Protein AF-A0A836S381-F1 (afdb_monomer_lite)

Structure (mmCIF, N/CA/C/O backbone):
data_AF-A0A836S381-F1
#
_entry.id   AF-A0A836S381-F1
#
loop_
_atom_site.group_PDB
_atom_site.id
_atom_site.type_symbol
_atom_site.label_atom_id
_atom_site.label_alt_id
_atom_site.label_comp_id
_atom_site.label_asym_id
_atom_site.label_entity_id
_atom_site.label_seq_id
_atom_site.pdbx_PDB_ins_code
_atom_site.Cartn_x
_atom_site.Cartn_y
_atom_site.Cartn_z
_atom_site.occupancy
_atom_site.B_iso_or_equiv
_atom_site.auth_seq_id
_atom_site.auth_comp_id
_atom_site.auth_asym_id
_atom_site.auth_atom_id
_atom_site.pdbx_PDB_model_num
ATOM 1 N N . MET A 1 1 ? 3.967 -4.966 -3.874 1.00 49.94 1 MET A N 1
ATOM 2 C CA . MET A 1 1 ? 4.500 -4.434 -5.133 1.00 49.94 1 MET A CA 1
ATOM 3 C C . MET A 1 1 ? 3.448 -4.623 -6.204 1.00 49.94 1 MET A C 1
ATOM 5 O O . MET A 1 1 ? 2.884 -5.705 -6.298 1.00 49.94 1 MET A O 1
ATOM 9 N N . ALA A 1 2 ? 3.104 -3.574 -6.947 1.00 58.59 2 ALA A N 1
ATOM 10 C CA . ALA A 1 2 ? 2.095 -3.666 -8.000 1.00 58.59 2 ALA A CA 1
ATOM 11 C C . ALA A 1 2 ? 2.716 -4.232 -9.294 1.00 58.59 2 ALA A C 1
ATOM 13 O O . ALA A 1 2 ? 3.899 -3.996 -9.554 1.00 58.59 2 ALA A O 1
ATOM 14 N N . PRO A 1 3 ? 1.965 -4.977 -10.124 1.00 68.75 3 PRO A N 1
ATOM 15 C CA . PRO A 1 3 ? 2.426 -5.311 -11.469 1.00 68.75 3 PRO A CA 1
ATOM 16 C C . PRO A 1 3 ? 2.563 -4.039 -12.324 1.00 68.75 3 PRO A C 1
ATOM 18 O O . PRO A 1 3 ? 2.025 -2.982 -11.978 1.00 68.75 3 PRO A O 1
ATOM 21 N N . ILE A 1 4 ? 3.276 -4.141 -13.448 1.00 77.94 4 ILE A N 1
ATOM 22 C CA . ILE A 1 4 ? 3.207 -3.114 -14.497 1.00 77.94 4 ILE A CA 1
ATOM 23 C C . ILE A 1 4 ? 1.781 -3.115 -15.059 1.00 77.94 4 ILE A C 1
ATOM 25 O O . ILE A 1 4 ? 1.179 -4.175 -15.242 1.00 77.94 4 ILE A O 1
ATOM 29 N N . SER A 1 5 ? 1.228 -1.926 -15.269 1.00 77.31 5 SER A N 1
ATOM 30 C CA . SER A 1 5 ? -0.140 -1.734 -15.742 1.00 77.31 5 SER A CA 1
ATOM 31 C C . SER A 1 5 ? -0.230 -1.785 -17.264 1.00 77.31 5 SER A C 1
ATOM 33 O O . SER A 1 5 ? 0.680 -1.328 -17.945 1.00 77.31 5 SER A O 1
ATOM 35 N N . GLY A 1 6 ? -1.383 -2.196 -17.802 1.00 76.88 6 GLY A N 1
ATOM 36 C CA . GLY A 1 6 ? -1.748 -1.869 -19.191 1.00 76.88 6 GLY A CA 1
ATOM 37 C C . GLY A 1 6 ? -1.987 -0.365 -19.413 1.00 76.88 6 GLY A C 1
ATOM 38 O O . GLY A 1 6 ? -2.198 0.079 -20.532 1.00 76.88 6 GLY A O 1
ATOM 39 N N . GLU A 1 7 ? -1.972 0.428 -18.341 1.00 84.44 7 GLU A N 1
ATOM 40 C CA . GLU A 1 7 ? -1.974 1.895 -18.371 1.00 84.44 7 GLU A CA 1
ATOM 41 C C . GLU A 1 7 ? -0.564 2.491 -18.278 1.00 84.44 7 GLU A C 1
ATOM 43 O O . GLU A 1 7 ? -0.436 3.708 -18.125 1.00 84.44 7 GLU A O 1
ATOM 48 N N . ALA A 1 8 ? 0.483 1.655 -18.312 1.00 88.69 8 ALA A N 1
ATOM 49 C CA . ALA A 1 8 ? 1.854 2.135 -18.298 1.00 88.69 8 ALA A CA 1
ATOM 50 C C . ALA A 1 8 ? 2.090 3.080 -19.481 1.00 88.69 8 ALA A C 1
ATOM 52 O O . ALA A 1 8 ? 1.649 2.849 -20.603 1.00 88.69 8 ALA A O 1
ATOM 53 N N . ASN A 1 9 ? 2.788 4.174 -19.216 1.00 89.69 9 ASN A N 1
ATOM 54 C CA . ASN A 1 9 ? 2.969 5.276 -20.144 1.00 89.69 9 ASN A CA 1
ATOM 55 C C . ASN A 1 9 ? 4.450 5.447 -20.490 1.00 89.69 9 ASN A C 1
ATOM 57 O O . ASN A 1 9 ? 5.012 6.541 -20.427 1.00 89.69 9 ASN A O 1
ATOM 61 N N . CYS A 1 10 ? 5.090 4.345 -20.884 1.00 91.62 10 CYS A N 1
ATOM 62 C CA . CYS A 1 10 ? 6.489 4.341 -21.309 1.00 91.62 10 CYS A CA 1
ATOM 63 C C . CYS A 1 10 ? 6.732 5.341 -22.454 1.00 91.62 10 CYS A C 1
ATOM 65 O O . CYS A 1 10 ? 7.770 6.005 -22.498 1.00 91.62 10 CYS A O 1
ATOM 67 N N . GLY A 1 11 ? 5.735 5.519 -23.329 1.00 93.06 11 GLY A N 1
ATOM 68 C CA . GLY A 1 11 ? 5.770 6.467 -24.439 1.00 93.06 11 GLY A CA 1
ATOM 69 C C . GLY A 1 11 ? 6.025 7.923 -24.033 1.00 93.06 11 GLY A C 1
ATOM 70 O O . GLY A 1 11 ? 6.567 8.672 -24.839 1.00 93.06 11 GLY A O 1
ATOM 71 N N . PHE A 1 12 ? 5.750 8.331 -22.787 1.00 92.31 12 PHE A N 1
ATOM 72 C CA . PHE A 1 12 ? 6.058 9.692 -22.324 1.00 92.31 12 PHE A CA 1
ATOM 73 C C . PHE A 1 12 ? 7.526 10.072 -22.505 1.00 92.31 12 PHE A C 1
ATOM 75 O O . PHE A 1 12 ? 7.818 11.206 -22.870 1.00 92.31 12 PHE A O 1
ATOM 82 N N . CYS A 1 13 ? 8.438 9.122 -22.295 1.00 93.75 13 CYS A N 1
ATOM 83 C CA . CYS A 1 13 ? 9.868 9.328 -22.517 1.00 93.75 13 CYS A CA 1
ATOM 84 C C . CYS A 1 13 ? 10.370 8.606 -23.770 1.00 93.75 13 CYS A C 1
ATOM 86 O O . CYS A 1 13 ? 11.261 9.111 -24.453 1.00 93.75 13 CYS A O 1
ATOM 88 N N . HIS A 1 14 ? 9.813 7.428 -24.067 1.00 95.50 14 HIS A N 1
ATOM 89 C CA . HIS A 1 14 ? 10.331 6.518 -25.089 1.00 95.50 14 HIS A CA 1
ATOM 90 C C . HIS A 1 14 ? 9.709 6.697 -26.478 1.00 95.50 14 HIS A C 1
ATOM 92 O O . HIS A 1 14 ? 10.216 6.110 -27.432 1.00 95.50 14 HIS A O 1
ATOM 98 N N . ASN A 1 15 ? 8.674 7.526 -26.639 1.00 97.06 15 ASN A N 1
ATOM 99 C CA . ASN A 1 15 ? 8.216 7.907 -27.974 1.00 97.06 15 ASN A CA 1
ATOM 100 C C . ASN A 1 15 ? 9.138 8.945 -28.609 1.00 97.06 15 ASN A C 1
ATOM 102 O O . ASN A 1 15 ? 9.830 9.718 -27.938 1.00 97.06 15 ASN A O 1
ATOM 106 N N . ALA A 1 16 ? 9.082 9.010 -29.937 1.00 96.62 16 ALA A N 1
ATOM 107 C CA . ALA A 1 16 ? 9.551 10.178 -30.655 1.00 96.62 16 ALA A CA 1
ATOM 108 C C . ALA A 1 16 ? 8.786 11.432 -30.200 1.00 96.62 16 ALA A C 1
ATOM 110 O O . ALA A 1 16 ? 7.610 11.373 -29.833 1.00 96.62 16 ALA A O 1
ATOM 111 N N . THR A 1 17 ? 9.430 12.595 -30.290 1.00 95.88 17 THR A N 1
ATOM 112 C CA . THR A 1 17 ? 8.788 13.877 -29.956 1.00 95.88 17 THR A CA 1
ATOM 113 C C . THR A 1 17 ? 7.576 14.172 -30.839 1.00 95.88 17 THR A C 1
ATOM 115 O O . THR A 1 17 ? 6.596 14.744 -30.368 1.00 95.88 17 THR A O 1
ATOM 118 N N . VAL A 1 18 ? 7.596 13.711 -32.096 1.00 95.81 18 VAL A N 1
ATOM 119 C CA . VAL A 1 18 ? 6.455 13.802 -33.024 1.00 95.81 18 VAL A CA 1
ATOM 120 C C . VAL A 1 18 ? 5.235 12.997 -32.563 1.00 95.81 18 VAL A C 1
ATOM 122 O O . VAL A 1 18 ? 4.113 13.365 -32.895 1.00 95.81 18 VAL A O 1
ATOM 125 N N . ASP A 1 19 ? 5.444 11.971 -31.735 1.00 96.19 19 ASP A N 1
ATOM 126 C CA . ASP A 1 19 ? 4.400 11.089 -31.200 1.00 96.19 19 ASP A CA 1
ATOM 127 C C . ASP A 1 19 ? 4.044 11.410 -29.737 1.00 96.19 19 ASP A C 1
ATOM 129 O O . ASP A 1 19 ? 3.330 10.652 -29.072 1.00 96.19 19 ASP A O 1
ATOM 133 N N . GLY A 1 20 ? 4.519 12.554 -29.231 1.00 94.00 20 GLY A N 1
ATOM 134 C CA . GLY A 1 20 ? 4.214 13.061 -27.892 1.00 94.00 20 GLY A CA 1
ATOM 135 C C . GLY A 1 20 ? 5.197 12.649 -26.795 1.00 94.00 20 GLY A C 1
ATOM 136 O O . GLY A 1 20 ? 4.902 12.875 -25.623 1.00 94.00 20 GLY A O 1
ATOM 137 N N . GLY A 1 21 ? 6.348 12.065 -27.146 1.00 94.56 21 GLY A N 1
ATOM 138 C CA . GLY A 1 21 ? 7.437 11.844 -26.194 1.00 94.56 21 GLY A CA 1
ATOM 139 C C . GLY A 1 21 ? 8.139 13.150 -25.804 1.00 94.56 21 GLY A C 1
ATOM 140 O O . GLY A 1 21 ? 8.232 14.086 -26.599 1.00 94.56 21 GLY A O 1
ATOM 141 N N . ASN A 1 22 ? 8.678 13.219 -24.590 1.00 91.94 22 ASN A N 1
ATOM 142 C CA . ASN A 1 22 ? 9.428 14.378 -24.096 1.00 91.94 22 ASN A CA 1
ATOM 143 C C . ASN A 1 22 ? 10.862 14.469 -24.658 1.00 91.94 22 ASN A C 1
ATOM 145 O O . ASN A 1 22 ? 11.526 15.486 -24.481 1.00 91.94 22 ASN A O 1
ATOM 149 N N . GLY A 1 23 ? 11.333 13.424 -25.350 1.00 89.62 23 GLY A N 1
ATOM 150 C CA . GLY A 1 23 ? 12.651 13.363 -25.986 1.00 89.62 23 GLY A CA 1
ATOM 151 C C . GLY A 1 23 ? 13.804 12.958 -25.062 1.00 89.62 23 GLY A C 1
ATOM 152 O O . GLY A 1 23 ? 14.912 12.743 -25.551 1.00 89.62 23 GLY A O 1
ATOM 153 N N . GLU A 1 24 ? 13.580 12.801 -23.756 1.00 91.19 24 GLU A N 1
ATOM 154 C CA . GLU A 1 24 ? 14.660 12.539 -22.798 1.00 91.19 24 GLU A CA 1
ATOM 155 C C . GLU A 1 24 ? 15.272 11.145 -22.955 1.00 91.19 24 GLU A C 1
ATOM 157 O O . GLU A 1 24 ? 16.494 11.011 -22.885 1.00 91.19 24 GLU A O 1
ATOM 162 N N . ALA A 1 25 ? 14.465 10.114 -23.236 1.00 91.88 25 ALA A N 1
ATOM 163 C CA . ALA A 1 25 ? 15.004 8.771 -23.464 1.00 91.88 25 ALA A CA 1
ATOM 164 C C . ALA A 1 25 ? 15.513 8.581 -24.901 1.00 91.88 25 ALA A C 1
ATOM 166 O O . ALA A 1 25 ? 16.521 7.912 -25.126 1.00 91.88 25 ALA A O 1
ATOM 167 N N . THR A 1 26 ? 14.843 9.179 -25.889 1.00 93.88 26 THR A N 1
ATOM 168 C CA . THR A 1 26 ? 15.133 8.945 -27.312 1.00 93.88 26 THR A CA 1
ATOM 169 C C . THR A 1 26 ? 16.284 9.787 -27.861 1.00 93.88 26 THR A C 1
ATOM 171 O O . THR A 1 26 ? 16.820 9.441 -28.911 1.00 93.88 26 THR A O 1
ATOM 174 N N . LYS A 1 27 ? 16.755 10.820 -27.143 1.00 90.88 27 LYS A N 1
ATOM 175 C CA . LYS A 1 27 ? 17.884 11.678 -27.569 1.00 90.88 27 LYS A CA 1
ATOM 176 C C . LYS A 1 27 ? 19.175 10.925 -27.908 1.00 90.88 27 LYS A C 1
ATOM 178 O O . LYS A 1 27 ? 19.978 11.415 -28.696 1.00 90.88 27 LYS A O 1
ATOM 183 N N . ASN A 1 28 ? 19.380 9.750 -27.311 1.00 87.44 28 ASN A N 1
ATOM 184 C CA . ASN A 1 28 ? 20.584 8.937 -27.502 1.00 87.44 28 ASN A CA 1
ATOM 185 C C . ASN A 1 28 ? 20.459 7.906 -28.633 1.00 87.44 28 ASN A C 1
ATOM 187 O O . ASN A 1 28 ? 21.455 7.265 -28.978 1.00 87.44 28 ASN A O 1
ATOM 191 N N . LEU A 1 29 ? 19.263 7.743 -29.207 1.00 93.88 29 LEU A N 1
ATOM 192 C CA . LEU A 1 29 ? 19.025 6.840 -30.323 1.00 93.88 29 LEU A CA 1
ATOM 193 C C . LEU A 1 29 ? 19.382 7.520 -31.643 1.00 93.88 29 LEU A C 1
ATOM 195 O O . LEU A 1 29 ? 18.982 8.646 -31.922 1.00 93.88 29 LEU A O 1
ATOM 199 N N . THR A 1 30 ? 20.093 6.795 -32.505 1.00 90.06 30 THR A N 1
ATOM 200 C CA . THR A 1 30 ? 20.359 7.252 -33.879 1.00 90.06 30 THR A CA 1
ATOM 201 C C . THR A 1 30 ? 19.129 7.111 -34.776 1.00 90.06 30 THR A C 1
ATOM 203 O O . THR A 1 30 ? 18.934 7.917 -35.680 1.00 90.06 30 THR A O 1
ATOM 206 N N . ASN A 1 31 ? 18.300 6.093 -34.526 1.00 93.56 31 ASN A N 1
ATOM 207 C CA . ASN A 1 31 ? 17.054 5.854 -35.242 1.00 93.56 31 ASN A CA 1
ATOM 208 C C . ASN A 1 31 ? 15.907 5.712 -34.238 1.00 93.56 31 ASN A C 1
ATOM 210 O O . ASN A 1 31 ? 15.827 4.714 -33.518 1.00 93.56 31 ASN A O 1
ATOM 214 N N . VAL A 1 32 ? 15.038 6.717 -34.191 1.00 97.19 32 VAL A N 1
ATOM 215 C CA . VAL A 1 32 ? 13.874 6.745 -33.303 1.00 97.19 32 VAL A CA 1
ATOM 216 C C . VAL A 1 32 ? 12.667 6.258 -34.094 1.00 97.19 32 VAL A C 1
ATOM 218 O O . VAL A 1 32 ? 12.308 6.866 -35.098 1.00 97.19 32 VAL A O 1
ATOM 221 N N . ALA A 1 33 ? 12.068 5.156 -33.652 1.00 97.19 33 ALA A N 1
ATOM 222 C CA . ALA A 1 33 ? 10.818 4.659 -34.202 1.00 97.19 33 ALA A CA 1
ATOM 223 C C . ALA A 1 33 ? 9.669 5.617 -33.878 1.00 97.19 33 ALA A C 1
ATOM 225 O O . ALA A 1 33 ? 9.635 6.239 -32.810 1.00 97.19 33 ALA A O 1
ATOM 226 N N . THR A 1 34 ? 8.731 5.690 -34.810 1.00 97.94 34 THR A N 1
ATOM 227 C CA . THR A 1 34 ? 7.503 6.477 -34.745 1.00 97.94 34 THR A CA 1
ATOM 228 C C . THR A 1 34 ? 6.292 5.591 -35.021 1.00 97.94 34 THR A C 1
ATOM 230 O O . THR A 1 34 ? 6.436 4.439 -35.430 1.00 97.94 34 THR A O 1
ATOM 233 N N . ILE A 1 35 ? 5.081 6.132 -34.890 1.00 97.56 35 ILE A N 1
ATOM 234 C CA . ILE A 1 35 ? 3.855 5.424 -35.296 1.00 97.56 35 ILE A CA 1
ATOM 235 C C . ILE A 1 35 ? 3.875 4.958 -36.763 1.00 97.56 35 ILE A C 1
ATOM 237 O O . ILE A 1 35 ? 3.170 4.016 -37.108 1.00 97.56 35 ILE A O 1
ATOM 241 N N . LEU A 1 36 ? 4.673 5.596 -37.632 1.00 97.62 36 LEU A N 1
ATOM 242 C CA . LEU A 1 36 ? 4.789 5.229 -39.049 1.00 97.62 36 LEU A CA 1
ATOM 243 C C . LEU A 1 36 ? 5.496 3.886 -39.260 1.00 97.62 36 LEU A C 1
ATOM 245 O O . LEU A 1 36 ? 5.383 3.301 -40.335 1.00 97.62 36 LEU A O 1
ATOM 249 N N . ASP A 1 37 ? 6.211 3.406 -38.244 1.00 96.69 37 ASP A N 1
ATOM 250 C CA . ASP A 1 37 ? 6.887 2.114 -38.265 1.00 96.69 37 ASP A CA 1
ATOM 251 C C . ASP A 1 37 ? 5.949 0.954 -37.876 1.00 96.69 37 ASP A C 1
ATOM 253 O O . ASP A 1 37 ? 6.331 -0.211 -38.018 1.00 96.69 37 ASP A O 1
ATOM 257 N N . ASP A 1 38 ? 4.726 1.239 -37.404 1.00 96.94 38 ASP A N 1
ATOM 258 C CA . ASP A 1 38 ? 3.723 0.217 -37.093 1.00 96.94 38 ASP A CA 1
ATOM 259 C C . ASP A 1 38 ? 3.115 -0.364 -38.386 1.00 96.94 38 ASP A C 1
ATOM 261 O O . ASP A 1 38 ? 2.392 0.335 -39.104 1.00 96.94 38 ASP A O 1
ATOM 265 N N . PRO A 1 39 ? 3.313 -1.665 -38.689 1.00 96.19 39 PRO A N 1
ATOM 266 C CA . PRO A 1 39 ? 2.719 -2.302 -39.865 1.00 96.19 39 PRO A CA 1
ATOM 267 C C . PRO A 1 39 ? 1.183 -2.375 -39.813 1.00 96.19 39 PRO A C 1
ATOM 269 O O . PRO A 1 39 ? 0.557 -2.751 -40.806 1.00 96.19 39 PRO A O 1
ATOM 272 N N . LYS A 1 40 ? 0.569 -2.072 -38.663 1.00 96.94 40 LYS A N 1
ATOM 273 C CA . LYS A 1 40 ? -0.881 -2.021 -38.454 1.00 96.94 40 LYS A CA 1
ATOM 274 C C . LYS A 1 40 ? -1.411 -0.604 -38.257 1.00 96.94 40 LYS A C 1
ATOM 276 O O . LYS A 1 40 ? -2.569 -0.469 -37.848 1.00 96.94 40 LYS A O 1
ATOM 281 N N . LEU A 1 41 ? -0.626 0.426 -38.577 1.00 96.31 41 LEU A N 1
ATOM 282 C CA . LEU A 1 41 ? -1.106 1.804 -38.579 1.00 96.31 41 LEU A CA 1
ATOM 283 C C . LEU A 1 41 ? -2.439 1.908 -39.351 1.00 96.31 41 LEU A C 1
ATOM 285 O O . LEU A 1 41 ? -2.660 1.206 -40.339 1.00 96.31 41 LEU A O 1
ATOM 289 N N . ASP A 1 42 ? -3.365 2.715 -38.833 1.00 95.25 42 ASP A N 1
ATOM 290 C CA . ASP A 1 42 ? -4.765 2.863 -39.278 1.00 95.25 42 ASP A CA 1
ATOM 291 C C . ASP A 1 42 ? -5.678 1.633 -39.088 1.00 95.25 42 ASP A C 1
ATOM 293 O O . ASP A 1 42 ? -6.901 1.748 -39.197 1.00 95.25 42 ASP A O 1
ATOM 297 N N . SER A 1 43 ? -5.125 0.462 -38.757 1.00 97.12 43 SER A N 1
ATOM 298 C CA . SER A 1 43 ? -5.886 -0.764 -38.453 1.00 97.12 43 SER A CA 1
ATOM 299 C C . SER A 1 43 ? -6.065 -1.007 -36.950 1.00 97.12 43 SER A C 1
ATOM 301 O O . SER A 1 43 ? -6.851 -1.870 -36.552 1.00 97.12 43 SER A O 1
ATOM 303 N N . VAL A 1 44 ? -5.344 -0.259 -36.114 1.00 96.25 44 VAL A N 1
ATOM 304 C CA . VAL A 1 44 ? -5.442 -0.267 -34.648 1.00 96.25 44 VAL A CA 1
ATOM 305 C C . VAL A 1 44 ? -5.624 1.163 -34.122 1.00 96.25 44 VAL A C 1
ATOM 307 O O . VAL A 1 44 ? -5.322 2.121 -34.836 1.00 96.25 44 VAL A O 1
ATOM 310 N N . PRO A 1 45 ? -6.135 1.353 -32.890 1.00 96.19 45 PRO A N 1
ATOM 311 C CA . PRO A 1 45 ? -6.175 2.675 -32.273 1.00 96.19 45 PRO A CA 1
ATOM 312 C C . PRO A 1 45 ? -4.783 3.315 -32.223 1.00 96.19 45 PRO A C 1
ATOM 314 O O . PRO A 1 45 ? -3.811 2.632 -31.918 1.00 96.19 45 PRO A O 1
ATOM 317 N N . LEU A 1 46 ? -4.697 4.632 -32.434 1.00 94.81 46 LEU A N 1
ATOM 318 C CA . LEU A 1 46 ? -3.426 5.372 -32.475 1.00 94.81 46 LEU A CA 1
ATOM 319 C C . LEU A 1 46 ? -2.525 5.125 -31.253 1.00 94.81 46 LEU A C 1
ATOM 321 O O . LEU A 1 46 ? -1.309 5.048 -31.386 1.00 94.81 46 LEU A O 1
ATOM 325 N N . GLU A 1 47 ? -3.112 4.986 -30.063 1.00 91.31 47 GLU A N 1
ATOM 326 C CA . GLU A 1 47 ? -2.354 4.712 -28.836 1.00 91.31 47 GLU A CA 1
ATOM 327 C C . GLU A 1 47 ? -1.633 3.355 -28.874 1.00 91.31 47 GLU A C 1
ATOM 329 O O . GLU A 1 47 ? -0.551 3.239 -28.312 1.00 91.31 47 GLU A O 1
ATOM 334 N N . VAL A 1 48 ? -2.163 2.366 -29.603 1.00 93.81 48 VAL A N 1
ATOM 335 C CA . VAL A 1 48 ? -1.492 1.071 -29.818 1.00 93.81 48 VAL A CA 1
ATOM 336 C C . VAL A 1 48 ? -0.272 1.243 -30.724 1.00 93.81 48 VAL A C 1
ATOM 338 O O . VAL A 1 48 ? 0.782 0.683 -30.443 1.00 93.81 48 VAL A O 1
ATOM 341 N N . SER A 1 49 ? -0.370 2.059 -31.778 1.00 96.62 49 SER A N 1
ATOM 342 C CA . SER A 1 49 ? 0.780 2.361 -32.645 1.00 96.62 49 SER A CA 1
ATOM 343 C C . SER A 1 49 ? 1.858 3.171 -31.915 1.00 96.62 49 SER A C 1
ATOM 345 O O . SER A 1 49 ? 3.048 2.990 -32.164 1.00 96.62 49 SER A O 1
ATOM 347 N N . LYS A 1 50 ? 1.464 4.046 -30.980 1.00 95.62 50 LYS A N 1
ATOM 348 C CA . LYS A 1 50 ? 2.408 4.750 -30.099 1.00 95.62 50 LYS A CA 1
ATOM 349 C C . LYS A 1 50 ? 3.125 3.792 -29.153 1.00 95.62 50 LYS A C 1
ATOM 351 O O . LYS A 1 50 ? 4.334 3.904 -29.001 1.00 95.62 50 LYS A O 1
ATOM 356 N N . GLU A 1 51 ? 2.400 2.862 -28.535 1.00 93.44 51 GLU A N 1
ATOM 357 C CA . GLU A 1 51 ? 2.990 1.816 -27.690 1.00 93.44 51 GLU A CA 1
ATOM 358 C C . GLU A 1 51 ? 3.985 0.962 -28.488 1.00 93.44 51 GLU A C 1
ATOM 360 O O . GLU A 1 51 ? 5.124 0.792 -28.064 1.00 93.44 51 GLU A O 1
ATOM 365 N N . TYR A 1 52 ? 3.620 0.556 -29.707 1.00 94.56 52 TYR A N 1
ATOM 366 C CA . TYR A 1 52 ? 4.514 -0.161 -30.620 1.00 94.56 52 TYR A CA 1
ATOM 367 C C . TYR A 1 52 ? 5.823 0.604 -30.898 1.00 94.56 52 TYR A C 1
ATOM 369 O O . TYR A 1 52 ? 6.913 0.030 -30.833 1.00 94.56 52 TYR A O 1
ATOM 377 N N . ALA A 1 53 ? 5.742 1.910 -31.175 1.00 96.62 53 ALA A N 1
ATOM 378 C CA . ALA A 1 53 ? 6.923 2.746 -31.386 1.00 96.62 53 ALA A CA 1
ATOM 379 C C . ALA A 1 53 ? 7.785 2.867 -30.112 1.00 96.62 53 ALA A C 1
ATOM 381 O O . ALA A 1 53 ? 9.015 2.764 -30.188 1.00 96.62 53 ALA A O 1
ATOM 382 N N . ALA A 1 54 ? 7.152 3.041 -28.943 1.00 95.69 54 ALA A N 1
ATOM 383 C CA . ALA A 1 54 ? 7.830 3.068 -27.646 1.00 95.69 54 ALA A CA 1
ATOM 384 C C . ALA A 1 54 ? 8.615 1.774 -27.393 1.00 95.69 54 ALA A C 1
ATOM 386 O O . ALA A 1 54 ? 9.778 1.832 -26.992 1.00 95.69 54 ALA A O 1
ATOM 387 N N . ASP A 1 55 ? 7.998 0.622 -27.664 1.00 94.12 55 ASP A N 1
ATOM 388 C CA . ASP A 1 55 ? 8.587 -0.701 -27.460 1.00 94.12 55 ASP A CA 1
ATOM 389 C C . ASP A 1 55 ? 9.830 -0.908 -28.328 1.00 94.12 55 ASP A C 1
ATOM 391 O O . ASP A 1 55 ? 10.865 -1.368 -27.838 1.00 94.12 55 ASP A O 1
ATOM 395 N N . ILE A 1 56 ? 9.783 -0.500 -29.600 1.00 95.62 56 ILE A N 1
ATOM 396 C CA . ILE A 1 56 ? 10.964 -0.542 -30.474 1.00 95.62 56 ILE A CA 1
ATOM 397 C C . ILE A 1 56 ? 12.081 0.338 -29.907 1.00 95.62 56 ILE A C 1
ATOM 399 O O . ILE A 1 56 ? 13.232 -0.095 -29.824 1.00 95.62 56 ILE A O 1
ATOM 403 N N . ASN A 1 57 ? 11.761 1.565 -29.492 1.00 97.19 57 ASN A N 1
ATOM 404 C CA . ASN A 1 57 ? 12.752 2.485 -28.935 1.00 97.19 57 ASN A CA 1
ATOM 405 C C . ASN A 1 57 ? 13.365 1.954 -27.630 1.00 97.19 57 ASN A C 1
ATOM 407 O O . ASN A 1 57 ? 14.574 2.078 -27.430 1.00 97.19 57 ASN A O 1
ATOM 411 N N . LEU A 1 58 ? 12.569 1.319 -26.767 1.00 94.69 58 LEU A N 1
ATOM 412 C CA . LEU A 1 58 ? 13.034 0.635 -25.557 1.00 94.69 58 LEU A CA 1
ATOM 413 C C . LEU A 1 58 ? 14.031 -0.478 -25.886 1.00 94.69 58 LEU A C 1
ATOM 415 O O . LEU A 1 58 ? 15.114 -0.536 -25.299 1.00 94.69 58 LEU A O 1
ATOM 419 N N . VAL A 1 59 ? 13.695 -1.338 -26.848 1.00 95.56 59 VAL A N 1
ATOM 420 C CA . VAL A 1 59 ? 14.563 -2.445 -27.261 1.00 95.56 59 VAL A CA 1
ATOM 421 C C . VAL A 1 59 ? 15.853 -1.930 -27.906 1.00 95.56 59 VAL A C 1
ATOM 423 O O . VAL A 1 59 ? 16.931 -2.427 -27.586 1.00 95.56 59 VAL A O 1
ATOM 426 N N . ARG A 1 60 ? 15.787 -0.873 -28.724 1.00 96.25 60 ARG A N 1
ATOM 427 C CA . ARG A 1 60 ? 16.977 -0.216 -29.293 1.00 96.25 60 ARG A CA 1
ATOM 428 C C . ARG A 1 60 ? 17.891 0.370 -28.225 1.00 96.25 60 ARG A C 1
ATOM 430 O O . ARG A 1 60 ? 19.106 0.204 -28.303 1.00 96.25 60 ARG A O 1
ATOM 437 N N . LEU A 1 61 ? 17.323 1.032 -27.215 1.00 95.31 61 LEU A N 1
ATOM 438 C CA . LEU A 1 61 ? 18.086 1.551 -26.077 1.00 95.31 61 LEU A CA 1
ATOM 439 C C . LEU A 1 61 ? 18.751 0.412 -25.302 1.00 95.31 61 LEU A C 1
ATOM 441 O O . LEU A 1 61 ? 19.911 0.532 -24.903 1.00 95.31 61 LEU A O 1
ATOM 445 N N . HIS A 1 62 ? 18.044 -0.704 -25.121 1.00 95.25 62 HIS A N 1
ATOM 446 C CA . HIS A 1 62 ? 18.601 -1.894 -24.492 1.00 95.25 62 HIS A CA 1
ATOM 447 C C . HIS A 1 62 ? 19.776 -2.463 -25.303 1.00 95.25 62 HIS A C 1
ATOM 449 O O . HIS A 1 62 ? 20.854 -2.683 -24.748 1.00 95.25 62 HIS A O 1
ATOM 455 N N . ASP A 1 63 ? 19.601 -2.647 -26.613 1.00 96.19 63 ASP A N 1
ATOM 456 C CA . ASP A 1 63 ? 20.639 -3.125 -27.531 1.00 96.19 63 ASP A CA 1
ATOM 457 C C . ASP A 1 63 ? 21.864 -2.209 -27.535 1.00 96.19 63 ASP A C 1
ATOM 459 O O . ASP A 1 63 ? 22.988 -2.683 -27.372 1.00 96.19 63 ASP A O 1
ATOM 463 N N . GLN A 1 64 ? 21.663 -0.893 -27.603 1.00 95.31 64 GLN A N 1
ATOM 464 C CA . GLN A 1 64 ? 22.738 0.097 -27.535 1.00 95.31 64 GLN A CA 1
ATOM 465 C C . GLN A 1 64 ? 23.501 0.042 -26.206 1.00 95.31 64 GLN A C 1
ATOM 467 O O . GLN A 1 64 ? 24.730 0.121 -26.193 1.00 95.31 64 GLN A O 1
ATOM 472 N N . LYS A 1 65 ? 22.790 -0.083 -25.080 1.00 92.38 65 LYS A N 1
ATOM 473 C CA . LYS A 1 65 ? 23.388 -0.072 -23.738 1.00 92.38 65 LYS A CA 1
ATOM 474 C C . LYS A 1 65 ? 24.134 -1.364 -23.416 1.00 92.38 65 LYS A C 1
ATOM 476 O O . LYS A 1 65 ? 25.157 -1.327 -22.733 1.00 92.38 65 LYS A O 1
ATOM 481 N N . HIS A 1 66 ? 23.616 -2.501 -23.873 1.00 92.56 66 HIS A N 1
ATOM 482 C CA . HIS A 1 66 ? 24.092 -3.823 -23.467 1.00 92.56 66 HIS A CA 1
ATOM 483 C C . HIS A 1 66 ? 24.774 -4.615 -24.587 1.00 92.56 66 HIS A C 1
ATOM 485 O O . HIS A 1 66 ? 25.285 -5.703 -24.326 1.00 92.56 66 HIS A O 1
ATOM 491 N N . GLY A 1 67 ? 24.820 -4.082 -25.810 1.00 93.50 67 GLY A N 1
ATOM 492 C CA . GLY A 1 67 ? 25.364 -4.780 -26.974 1.00 93.50 67 GLY A CA 1
ATOM 493 C C . GLY A 1 67 ? 24.542 -6.010 -27.364 1.00 93.50 67 GLY A C 1
ATOM 494 O O . GLY A 1 67 ? 25.097 -6.973 -27.893 1.00 93.50 67 GLY A O 1
ATOM 495 N N . THR A 1 68 ? 23.246 -6.017 -27.042 1.00 93.81 68 THR A N 1
ATOM 496 C CA . THR A 1 68 ? 22.327 -7.094 -27.427 1.00 93.81 68 THR A CA 1
ATOM 497 C C . THR A 1 68 ? 21.797 -6.888 -28.853 1.00 93.81 68 THR A C 1
ATOM 499 O O . THR A 1 68 ? 22.134 -5.910 -29.516 1.00 93.81 68 THR A O 1
ATOM 502 N N . ASN A 1 69 ? 21.022 -7.853 -29.355 1.00 95.31 69 ASN A N 1
ATOM 503 C CA . ASN A 1 69 ? 20.366 -7.797 -30.667 1.00 95.31 69 ASN A CA 1
ATOM 504 C C . ASN A 1 69 ? 18.895 -8.234 -30.544 1.00 95.31 69 ASN A C 1
ATOM 506 O O . ASN A 1 69 ? 18.424 -9.151 -31.227 1.00 95.31 69 ASN A O 1
ATOM 510 N N . LEU A 1 70 ? 18.211 -7.657 -29.560 1.00 94.38 70 LEU A N 1
ATOM 511 C CA . LEU A 1 70 ? 16.843 -7.974 -29.182 1.00 94.38 70 LEU A CA 1
ATOM 512 C C . LEU A 1 70 ? 15.831 -7.461 -30.209 1.00 94.38 70 LEU A C 1
ATOM 514 O O . LEU A 1 70 ? 14.840 -8.151 -30.434 1.00 94.38 70 LEU A O 1
ATOM 518 N N . GLU A 1 71 ? 16.087 -6.336 -30.889 1.00 93.94 71 GLU A N 1
ATOM 519 C CA . GLU A 1 71 ? 15.181 -5.820 -31.934 1.00 93.94 71 GLU A CA 1
ATOM 520 C C . GLU A 1 71 ? 15.001 -6.858 -33.055 1.00 93.94 71 GLU A C 1
ATOM 522 O O . GLU A 1 71 ? 13.884 -7.151 -33.485 1.00 93.94 71 GLU A O 1
ATOM 527 N N . ALA A 1 72 ? 16.100 -7.507 -33.453 1.00 94.56 72 ALA A N 1
ATOM 528 C CA . ALA A 1 72 ? 16.096 -8.582 -34.444 1.00 94.56 72 ALA A CA 1
ATOM 529 C C . ALA A 1 72 ? 15.618 -9.943 -33.897 1.00 94.56 72 ALA A C 1
ATOM 531 O O . ALA A 1 72 ? 15.474 -10.890 -34.670 1.00 94.56 72 ALA A O 1
ATOM 532 N N . SER A 1 73 ? 15.391 -10.058 -32.585 1.00 90.00 73 SER A N 1
ATOM 533 C CA . SER A 1 73 ? 15.018 -11.301 -31.892 1.00 90.00 73 SER A CA 1
ATOM 534 C C . SER A 1 73 ? 13.602 -11.239 -31.302 1.00 90.00 73 SER A C 1
ATOM 536 O O . SER A 1 73 ? 13.306 -11.907 -30.312 1.00 90.00 73 SER A O 1
ATOM 538 N N . THR A 1 74 ? 12.728 -10.418 -31.885 1.00 85.81 74 THR A N 1
ATOM 539 C CA . THR A 1 74 ? 11.343 -10.245 -31.435 1.00 85.81 74 THR A CA 1
ATOM 540 C C . THR A 1 74 ? 10.456 -11.464 -31.764 1.00 85.81 74 THR A C 1
ATOM 542 O O . THR A 1 74 ? 10.668 -12.130 -32.781 1.00 85.81 74 THR A O 1
ATOM 545 N N . PRO A 1 75 ? 9.442 -11.778 -30.927 1.00 88.25 75 PRO A N 1
ATOM 546 C CA . PRO A 1 75 ? 9.039 -11.059 -29.715 1.00 88.25 75 PRO A CA 1
ATOM 547 C C . PRO A 1 75 ? 9.987 -11.300 -28.530 1.00 88.25 75 PRO A C 1
ATOM 549 O O . PRO A 1 75 ? 10.463 -12.412 -28.311 1.00 88.25 75 PRO A O 1
ATOM 552 N N . VAL A 1 76 ? 10.211 -10.253 -27.733 1.00 88.81 76 VAL A N 1
ATOM 553 C CA . VAL A 1 76 ? 11.063 -10.294 -26.538 1.00 88.81 76 VAL A CA 1
ATOM 554 C C . VAL A 1 76 ? 10.185 -10.293 -25.295 1.00 88.81 76 VAL A C 1
ATOM 556 O O . VAL A 1 76 ? 9.305 -9.450 -25.147 1.00 88.81 76 VAL A O 1
ATOM 559 N N . VAL A 1 77 ? 10.446 -11.217 -24.374 1.00 89.81 77 VAL A N 1
ATOM 560 C CA . VAL A 1 77 ? 9.816 -11.225 -23.050 1.00 89.81 77 VAL A CA 1
ATOM 561 C C . VAL A 1 77 ? 10.897 -10.932 -22.023 1.00 89.81 77 VAL A C 1
ATOM 563 O O . VAL A 1 77 ? 11.732 -11.793 -21.745 1.00 89.81 77 VAL A O 1
ATOM 566 N N . CYS A 1 78 ? 10.884 -9.730 -21.441 1.00 92.12 78 CYS A N 1
ATOM 567 C CA . CYS A 1 78 ? 11.920 -9.261 -20.512 1.00 92.12 78 CYS A CA 1
ATOM 568 C C . CYS A 1 78 ? 12.173 -10.256 -19.373 1.00 92.12 78 CYS A C 1
ATOM 570 O O . CYS A 1 78 ? 13.310 -10.454 -18.953 1.00 92.12 78 CYS A O 1
ATOM 572 N N . GLN A 1 79 ? 11.122 -10.940 -18.915 1.00 91.06 79 GLN A N 1
ATOM 573 C CA . GLN A 1 79 ? 11.169 -11.889 -17.808 1.00 91.06 79 GLN A CA 1
ATOM 574 C C . GLN A 1 79 ? 11.867 -13.211 -18.145 1.00 91.06 79 GLN A C 1
ATOM 576 O O . GLN A 1 79 ? 12.149 -13.990 -17.236 1.00 91.06 79 GLN A O 1
ATOM 581 N N . GLN A 1 80 ? 12.204 -13.471 -19.413 1.00 92.12 80 GLN A N 1
ATOM 582 C CA . GLN A 1 80 ? 13.131 -14.555 -19.757 1.00 92.12 80 GLN A CA 1
ATOM 583 C C . GLN A 1 80 ? 14.529 -14.280 -19.196 1.00 92.12 80 GLN A C 1
ATOM 585 O O . GLN A 1 80 ? 15.190 -15.199 -18.713 1.00 92.12 80 GLN A O 1
ATOM 590 N N . CYS A 1 81 ? 14.954 -13.017 -19.201 1.00 94.69 81 CYS A N 1
ATOM 591 C CA . CYS A 1 81 ? 16.251 -12.598 -18.682 1.00 94.69 81 CYS A CA 1
ATOM 592 C C . CYS A 1 81 ? 16.134 -12.038 -17.265 1.00 94.69 81 CYS A C 1
ATOM 594 O O . CYS A 1 81 ? 16.907 -12.413 -16.403 1.00 94.69 81 CYS A O 1
ATOM 596 N N . HIS A 1 82 ? 15.160 -11.184 -16.980 1.00 95.06 82 HIS A N 1
ATOM 597 C CA . HIS A 1 82 ? 15.044 -10.491 -15.702 1.00 95.06 82 HIS A CA 1
ATOM 598 C C . HIS A 1 82 ? 14.048 -11.192 -14.778 1.00 95.06 82 HIS A C 1
ATOM 600 O O . HIS A 1 82 ? 12.844 -11.210 -15.029 1.00 95.06 82 HIS A O 1
ATOM 606 N N . TYR A 1 83 ? 14.531 -11.766 -13.677 1.00 95.19 83 TYR A N 1
ATOM 607 C CA . TYR A 1 83 ? 13.660 -12.461 -12.729 1.00 95.19 83 TYR A CA 1
ATOM 608 C C . TYR A 1 83 ? 12.553 -11.553 -12.172 1.00 95.19 83 TYR A C 1
ATOM 610 O O . TYR A 1 83 ? 12.803 -10.397 -11.831 1.00 95.19 83 TYR A O 1
ATOM 618 N N . SER A 1 84 ? 11.345 -12.093 -12.018 1.00 91.50 84 SER A N 1
ATOM 619 C CA . SER A 1 84 ? 10.244 -11.436 -11.316 1.00 91.50 84 SER A CA 1
ATOM 620 C C . SER A 1 84 ? 9.567 -12.446 -10.390 1.00 91.50 84 SER A C 1
ATOM 622 O O . SER A 1 84 ? 8.919 -13.366 -10.897 1.00 91.50 84 SER A O 1
ATOM 624 N N . PRO A 1 85 ? 9.667 -12.278 -9.057 1.00 88.81 85 PRO A N 1
ATOM 625 C CA . PRO A 1 85 ? 8.998 -13.159 -8.099 1.00 88.81 85 PRO A CA 1
ATOM 626 C C . PRO A 1 85 ? 7.486 -13.294 -8.339 1.00 88.81 85 PRO A C 1
ATOM 628 O O . PRO A 1 85 ? 6.917 -14.355 -8.117 1.00 88.81 85 PRO A O 1
ATOM 631 N N . ALA A 1 86 ? 6.835 -12.248 -8.861 1.00 84.50 86 ALA A N 1
ATOM 632 C CA . ALA A 1 86 ? 5.403 -12.253 -9.169 1.00 84.50 86 ALA A CA 1
ATOM 633 C C . ALA A 1 86 ? 4.987 -13.328 -10.183 1.00 84.50 86 ALA A C 1
ATOM 635 O O . ALA A 1 86 ? 3.847 -13.786 -10.164 1.00 84.50 86 ALA A O 1
ATOM 636 N N . LEU A 1 87 ? 5.896 -13.690 -11.094 1.00 87.19 87 LEU A N 1
ATOM 637 C CA . LEU A 1 87 ? 5.652 -14.693 -12.132 1.00 87.19 87 LEU A CA 1
ATOM 638 C C . LEU A 1 87 ? 6.160 -16.082 -11.731 1.00 87.19 87 LEU A C 1
ATOM 640 O O . LEU A 1 87 ? 5.892 -17.058 -12.432 1.00 87.19 87 LEU A O 1
ATOM 644 N N . ASP A 1 88 ? 6.872 -16.189 -10.611 1.00 88.94 88 ASP A N 1
ATOM 645 C CA . ASP A 1 88 ? 7.372 -17.452 -10.080 1.00 88.94 88 ASP A CA 1
ATOM 646 C C . ASP A 1 88 ? 6.338 -18.112 -9.161 1.00 88.94 88 ASP A C 1
ATOM 648 O O . ASP A 1 88 ? 6.522 -18.286 -7.957 1.00 88.94 88 ASP A O 1
ATOM 652 N N . LEU A 1 89 ? 5.204 -18.488 -9.751 1.00 84.75 89 LEU A N 1
ATOM 653 C CA . LEU A 1 89 ? 4.096 -19.114 -9.023 1.00 84.75 89 LEU A CA 1
ATOM 654 C C . LEU A 1 89 ? 4.480 -20.469 -8.405 1.00 84.75 89 LEU A C 1
ATOM 656 O O . LEU A 1 89 ? 3.858 -20.900 -7.437 1.00 84.75 89 LEU A O 1
ATOM 660 N N . ALA A 1 90 ? 5.495 -21.132 -8.966 1.00 86.81 90 ALA A N 1
ATOM 661 C CA . ALA A 1 90 ? 6.028 -22.399 -8.475 1.00 86.81 90 ALA A CA 1
ATOM 662 C C . ALA A 1 90 ? 7.138 -22.224 -7.422 1.00 86.81 90 ALA A C 1
ATOM 664 O O . ALA A 1 90 ? 7.595 -23.224 -6.873 1.00 86.81 90 ALA A O 1
ATOM 665 N N . GLN A 1 91 ? 7.549 -20.981 -7.134 1.00 86.38 91 GLN A N 1
ATOM 666 C CA . GLN A 1 91 ? 8.577 -20.636 -6.148 1.00 86.38 91 GLN A CA 1
ATOM 667 C C . GLN A 1 91 ? 9.922 -21.342 -6.406 1.00 86.38 91 GLN A C 1
ATOM 669 O O . GLN A 1 91 ? 10.604 -21.771 -5.475 1.00 86.38 91 GLN A O 1
ATOM 674 N N . LEU A 1 92 ? 10.298 -21.495 -7.679 1.00 89.81 92 LEU A N 1
ATOM 675 C CA . LEU A 1 92 ? 11.557 -22.126 -8.093 1.00 89.81 92 LEU A CA 1
ATOM 676 C C . LEU A 1 92 ? 12.758 -21.175 -7.998 1.00 89.81 92 LEU A C 1
ATOM 678 O O . LEU A 1 92 ? 13.906 -21.615 -8.079 1.00 89.81 92 LEU A O 1
ATOM 682 N N . GLY A 1 93 ? 12.505 -19.880 -7.829 1.00 91.38 93 GLY A N 1
ATOM 683 C CA . GLY A 1 93 ? 13.503 -18.832 -7.880 1.00 91.38 93 GLY A CA 1
ATOM 684 C C . GLY A 1 93 ? 13.955 -18.497 -9.307 1.00 91.38 93 GLY A C 1
ATOM 685 O O . GLY A 1 93 ? 13.379 -18.958 -10.297 1.00 91.38 93 GLY A O 1
ATOM 686 N N . PRO A 1 94 ? 15.010 -17.672 -9.434 1.00 94.31 94 PRO A N 1
ATOM 687 C CA . PRO A 1 94 ? 15.634 -17.365 -10.716 1.00 94.31 94 PRO A CA 1
ATOM 688 C C . PRO A 1 94 ? 16.208 -18.620 -11.380 1.00 94.31 94 PRO A C 1
ATOM 690 O O . PRO A 1 94 ? 17.023 -19.324 -10.781 1.00 94.31 94 PRO A O 1
ATOM 693 N N . LEU A 1 95 ? 15.852 -18.855 -12.644 1.00 94.75 95 LEU A N 1
ATOM 694 C CA . LEU A 1 95 ? 16.334 -19.993 -13.432 1.00 94.75 95 LEU A CA 1
ATOM 695 C C . LEU A 1 95 ? 17.262 -19.554 -14.572 1.00 94.75 95 LEU A C 1
ATOM 697 O O . LEU A 1 95 ? 17.090 -18.494 -15.176 1.00 94.75 95 LEU A O 1
ATOM 701 N N . GLY A 1 96 ? 18.268 -20.369 -14.870 1.00 93.19 96 GLY A N 1
ATOM 702 C CA . GLY A 1 96 ? 19.331 -20.057 -15.819 1.00 93.19 96 GLY A CA 1
ATOM 703 C C . GLY A 1 96 ? 19.998 -21.296 -16.410 1.00 93.19 96 GLY A C 1
ATOM 704 O O . GLY A 1 96 ? 19.559 -22.427 -16.210 1.00 93.19 96 GLY A O 1
ATOM 705 N N . ALA A 1 97 ? 21.103 -21.084 -17.126 1.00 88.56 97 ALA A N 1
ATOM 706 C CA . ALA A 1 97 ? 21.934 -22.178 -17.619 1.00 88.56 97 ALA A CA 1
ATOM 707 C C . ALA A 1 97 ? 22.316 -23.141 -16.477 1.00 88.56 97 ALA A C 1
ATOM 709 O O . ALA A 1 97 ? 22.811 -22.711 -15.436 1.00 88.56 97 ALA A O 1
ATOM 710 N N . GLY A 1 98 ? 22.090 -24.439 -16.693 1.00 87.50 98 GLY A N 1
ATOM 711 C CA . GLY A 1 98 ? 22.334 -25.491 -15.701 1.00 87.50 98 GLY A CA 1
ATOM 712 C C . GLY A 1 98 ? 21.107 -25.926 -14.894 1.00 87.50 98 GLY A C 1
ATOM 713 O O . GLY A 1 98 ? 21.217 -26.906 -14.167 1.00 87.50 98 GLY A O 1
ATOM 714 N N . ASP A 1 99 ? 19.954 -25.262 -15.036 1.00 92.94 99 ASP A N 1
ATOM 715 C CA . ASP A 1 99 ? 18.700 -25.718 -14.423 1.00 92.94 99 ASP A CA 1
ATOM 716 C C . ASP A 1 99 ? 17.848 -26.535 -15.406 1.00 92.94 99 ASP A C 1
ATOM 718 O O . ASP A 1 99 ? 17.564 -26.082 -16.517 1.00 92.94 99 ASP A O 1
ATOM 722 N N . ASP A 1 100 ? 17.346 -27.690 -14.963 1.00 90.75 100 ASP A N 1
ATOM 723 C CA . ASP A 1 100 ? 16.504 -28.585 -15.780 1.00 90.75 100 ASP A CA 1
ATOM 724 C C . ASP A 1 100 ? 15.216 -27.909 -16.279 1.00 90.75 100 ASP A C 1
ATOM 726 O O . ASP A 1 100 ? 14.694 -28.235 -17.343 1.00 90.75 100 ASP A O 1
ATOM 730 N N . LEU A 1 101 ? 14.709 -26.933 -15.519 1.00 91.00 101 LEU A N 1
ATOM 731 C CA . LEU A 1 101 ? 13.491 -26.182 -15.827 1.00 91.00 101 LEU A CA 1
ATOM 732 C C . LEU A 1 101 ? 13.780 -24.777 -16.363 1.00 91.00 101 LEU A C 1
ATOM 734 O O . LEU A 1 101 ? 12.880 -23.935 -16.376 1.00 91.00 101 LEU A O 1
ATOM 738 N N . ALA A 1 102 ? 15.008 -24.487 -16.806 1.00 90.25 102 ALA A N 1
ATOM 739 C CA . ALA A 1 102 ? 15.364 -23.157 -17.295 1.00 90.25 102 ALA A CA 1
ATOM 740 C C . ALA A 1 102 ? 14.440 -22.685 -18.423 1.00 90.25 102 ALA A C 1
ATOM 742 O O . ALA A 1 102 ? 14.008 -21.536 -18.398 1.00 90.25 102 ALA A O 1
ATOM 743 N N . ASN A 1 103 ? 14.078 -23.564 -19.367 1.00 88.69 103 ASN A N 1
ATOM 744 C CA . ASN A 1 103 ? 13.189 -23.250 -20.497 1.00 88.69 103 ASN A CA 1
ATOM 745 C C . ASN A 1 103 ? 13.591 -21.954 -21.231 1.00 88.69 103 ASN A C 1
ATOM 747 O O . ASN A 1 103 ? 12.752 -21.104 -21.518 1.00 88.69 103 ASN A O 1
ATOM 751 N N . GLY A 1 104 ? 14.894 -21.784 -21.487 1.00 87.38 104 GLY A N 1
ATOM 752 C CA . GLY A 1 104 ? 15.444 -20.599 -22.157 1.00 87.38 104 GLY A CA 1
ATOM 753 C C . GLY A 1 104 ? 15.612 -19.364 -21.264 1.00 87.38 104 GLY A C 1
ATOM 754 O O . GLY A 1 104 ? 15.947 -18.300 -21.773 1.00 87.38 104 GLY A O 1
ATOM 755 N N . ARG A 1 105 ? 15.394 -19.479 -19.948 1.00 92.75 105 ARG A N 1
ATOM 756 C CA . ARG A 1 105 ? 15.630 -18.384 -19.000 1.00 92.75 105 ARG A CA 1
ATOM 757 C C . ARG A 1 105 ? 17.116 -18.170 -18.718 1.00 92.75 105 ARG A C 1
ATOM 759 O O . ARG A 1 105 ? 17.893 -19.121 -18.666 1.00 92.75 105 ARG A O 1
ATOM 766 N N . PHE A 1 106 ? 17.474 -16.911 -18.474 1.00 92.56 106 PHE A N 1
ATOM 767 C CA . PHE A 1 106 ? 18.822 -16.432 -18.136 1.00 92.56 106 PHE A CA 1
ATOM 768 C C . PHE A 1 106 ? 18.829 -15.583 -16.851 1.00 92.56 106 PHE A C 1
ATOM 770 O O . PHE A 1 106 ? 19.677 -14.715 -16.650 1.00 92.56 106 PHE A O 1
ATOM 777 N N . GLN A 1 107 ? 17.895 -15.861 -15.944 1.00 95.56 107 GLN A N 1
ATOM 778 C CA . GLN A 1 107 ? 17.580 -15.050 -14.764 1.00 95.56 107 GLN A CA 1
ATOM 779 C C . GLN A 1 107 ? 18.645 -15.044 -13.672 1.00 95.56 107 GLN A C 1
ATOM 781 O O . GLN A 1 107 ? 18.590 -14.229 -12.754 1.00 95.56 107 GLN A O 1
ATOM 786 N N . LYS A 1 108 ? 19.633 -15.932 -13.773 1.00 95.62 108 LYS A N 1
ATOM 787 C CA . LYS A 1 108 ? 20.803 -15.941 -12.893 1.00 95.62 108 LYS A CA 1
ATOM 788 C C . LYS A 1 108 ? 21.891 -14.971 -13.344 1.00 95.62 108 LYS A C 1
ATOM 790 O O . LYS A 1 108 ? 22.767 -14.660 -12.551 1.00 95.62 108 LYS A O 1
ATOM 795 N N . SER A 1 109 ? 21.865 -14.497 -14.587 1.00 94.38 109 SER A N 1
ATOM 796 C CA . SER A 1 109 ? 22.971 -13.734 -15.183 1.00 94.38 109 SER A CA 1
ATOM 797 C C . SER A 1 109 ? 22.720 -12.232 -15.250 1.00 94.38 109 SER A C 1
ATOM 799 O O . SER A 1 109 ? 23.636 -11.476 -15.559 1.00 94.38 109 SER A O 1
ATOM 801 N N . VAL A 1 110 ? 21.504 -11.774 -14.966 1.00 94.69 110 VAL A N 1
ATOM 802 C CA . VAL A 1 110 ? 21.160 -10.349 -14.939 1.00 94.69 110 VAL A CA 1
ATOM 803 C C . VAL A 1 110 ? 20.285 -10.038 -13.731 1.00 94.69 110 VAL A C 1
ATOM 805 O O . VAL A 1 110 ? 19.701 -10.933 -13.119 1.00 94.69 110 VAL A O 1
ATOM 808 N N . LYS A 1 111 ? 20.219 -8.757 -13.365 1.00 96.25 111 LYS A N 1
ATOM 809 C CA . LYS A 1 111 ? 19.421 -8.295 -12.227 1.00 96.25 111 LYS A CA 1
ATOM 810 C C . LYS A 1 111 ? 17.921 -8.517 -12.466 1.00 96.25 111 LYS A C 1
ATOM 812 O O . LYS A 1 111 ? 17.484 -8.659 -13.608 1.00 96.25 111 LYS A O 1
ATOM 817 N N . SER A 1 112 ? 17.130 -8.542 -11.397 1.00 95.62 112 SER A N 1
ATOM 818 C CA . SER A 1 112 ? 15.676 -8.727 -11.449 1.00 95.62 112 SER A CA 1
ATOM 819 C C . SER A 1 112 ? 14.979 -7.604 -12.227 1.00 95.62 112 SER A C 1
ATOM 821 O O . SER A 1 112 ? 15.532 -6.514 -12.394 1.00 95.62 112 SER A O 1
ATOM 823 N N . MET A 1 113 ? 13.726 -7.838 -12.632 1.00 93.62 113 MET A N 1
ATOM 824 C CA . MET A 1 113 ? 12.886 -6.795 -13.229 1.00 93.62 113 MET A CA 1
ATOM 825 C C . MET A 1 113 ? 12.675 -5.615 -12.280 1.00 93.62 113 MET A C 1
ATOM 827 O O . MET A 1 113 ? 12.668 -4.473 -12.728 1.00 93.62 113 MET A O 1
ATOM 831 N N . SER A 1 114 ? 12.525 -5.869 -10.976 1.00 93.25 114 SER A N 1
ATOM 832 C CA . SER A 1 114 ? 12.396 -4.791 -9.992 1.00 93.25 114 SER A CA 1
ATOM 833 C C . SER A 1 114 ? 13.641 -3.914 -10.001 1.00 93.25 114 SER A C 1
ATOM 835 O O . SER A 1 114 ? 13.538 -2.697 -10.123 1.00 93.25 114 SER A O 1
ATOM 837 N N . ASN A 1 115 ? 14.818 -4.534 -9.951 1.00 95.00 115 ASN A N 1
ATOM 838 C CA . ASN A 1 115 ? 16.079 -3.818 -9.907 1.00 95.00 115 ASN A CA 1
ATOM 839 C C . ASN A 1 115 ? 16.278 -2.948 -11.151 1.00 95.00 115 ASN A C 1
ATOM 841 O O . ASN A 1 115 ? 16.465 -1.739 -11.030 1.00 95.00 115 ASN A O 1
ATOM 845 N N . VAL A 1 116 ? 16.196 -3.541 -12.347 1.00 94.00 116 VAL A N 1
ATOM 846 C CA . VAL A 1 116 ? 16.512 -2.823 -13.593 1.00 94.00 116 VAL A CA 1
ATOM 847 C C . VAL A 1 116 ? 15.495 -1.745 -13.937 1.00 94.00 116 VAL A C 1
ATOM 849 O O . VAL A 1 116 ? 15.867 -0.771 -14.580 1.00 94.00 116 VAL A O 1
ATOM 852 N N . MET A 1 117 ? 14.243 -1.877 -13.489 1.00 93.94 117 MET A N 1
ATOM 853 C CA . MET A 1 117 ? 13.248 -0.824 -13.673 1.00 93.94 117 MET A CA 1
ATOM 854 C C . MET A 1 117 ? 13.422 0.275 -12.632 1.00 93.94 117 MET A C 1
ATOM 856 O O . MET A 1 117 ? 13.553 1.435 -13.001 1.00 93.94 117 MET A O 1
ATOM 860 N N . HIS A 1 118 ? 13.456 -0.050 -11.342 1.00 95.25 118 HIS A N 1
ATOM 861 C CA . HIS A 1 118 ? 13.384 0.991 -10.319 1.00 95.25 118 HIS A CA 1
ATOM 862 C C . HIS A 1 118 ? 14.728 1.689 -10.096 1.00 95.25 118 HIS A C 1
ATOM 864 O O . HIS A 1 118 ? 14.773 2.916 -10.092 1.00 95.25 118 HIS A O 1
ATOM 870 N N . SER A 1 119 ? 15.834 0.941 -9.994 1.00 92.75 119 SER A N 1
ATOM 871 C CA . SER A 1 119 ? 17.149 1.550 -9.734 1.00 92.75 119 SER A CA 1
ATOM 872 C C . SER A 1 119 ? 17.647 2.395 -10.908 1.00 92.75 119 SER A C 1
ATOM 874 O O . SER A 1 119 ? 18.257 3.436 -10.689 1.00 92.75 119 SER A O 1
ATOM 876 N N . HIS A 1 120 ? 17.359 1.980 -12.150 1.00 92.56 120 HIS A N 1
ATOM 877 C CA . HIS A 1 120 ? 17.725 2.748 -13.338 1.00 92.56 120 HIS A CA 1
ATOM 878 C C . HIS A 1 120 ? 16.909 4.034 -13.418 1.00 92.56 120 HIS A C 1
ATOM 880 O O . HIS A 1 120 ? 17.492 5.109 -13.373 1.00 92.56 120 HIS A O 1
ATOM 886 N N . HIS A 1 121 ? 15.574 3.937 -13.465 1.00 94.31 121 HIS A N 1
ATOM 887 C CA . HIS A 1 121 ? 14.718 5.115 -13.613 1.00 94.31 121 HIS A CA 1
ATOM 888 C C . HIS A 1 121 ? 14.827 6.065 -12.413 1.00 94.31 121 HIS A C 1
ATOM 890 O O . HIS A 1 121 ? 14.800 7.275 -12.598 1.00 94.31 121 HIS A O 1
ATOM 896 N N . GLY A 1 122 ? 15.042 5.549 -11.198 1.00 94.25 122 GLY A N 1
ATOM 897 C CA . GLY A 1 122 ? 15.276 6.373 -10.008 1.00 94.25 122 GLY A CA 1
ATOM 898 C C . GLY A 1 122 ? 16.563 7.211 -10.048 1.00 94.25 122 GLY A C 1
ATOM 899 O O . GLY A 1 122 ? 16.699 8.134 -9.245 1.00 94.25 122 GLY A O 1
ATOM 900 N N . ALA A 1 123 ? 17.490 6.907 -10.963 1.00 93.38 123 ALA A N 1
ATOM 901 C CA . ALA A 1 123 ? 18.749 7.626 -11.146 1.00 93.38 123 ALA A CA 1
ATOM 902 C C . ALA A 1 123 ? 18.771 8.531 -12.393 1.00 93.38 123 ALA A C 1
ATOM 904 O O . ALA A 1 123 ? 19.716 9.304 -12.554 1.00 93.38 123 ALA A O 1
ATOM 905 N N . GLU A 1 124 ? 17.766 8.449 -13.271 1.00 92.44 124 GLU A N 1
ATOM 906 C CA . GLU A 1 124 ? 17.746 9.229 -14.511 1.00 92.44 124 GLU A CA 1
ATOM 907 C C . GLU A 1 124 ? 17.438 10.709 -14.257 1.00 92.44 124 GLU A C 1
ATOM 909 O O . GLU A 1 124 ? 16.544 11.067 -13.479 1.00 92.44 124 GLU A O 1
ATOM 914 N N . THR A 1 125 ? 18.158 11.577 -14.970 1.00 92.88 125 THR A N 1
ATOM 915 C CA . THR A 1 125 ? 18.018 13.031 -14.879 1.00 92.88 125 THR A CA 1
ATOM 916 C C . THR A 1 125 ? 17.770 13.683 -16.238 1.00 92.88 125 THR A C 1
ATOM 918 O O . THR A 1 125 ? 18.172 13.172 -17.287 1.00 92.88 125 THR A O 1
ATOM 921 N N . ASP A 1 126 ? 17.087 14.827 -16.215 1.00 89.62 126 ASP A N 1
ATOM 922 C CA . ASP A 1 126 ? 16.921 15.699 -17.375 1.00 89.62 126 ASP A CA 1
ATOM 923 C C . ASP A 1 126 ? 18.241 16.410 -17.742 1.00 89.62 126 ASP A C 1
ATOM 925 O O . ASP A 1 126 ? 19.264 16.311 -17.055 1.00 89.62 126 ASP A O 1
ATOM 929 N N . ALA A 1 127 ? 18.226 17.179 -18.833 1.00 86.81 127 ALA A N 1
ATOM 930 C CA . ALA A 1 127 ? 19.386 17.961 -19.271 1.00 86.81 127 ALA A CA 1
ATOM 931 C C . ALA A 1 127 ? 19.876 19.013 -18.250 1.00 86.81 127 ALA A C 1
ATOM 933 O O . ALA A 1 127 ? 21.018 19.466 -18.344 1.00 86.81 127 ALA A O 1
ATOM 934 N N . ASN A 1 128 ? 19.037 19.401 -17.285 1.00 90.06 128 ASN A N 1
ATOM 935 C CA . ASN A 1 128 ? 19.371 20.350 -16.224 1.00 90.06 128 ASN A CA 1
ATOM 936 C C . ASN A 1 128 ? 19.889 19.652 -14.953 1.00 90.06 128 ASN A C 1
ATOM 938 O O . ASN A 1 128 ? 20.265 20.330 -13.997 1.00 90.06 128 ASN A O 1
ATOM 942 N N . GLY A 1 129 ? 19.929 18.316 -14.935 1.00 90.69 129 GLY A N 1
ATOM 943 C CA . GLY A 1 129 ? 20.345 17.512 -13.790 1.00 90.69 129 GLY A CA 1
ATOM 944 C C . GLY A 1 129 ? 19.242 17.252 -12.760 1.00 90.69 129 GLY A C 1
ATOM 945 O O . GLY A 1 129 ? 19.542 16.714 -11.695 1.00 90.69 129 GLY A O 1
ATOM 946 N N . ASN A 1 130 ? 17.983 17.596 -13.046 1.00 92.44 130 ASN A N 1
ATOM 947 C CA . ASN A 1 130 ? 16.856 17.261 -12.175 1.00 92.44 130 ASN A CA 1
ATOM 948 C C . ASN A 1 130 ? 16.451 15.801 -12.383 1.00 92.44 130 ASN A C 1
ATOM 950 O O . ASN A 1 130 ? 16.469 15.319 -13.513 1.00 92.44 130 ASN A O 1
ATOM 954 N N . LYS A 1 131 ? 16.024 15.104 -11.324 1.00 92.94 131 LYS A N 1
ATOM 955 C CA . LYS A 1 131 ? 15.453 13.755 -11.457 1.00 92.94 131 LYS A CA 1
ATOM 956 C C . LYS A 1 131 ? 14.243 13.782 -12.394 1.00 92.94 131 LYS A C 1
ATOM 958 O O . LYS A 1 131 ? 13.335 14.585 -12.189 1.00 92.94 131 LYS A O 1
ATOM 963 N N . LEU A 1 132 ? 14.202 12.866 -13.365 1.00 92.12 132 LEU A N 1
ATOM 964 C CA . LEU A 1 132 ? 13.014 12.678 -14.211 1.00 92.12 132 LEU A CA 1
ATOM 965 C C . LEU A 1 132 ? 11.817 12.175 -13.399 1.00 92.12 132 LEU A C 1
ATOM 967 O O . LEU A 1 132 ? 10.674 12.501 -13.704 1.00 92.12 132 LEU A O 1
ATOM 971 N N . PHE A 1 133 ? 12.101 11.413 -12.345 1.00 93.88 133 PHE A N 1
ATOM 972 C CA . PHE A 1 133 ? 11.131 10.886 -11.398 1.00 93.88 133 PHE A CA 1
ATOM 973 C C . PHE A 1 133 ? 11.393 11.541 -10.032 1.00 93.88 133 PHE A C 1
ATOM 975 O O . PHE A 1 133 ? 12.308 11.110 -9.325 1.00 93.88 133 PHE A O 1
ATOM 982 N N . PRO A 1 134 ? 10.678 12.625 -9.681 1.00 94.00 134 PRO A N 1
ATOM 983 C CA . PRO A 1 134 ? 10.948 13.388 -8.463 1.00 94.00 134 PRO A CA 1
ATOM 984 C C . PRO A 1 134 ? 10.613 12.599 -7.191 1.00 94.00 134 PRO A C 1
ATOM 986 O O . PRO A 1 134 ? 9.706 11.771 -7.180 1.00 94.00 134 PRO A O 1
ATOM 989 N N . ASP A 1 135 ? 11.315 12.885 -6.094 1.00 93.19 135 ASP A N 1
ATOM 990 C CA . ASP A 1 135 ? 11.025 12.255 -4.803 1.00 93.19 135 ASP A CA 1
ATOM 991 C C . ASP A 1 135 ? 9.736 12.832 -4.193 1.00 93.19 135 ASP A C 1
ATOM 993 O O . ASP A 1 135 ? 9.462 14.032 -4.284 1.00 93.19 135 ASP A O 1
ATOM 997 N N . MET A 1 136 ? 8.948 11.976 -3.540 1.00 95.25 136 MET A N 1
ATOM 998 C CA . MET A 1 136 ? 7.739 12.390 -2.830 1.00 95.25 136 MET A CA 1
ATOM 999 C C . MET A 1 136 ? 8.110 13.123 -1.531 1.00 95.25 136 MET A C 1
ATOM 1001 O O . MET A 1 136 ? 8.857 12.566 -0.723 1.00 95.25 136 MET A O 1
ATOM 1005 N N . PRO A 1 137 ? 7.582 14.335 -1.276 1.00 95.50 137 PRO A N 1
ATOM 1006 C CA . PRO A 1 137 ? 7.743 14.986 0.019 1.00 95.50 137 PRO A CA 1
ATOM 1007 C C . PRO A 1 137 ? 7.178 14.131 1.166 1.00 95.50 137 PRO A C 1
ATOM 1009 O O . PRO A 1 137 ? 6.210 13.396 0.944 1.00 95.50 137 PRO A O 1
ATOM 1012 N N . PRO A 1 138 ? 7.708 14.256 2.399 1.00 95.81 138 PRO A N 1
ATOM 1013 C CA . PRO A 1 138 ? 7.206 13.512 3.553 1.00 95.81 138 PRO A CA 1
ATOM 1014 C C . PRO A 1 138 ? 5.689 13.665 3.748 1.00 95.81 138 PRO A C 1
ATOM 1016 O O . PRO A 1 138 ? 5.152 14.744 3.482 1.00 95.81 138 PRO A O 1
ATOM 1019 N N . PRO A 1 139 ? 4.991 12.630 4.252 1.00 96.75 139 PRO A N 1
ATOM 1020 C CA . PRO A 1 139 ? 3.535 12.650 4.414 1.00 96.75 139 PRO A CA 1
ATOM 1021 C C . PRO A 1 139 ? 3.059 13.717 5.402 1.00 96.75 139 PRO A C 1
ATOM 1023 O O . PRO A 1 139 ? 1.968 14.267 5.245 1.00 96.75 139 PRO A O 1
ATOM 1026 N N . VAL A 1 140 ? 3.898 14.043 6.386 1.00 96.94 140 VAL A N 1
ATOM 1027 C CA . VAL A 1 140 ? 3.679 15.110 7.359 1.00 96.94 140 VAL A CA 1
ATOM 1028 C C . VAL A 1 140 ? 4.889 16.035 7.330 1.00 96.94 140 VAL A C 1
ATOM 1030 O O . VAL A 1 140 ? 6.035 15.601 7.434 1.00 96.94 140 VAL A O 1
ATOM 1033 N N . THR A 1 141 ? 4.636 17.327 7.167 1.00 93.62 141 THR A N 1
ATOM 1034 C CA . THR A 1 141 ? 5.663 18.370 7.208 1.00 93.62 141 THR A CA 1
ATOM 1035 C C . THR A 1 141 ? 6.234 18.529 8.618 1.00 93.62 141 THR A C 1
ATOM 1037 O O . THR A 1 141 ? 5.609 18.161 9.609 1.00 93.62 141 THR A O 1
ATOM 1040 N N . VAL A 1 142 ? 7.386 19.195 8.734 1.00 89.94 142 VAL A N 1
ATOM 1041 C CA . VAL A 1 142 ? 7.990 19.548 10.037 1.00 89.94 142 VAL A CA 1
ATOM 1042 C C . VAL A 1 142 ? 7.079 20.400 10.934 1.00 89.94 142 VAL A C 1
ATOM 1044 O O . VAL A 1 142 ? 7.314 20.490 12.134 1.00 89.94 142 VAL A O 1
ATOM 1047 N N . ALA A 1 143 ? 6.046 21.026 10.363 1.00 92.88 143 ALA A N 1
ATOM 1048 C CA . ALA A 1 143 ? 5.040 21.798 11.085 1.00 92.88 143 ALA A CA 1
ATOM 1049 C C . ALA A 1 143 ? 3.847 20.948 11.572 1.00 92.88 143 ALA A C 1
ATOM 1051 O O . ALA A 1 143 ? 2.893 21.508 12.104 1.00 92.88 143 ALA A O 1
ATOM 1052 N N . GLY A 1 144 ? 3.862 19.626 11.367 1.00 93.38 144 GLY A N 1
ATOM 1053 C CA . GLY A 1 144 ? 2.752 18.742 11.737 1.00 93.38 144 GLY A CA 1
ATOM 1054 C C . GLY A 1 144 ? 1.551 18.829 10.790 1.00 93.38 144 GLY A C 1
ATOM 1055 O O . GLY A 1 144 ? 0.438 18.491 11.171 1.00 93.38 144 GLY A O 1
ATOM 1056 N N . ILE A 1 145 ? 1.750 19.315 9.562 1.00 94.69 145 ILE A N 1
ATOM 1057 C CA . ILE A 1 145 ? 0.685 19.462 8.557 1.00 94.69 145 ILE A CA 1
ATOM 1058 C C . ILE A 1 145 ? 0.850 18.371 7.502 1.00 94.69 145 ILE A C 1
ATOM 1060 O O . ILE A 1 145 ? 1.973 18.158 7.040 1.00 94.69 145 ILE A O 1
ATOM 1064 N N . LEU A 1 146 ? -0.246 17.717 7.107 1.00 95.75 146 LEU A N 1
ATOM 1065 C CA . LEU A 1 146 ? -0.256 16.779 5.980 1.00 95.75 146 LEU A CA 1
ATOM 1066 C C . LEU A 1 146 ? 0.271 17.453 4.706 1.00 95.75 146 LEU A C 1
ATOM 1068 O O . LEU A 1 146 ? 0.035 18.642 4.480 1.00 95.75 146 LEU A O 1
ATOM 1072 N N . ARG A 1 147 ? 0.986 16.701 3.868 1.00 95.50 147 ARG A N 1
ATOM 1073 C CA . ARG A 1 147 ? 1.476 17.239 2.592 1.00 95.50 147 ARG A CA 1
ATOM 1074 C C . ARG A 1 147 ? 0.340 17.678 1.672 1.00 95.50 147 ARG A C 1
ATOM 1076 O O . ARG A 1 147 ? -0.779 17.170 1.736 1.00 95.50 147 ARG A O 1
ATOM 1083 N N . ASP A 1 148 ? 0.669 18.607 0.781 1.00 95.06 148 ASP A N 1
ATOM 1084 C CA . ASP A 1 148 ? -0.287 19.171 -0.164 1.00 95.06 148 ASP A CA 1
ATOM 1085 C C . ASP A 1 148 ? -0.813 18.103 -1.150 1.00 95.06 148 ASP A C 1
ATOM 1087 O O . ASP A 1 148 ? -0.010 17.436 -1.816 1.00 95.06 148 ASP A O 1
ATOM 1091 N N . PRO A 1 149 ? -2.142 17.931 -1.283 1.00 92.69 149 PRO A N 1
ATOM 1092 C CA . PRO A 1 149 ? -2.719 16.949 -2.199 1.00 92.69 149 PRO A CA 1
ATOM 1093 C C . PRO A 1 149 ? -2.412 17.211 -3.680 1.00 92.69 149 PRO A C 1
ATOM 1095 O O . PRO A 1 149 ? -2.303 16.256 -4.447 1.00 92.69 149 PRO A O 1
ATOM 1098 N N . GLY A 1 150 ? -2.260 18.476 -4.090 1.00 93.75 150 GLY A N 1
ATOM 1099 C CA . GLY A 1 150 ? -1.916 18.845 -5.465 1.00 93.75 150 GLY A CA 1
ATOM 1100 C C . GLY A 1 150 ? -0.500 18.401 -5.818 1.00 93.75 150 GLY A C 1
ATOM 1101 O O . GLY A 1 150 ? -0.313 17.632 -6.757 1.00 93.75 150 GLY A O 1
ATOM 1102 N N . VAL A 1 151 ? 0.475 18.764 -4.981 1.00 93.94 151 VAL A N 1
ATOM 1103 C CA . VAL A 1 151 ? 1.867 18.296 -5.108 1.00 93.94 151 VAL A CA 1
ATOM 1104 C C . VAL A 1 151 ? 1.934 16.768 -5.084 1.00 93.94 151 VAL A C 1
ATOM 1106 O O . VAL A 1 151 ? 2.656 16.158 -5.869 1.00 93.94 151 VAL A O 1
ATOM 1109 N N . THR A 1 152 ? 1.152 16.138 -4.206 1.00 93.69 152 THR A N 1
ATOM 1110 C CA . THR A 1 152 ? 1.077 14.676 -4.105 1.00 93.69 152 THR A CA 1
ATOM 1111 C C . THR A 1 152 ? 0.616 14.045 -5.419 1.00 93.69 152 THR A C 1
ATOM 1113 O O . THR A 1 152 ? 1.217 13.072 -5.880 1.00 93.69 152 THR A O 1
ATOM 1116 N N . ARG A 1 153 ? -0.431 14.597 -6.045 1.00 91.50 153 ARG A N 1
ATOM 1117 C CA . ARG A 1 153 ? -0.948 14.113 -7.329 1.00 91.50 153 ARG A CA 1
ATOM 1118 C C . ARG A 1 153 ? 0.075 14.289 -8.444 1.00 91.50 153 ARG A C 1
ATOM 1120 O O . ARG A 1 153 ? 0.341 13.318 -9.147 1.00 91.50 153 ARG A O 1
ATOM 1127 N N . ASP A 1 154 ? 0.679 15.468 -8.549 1.00 93.62 154 ASP A N 1
ATOM 1128 C CA . ASP A 1 154 ? 1.668 15.779 -9.584 1.00 93.62 154 ASP A CA 1
ATOM 1129 C C . ASP A 1 154 ? 2.874 14.832 -9.504 1.00 93.62 154 ASP A C 1
ATOM 1131 O O . ASP A 1 154 ? 3.295 14.256 -10.510 1.00 93.62 154 ASP A O 1
ATOM 1135 N N . VAL A 1 155 ? 3.401 14.601 -8.296 1.00 94.75 155 VAL A N 1
ATOM 1136 C CA . VAL A 1 155 ? 4.533 13.687 -8.099 1.00 94.75 155 VAL A CA 1
ATOM 1137 C C . VAL A 1 155 ? 4.129 12.238 -8.362 1.00 94.75 155 VAL A C 1
ATOM 1139 O O . VAL A 1 155 ? 4.890 11.514 -9.000 1.00 94.75 155 VAL A O 1
ATOM 1142 N N . LEU A 1 156 ? 2.945 11.782 -7.935 1.00 93.06 156 LEU A N 1
ATOM 1143 C CA . LEU A 1 156 ? 2.477 10.423 -8.243 1.00 93.06 156 LEU A CA 1
ATOM 1144 C C . LEU A 1 156 ? 2.325 10.191 -9.746 1.00 93.06 156 LEU A C 1
ATOM 1146 O O . LEU A 1 156 ? 2.791 9.166 -10.252 1.00 93.06 156 LEU A O 1
ATOM 1150 N N . GLU A 1 157 ? 1.710 11.144 -10.449 1.00 91.38 157 GLU A N 1
ATOM 1151 C CA . GLU A 1 157 ? 1.553 11.107 -11.901 1.00 91.38 157 GLU A CA 1
ATOM 1152 C C . GLU A 1 157 ? 2.904 11.126 -12.610 1.00 91.38 157 GLU A C 1
ATOM 1154 O O . GLU A 1 157 ? 3.059 10.418 -13.597 1.00 91.38 157 GLU A O 1
ATOM 1159 N N . ALA A 1 158 ? 3.902 11.849 -12.097 1.00 91.00 158 ALA A N 1
ATOM 1160 C CA . ALA A 1 158 ? 5.261 11.840 -12.636 1.00 91.00 158 ALA A CA 1
ATOM 1161 C C . ALA A 1 158 ? 6.070 10.580 -12.271 1.00 91.00 158 ALA A C 1
ATOM 1163 O O . ALA A 1 158 ? 7.083 10.321 -12.911 1.00 91.00 158 ALA A O 1
ATOM 1164 N N . THR A 1 159 ? 5.652 9.798 -11.267 1.00 92.69 159 THR A N 1
ATOM 1165 C CA . THR A 1 159 ? 6.423 8.672 -10.709 1.00 92.69 159 THR A CA 1
ATOM 1166 C C . THR A 1 159 ? 5.732 7.322 -10.863 1.00 92.69 159 THR A C 1
ATOM 1168 O O . THR A 1 159 ? 5.699 6.754 -11.953 1.00 92.69 159 THR A O 1
ATOM 1171 N N . CYS A 1 160 ? 5.202 6.766 -9.774 1.00 92.12 160 CYS A N 1
ATOM 1172 C CA . CYS A 1 160 ? 4.712 5.396 -9.707 1.00 92.12 160 CYS A CA 1
ATOM 1173 C C . CYS A 1 160 ? 3.583 5.144 -10.714 1.00 92.12 160 CYS A C 1
ATOM 1175 O O . CYS A 1 160 ? 3.512 4.054 -11.282 1.00 92.12 160 CYS A O 1
ATOM 1177 N N . TYR A 1 161 ? 2.735 6.143 -10.986 1.00 92.06 161 TYR A N 1
ATOM 1178 C CA . TYR A 1 161 ? 1.602 6.012 -11.909 1.00 92.06 161 TYR A CA 1
ATOM 1179 C C . TYR A 1 161 ? 1.995 6.043 -13.391 1.00 92.06 161 TYR A C 1
ATOM 1181 O O . TYR A 1 161 ? 1.147 5.776 -14.240 1.00 92.06 161 TYR A O 1
ATOM 1189 N N . GLN A 1 162 ? 3.268 6.291 -13.721 1.00 90.88 162 GLN A N 1
ATOM 1190 C CA . GLN A 1 162 ? 3.773 6.076 -15.081 1.00 90.88 162 GLN A CA 1
ATOM 1191 C C . GLN A 1 162 ? 3.874 4.586 -15.428 1.00 90.88 162 GLN A C 1
ATOM 1193 O O . GLN A 1 162 ? 3.787 4.233 -16.600 1.00 90.88 162 GLN A O 1
ATOM 1198 N N . CYS A 1 163 ? 4.038 3.708 -14.432 1.00 91.25 163 CYS A N 1
ATOM 1199 C CA . CYS A 1 163 ? 4.290 2.278 -14.649 1.00 91.25 163 CYS A CA 1
ATOM 1200 C C . CYS A 1 163 ? 3.246 1.379 -13.978 1.00 91.25 163 CYS A C 1
ATOM 1202 O O . CYS A 1 163 ? 2.895 0.321 -14.505 1.00 91.25 163 CYS A O 1
ATOM 1204 N N . HIS A 1 164 ? 2.755 1.779 -12.808 1.00 91.75 164 HIS A N 1
ATOM 1205 C CA . HIS A 1 164 ? 1.788 1.025 -12.020 1.00 91.75 164 HIS A CA 1
ATOM 1206 C C . HIS A 1 164 ? 0.365 1.553 -12.220 1.00 91.75 164 HIS A C 1
ATOM 1208 O O . HIS A 1 164 ? 0.186 2.705 -12.619 1.00 91.75 164 HIS A O 1
ATOM 1214 N N . PRO A 1 165 ? -0.667 0.727 -11.958 1.00 87.44 165 PRO A N 1
ATOM 1215 C CA . PRO A 1 165 ? -2.046 1.137 -12.184 1.00 87.44 165 PRO A CA 1
ATOM 1216 C C . PRO A 1 165 ? -2.363 2.347 -11.307 1.00 87.44 165 PRO A C 1
ATOM 1218 O O . PRO A 1 165 ? -2.154 2.311 -10.097 1.00 87.44 165 PRO A O 1
ATOM 1221 N N . GLY A 1 166 ? -2.831 3.439 -11.899 1.00 85.25 166 GLY A N 1
ATOM 1222 C CA . GLY A 1 166 ? -2.940 4.690 -11.154 1.00 85.25 166 GLY A CA 1
ATOM 1223 C C . GLY A 1 166 ? -3.364 5.872 -11.996 1.00 85.25 166 GLY A C 1
ATOM 1224 O O . GLY A 1 166 ? -4.272 6.588 -11.603 1.00 85.25 166 GLY A O 1
ATOM 1225 N N . ARG A 1 167 ? -2.802 6.018 -13.200 1.00 84.56 167 ARG A N 1
ATOM 1226 C CA . ARG A 1 167 ? -3.140 7.140 -14.083 1.00 84.56 167 ARG A CA 1
ATOM 1227 C C . ARG A 1 167 ? -4.624 7.198 -14.459 1.00 84.56 167 ARG A C 1
ATOM 1229 O O . ARG A 1 167 ? -5.141 8.287 -14.690 1.00 84.56 167 ARG A O 1
ATOM 1236 N N . ARG A 1 168 ? -5.307 6.051 -14.545 1.00 84.50 168 ARG A N 1
ATOM 1237 C CA . ARG A 1 168 ? -6.768 6.006 -14.718 1.00 84.50 168 ARG A CA 1
ATOM 1238 C C . ARG A 1 168 ? -7.452 5.277 -13.573 1.00 84.50 168 ARG A C 1
ATOM 1240 O O . ARG A 1 168 ? -8.503 5.718 -13.125 1.00 84.50 168 ARG A O 1
ATOM 1247 N N . THR A 1 169 ? -6.880 4.164 -13.115 1.00 83.44 169 THR A N 1
ATOM 1248 C CA . THR A 1 169 ? -7.536 3.311 -12.111 1.00 83.44 169 THR A CA 1
ATOM 1249 C C . THR A 1 169 ? -7.383 3.770 -10.666 1.00 83.44 169 THR A C 1
ATOM 1251 O O . THR A 1 169 ? -8.083 3.217 -9.825 1.00 83.44 169 THR A O 1
ATOM 1254 N N . ASP A 1 170 ? -6.450 4.684 -10.361 1.00 84.44 170 ASP A N 1
ATOM 1255 C CA . ASP A 1 170 ? -6.122 5.097 -8.986 1.00 84.44 170 ASP A CA 1
ATOM 1256 C C . ASP A 1 170 ? -6.009 3.889 -8.033 1.00 84.44 170 ASP A C 1
ATOM 1258 O O . ASP A 1 170 ? -6.834 3.681 -7.145 1.00 84.44 170 ASP A O 1
ATOM 1262 N N . CYS A 1 171 ? -5.016 3.013 -8.254 1.00 83.88 171 CYS A N 1
ATOM 1263 C CA . CYS A 1 171 ? -4.933 1.729 -7.541 1.00 83.88 171 CYS A CA 1
ATOM 1264 C C . CYS A 1 171 ? -4.967 1.898 -6.017 1.00 83.88 171 CYS A C 1
ATOM 1266 O O . CYS A 1 171 ? -5.647 1.130 -5.335 1.00 83.88 171 CYS A O 1
ATOM 1268 N N . LEU A 1 172 ? -4.296 2.933 -5.507 1.00 90.69 172 LEU A N 1
ATOM 1269 C CA . LEU A 1 172 ? -4.388 3.356 -4.118 1.00 90.69 172 LEU A CA 1
ATOM 1270 C C . LEU A 1 172 ? -5.569 4.318 -3.934 1.00 90.69 172 LEU A C 1
ATOM 1272 O O . LEU A 1 172 ? -5.478 5.497 -4.261 1.00 90.69 172 LEU A O 1
ATOM 1276 N N . ARG A 1 173 ? -6.673 3.797 -3.390 1.00 91.88 173 ARG A N 1
ATOM 1277 C CA . ARG A 1 173 ? -7.957 4.521 -3.263 1.00 91.88 173 ARG A CA 1
ATOM 1278 C C . ARG A 1 173 ? -8.703 4.288 -1.947 1.00 91.88 173 ARG A C 1
ATOM 1280 O O . ARG A 1 173 ? -9.799 4.804 -1.755 1.00 91.88 173 ARG A O 1
ATOM 1287 N N . GLY A 1 174 ? -8.131 3.487 -1.051 1.00 93.31 174 GLY A N 1
ATOM 1288 C CA . GLY A 1 174 ? -8.734 3.157 0.238 1.00 93.31 174 GLY A CA 1
ATOM 1289 C C . GLY A 1 174 ? -8.586 4.231 1.325 1.00 93.31 174 GLY A C 1
ATOM 1290 O O . GLY A 1 174 ? -8.279 5.399 1.065 1.00 93.31 174 GLY A O 1
ATOM 1291 N N . ALA A 1 175 ? -8.744 3.802 2.575 1.00 94.75 175 ALA A N 1
ATOM 1292 C CA . ALA A 1 175 ? -8.660 4.636 3.770 1.00 94.75 175 ALA A CA 1
ATOM 1293 C C . ALA A 1 175 ? -7.302 5.335 3.898 1.00 94.75 175 ALA A C 1
ATOM 1295 O O . ALA A 1 175 ? -7.244 6.513 4.237 1.00 94.75 175 ALA A O 1
ATOM 1296 N N . MET A 1 176 ? -6.212 4.639 3.560 1.00 95.19 176 MET A N 1
ATOM 1297 C CA . MET A 1 176 ? -4.865 5.212 3.589 1.00 95.19 176 MET A CA 1
ATOM 1298 C C . MET A 1 176 ? -4.704 6.339 2.560 1.00 95.19 176 MET A C 1
ATOM 1300 O O . MET A 1 176 ? -4.181 7.397 2.897 1.00 95.19 176 MET A O 1
ATOM 1304 N N . ALA A 1 177 ? -5.228 6.153 1.342 1.00 93.62 177 ALA A N 1
ATOM 1305 C CA . ALA A 1 177 ? -5.241 7.191 0.307 1.00 93.62 177 ALA A CA 1
ATOM 1306 C C . ALA A 1 177 ? -6.040 8.418 0.769 1.00 93.62 177 ALA A C 1
ATOM 1308 O O . ALA A 1 177 ? -5.605 9.557 0.628 1.00 93.62 177 ALA A O 1
ATOM 1309 N N . THR A 1 178 ? -7.194 8.165 1.393 1.00 92.38 178 THR A N 1
ATOM 1310 C CA . THR A 1 178 ? -8.064 9.195 1.978 1.00 92.38 178 THR A CA 1
ATOM 1311 C C . THR A 1 178 ? -7.365 9.959 3.106 1.00 92.38 178 THR A C 1
ATOM 1313 O O . THR A 1 178 ? -7.577 11.158 3.257 1.00 92.38 178 THR A O 1
ATOM 1316 N N . GLY A 1 179 ? -6.503 9.281 3.867 1.00 92.56 179 GLY A N 1
ATOM 1317 C CA . GLY A 1 179 ? -5.647 9.878 4.893 1.00 92.56 179 GLY A CA 1
ATOM 1318 C C . GLY A 1 179 ? -4.434 10.643 4.351 1.00 92.56 179 GLY A C 1
ATOM 1319 O O . GLY A 1 179 ? -3.688 11.211 5.139 1.00 92.56 179 GLY A O 1
ATOM 1320 N N . GLY A 1 180 ? -4.214 10.680 3.032 1.00 93.00 180 GLY A N 1
ATOM 1321 C CA . GLY A 1 180 ? -3.087 11.383 2.407 1.00 93.00 180 GLY A CA 1
ATOM 1322 C C . GLY A 1 180 ? -1.799 10.559 2.279 1.00 93.00 180 GLY A C 1
ATOM 1323 O O . GLY A 1 180 ? -0.761 11.104 1.889 1.00 93.00 180 GLY A O 1
ATOM 1324 N N . MET A 1 181 ? -1.843 9.256 2.577 1.00 95.31 181 MET A N 1
ATOM 1325 C CA . MET A 1 181 ? -0.735 8.338 2.298 1.00 95.31 181 MET A CA 1
ATOM 1326 C C . MET A 1 181 ? -0.706 7.944 0.820 1.00 95.31 181 MET A C 1
ATOM 1328 O O . MET A 1 181 ? -1.737 7.834 0.154 1.00 95.31 181 MET A O 1
ATOM 1332 N N . VAL A 1 182 ? 0.496 7.689 0.323 1.00 95.31 182 VAL A N 1
ATOM 1333 C CA . VAL A 1 182 ? 0.803 7.300 -1.046 1.00 95.31 182 VAL A CA 1
ATOM 1334 C C . VAL A 1 182 ? 1.759 6.111 -1.103 1.00 95.31 182 VAL A C 1
ATOM 1336 O O . VAL A 1 182 ? 2.230 5.602 -0.088 1.00 95.31 182 VAL A O 1
ATOM 1339 N N . CYS A 1 183 ? 2.074 5.668 -2.321 1.00 94.88 183 CYS A N 1
ATOM 1340 C CA . CYS A 1 183 ? 2.927 4.511 -2.580 1.00 94.88 183 CYS A CA 1
ATOM 1341 C C . CYS A 1 183 ? 4.272 4.591 -1.835 1.00 94.88 183 CYS A C 1
ATOM 1343 O O . CYS A 1 183 ? 4.713 3.599 -1.260 1.00 94.88 183 CYS A O 1
ATOM 1345 N N . GLN A 1 184 ? 4.899 5.767 -1.822 1.00 95.31 184 GLN A N 1
ATOM 1346 C CA . GLN A 1 184 ? 6.235 5.991 -1.275 1.00 95.31 184 GLN A CA 1
ATOM 1347 C C . GLN A 1 184 ? 6.283 5.915 0.257 1.00 95.31 184 GLN A C 1
ATOM 1349 O O . GLN A 1 184 ? 7.288 5.465 0.805 1.00 95.31 184 GLN A O 1
ATOM 1354 N N . ASP A 1 185 ? 5.207 6.271 0.965 1.00 97.38 185 ASP A N 1
ATOM 1355 C CA . ASP A 1 185 ? 5.219 6.173 2.434 1.00 97.38 185 ASP A CA 1
ATOM 1356 C C . ASP A 1 185 ? 5.149 4.723 2.902 1.00 97.38 185 ASP A C 1
ATOM 1358 O O . ASP A 1 185 ? 5.595 4.396 4.000 1.00 97.38 185 ASP A O 1
ATOM 1362 N N . CYS A 1 186 ? 4.598 3.845 2.063 1.00 96.00 186 CYS A N 1
ATOM 1363 C CA . CYS A 1 186 ? 4.559 2.417 2.320 1.00 96.00 186 CYS A CA 1
ATOM 1364 C C . CYS A 1 186 ? 5.829 1.730 1.800 1.00 96.00 186 CYS A C 1
ATOM 1366 O O . CYS A 1 186 ? 6.483 1.001 2.539 1.00 96.00 186 CYS A O 1
ATOM 1368 N N . HIS A 1 187 ? 6.181 1.947 0.530 1.00 94.62 187 HIS A N 1
ATOM 1369 C CA . HIS A 1 187 ? 7.190 1.152 -0.176 1.00 94.62 187 HIS A CA 1
ATOM 1370 C C . HIS A 1 187 ? 8.595 1.771 -0.215 1.00 94.62 187 HIS A C 1
ATOM 1372 O O . HIS A 1 187 ? 9.552 1.027 -0.433 1.00 94.62 187 HIS A O 1
ATOM 1378 N N . GLY A 1 188 ? 8.719 3.083 -0.011 1.00 94.50 188 GLY A N 1
ATOM 1379 C CA . GLY A 1 188 ? 9.934 3.848 -0.298 1.00 94.50 188 GLY A CA 1
ATOM 1380 C C . GLY A 1 188 ? 9.986 4.386 -1.732 1.00 94.50 188 GLY A C 1
ATOM 1381 O O . GLY A 1 188 ? 9.062 4.200 -2.530 1.00 94.50 188 GLY A O 1
ATOM 1382 N N . ASP A 1 189 ? 11.075 5.081 -2.053 1.00 93.44 189 ASP A N 1
ATOM 1383 C CA . ASP A 1 189 ? 11.343 5.620 -3.386 1.00 93.44 189 ASP A CA 1
ATOM 1384 C C . ASP A 1 189 ? 11.835 4.550 -4.387 1.00 93.44 189 ASP A C 1
ATOM 1386 O O . ASP A 1 189 ? 12.070 3.385 -4.053 1.00 93.44 189 ASP A O 1
ATOM 1390 N N . MET A 1 190 ? 12.001 4.944 -5.653 1.00 93.88 190 MET A N 1
ATOM 1391 C CA . MET A 1 190 ? 12.416 4.039 -6.732 1.00 93.88 190 MET A CA 1
ATOM 1392 C C . MET A 1 190 ? 13.808 3.425 -6.501 1.00 93.88 190 MET A C 1
ATOM 1394 O O . MET A 1 190 ? 14.025 2.250 -6.790 1.00 93.88 190 MET A O 1
ATOM 1398 N N . GLN A 1 191 ? 14.767 4.176 -5.961 1.00 94.25 191 GLN A N 1
ATOM 1399 C CA . GLN A 1 191 ? 16.094 3.626 -5.680 1.00 94.25 191 GLN A CA 1
ATOM 1400 C C . GLN A 1 191 ? 16.031 2.608 -4.536 1.00 94.25 191 GLN A C 1
ATOM 1402 O O . GLN A 1 191 ? 16.639 1.545 -4.642 1.00 94.25 191 GLN A O 1
ATOM 1407 N N . GLN A 1 192 ? 15.235 2.878 -3.499 1.00 94.38 192 GLN A N 1
ATOM 1408 C CA . GLN A 1 192 ? 15.023 1.965 -2.370 1.00 94.38 192 GLN A CA 1
ATOM 1409 C C . GLN A 1 192 ? 14.323 0.666 -2.798 1.00 94.38 192 GLN A C 1
ATOM 1411 O O . GLN A 1 192 ? 14.724 -0.430 -2.405 1.00 94.38 192 GLN A O 1
ATOM 1416 N N . VAL A 1 193 ? 13.295 0.764 -3.646 1.00 93.88 193 VAL A N 1
ATOM 1417 C CA . VAL A 1 193 ? 12.593 -0.402 -4.216 1.00 93.88 193 VAL A CA 1
ATOM 1418 C C . VAL A 1 193 ? 13.496 -1.188 -5.179 1.00 93.88 193 VAL A C 1
ATOM 1420 O O . VAL A 1 193 ? 13.391 -2.415 -5.280 1.00 93.88 193 VAL A O 1
ATOM 1423 N N . GLY A 1 194 ? 14.392 -0.492 -5.881 1.00 94.19 194 GLY A N 1
ATOM 1424 C CA . GLY A 1 194 ? 15.346 -1.069 -6.823 1.00 94.19 194 GLY A CA 1
ATOM 1425 C C . GLY A 1 194 ? 16.566 -1.735 -6.186 1.00 94.19 194 GLY A C 1
ATOM 1426 O O . GLY A 1 194 ? 17.178 -2.578 -6.843 1.00 94.19 194 GLY A O 1
ATOM 1427 N N . ASP A 1 195 ? 16.922 -1.408 -4.939 1.00 94.31 195 ASP A N 1
ATOM 1428 C CA . ASP A 1 195 ? 18.074 -1.991 -4.231 1.00 94.31 195 ASP A CA 1
ATOM 1429 C C . ASP A 1 195 ? 17.754 -3.374 -3.637 1.00 94.31 195 ASP A C 1
ATOM 1431 O O . ASP A 1 195 ? 17.655 -3.589 -2.426 1.00 94.31 195 ASP A O 1
ATOM 1435 N N . ASP A 1 196 ? 17.537 -4.334 -4.534 1.00 95.00 196 ASP A N 1
ATOM 1436 C CA . ASP A 1 196 ? 17.081 -5.674 -4.184 1.00 95.00 196 ASP A CA 1
ATOM 1437 C C . ASP A 1 196 ? 18.201 -6.730 -4.111 1.00 95.00 196 ASP A C 1
ATOM 1439 O O . ASP A 1 196 ? 19.372 -6.490 -4.416 1.00 95.00 196 ASP A O 1
ATOM 1443 N N . PHE A 1 197 ? 17.817 -7.953 -3.740 1.00 94.75 197 PHE A N 1
ATOM 1444 C CA . PHE A 1 197 ? 18.694 -9.124 -3.619 1.00 94.75 197 PHE A CA 1
ATOM 1445 C C . PHE A 1 197 ? 19.513 -9.475 -4.872 1.00 94.75 197 PHE A C 1
ATOM 1447 O O . PHE A 1 197 ? 20.450 -10.269 -4.784 1.00 94.75 197 PHE A O 1
ATOM 1454 N N . THR A 1 198 ? 19.190 -8.902 -6.035 1.00 95.88 198 THR A N 1
ATOM 1455 C CA . THR A 1 198 ? 19.923 -9.112 -7.288 1.00 95.88 198 THR A CA 1
ATOM 1456 C C . THR A 1 198 ? 20.922 -8.002 -7.606 1.00 95.88 198 THR A C 1
ATOM 1458 O O . THR A 1 198 ? 21.587 -8.069 -8.638 1.00 95.88 198 THR A O 1
ATOM 1461 N N . ARG A 1 199 ? 21.093 -6.991 -6.743 1.00 94.50 199 ARG A N 1
ATOM 1462 C CA . ARG A 1 199 ? 21.928 -5.806 -7.018 1.00 94.50 199 ARG A CA 1
ATOM 1463 C C . ARG A 1 199 ? 23.378 -6.103 -7.427 1.00 94.50 199 ARG A C 1
ATOM 1465 O O . ARG A 1 199 ? 23.962 -5.303 -8.161 1.00 94.50 199 ARG A O 1
ATOM 1472 N N . LYS A 1 200 ? 23.939 -7.245 -7.000 1.00 95.38 200 LYS A N 1
ATOM 1473 C CA . LYS A 1 200 ? 25.296 -7.722 -7.344 1.00 95.38 200 LYS A CA 1
ATOM 1474 C C . LYS A 1 200 ? 25.354 -8.729 -8.500 1.00 95.38 200 LYS A C 1
ATOM 1476 O O . LYS A 1 200 ? 26.454 -9.130 -8.889 1.00 95.38 200 LYS A O 1
ATOM 1481 N N . VAL A 1 201 ? 24.209 -9.123 -9.052 1.00 96.25 201 VAL A N 1
ATOM 1482 C CA . VAL A 1 201 ? 24.132 -10.028 -10.202 1.00 96.25 201 VAL A CA 1
ATOM 1483 C C . VAL A 1 201 ? 24.565 -9.288 -11.462 1.00 96.25 201 VAL A C 1
ATOM 1485 O O . VAL A 1 201 ? 24.134 -8.165 -11.738 1.00 96.25 201 VAL A O 1
ATOM 1488 N N . SER A 1 202 ? 25.416 -9.937 -12.248 1.00 94.19 202 SER A N 1
ATOM 1489 C CA . SER A 1 202 ? 25.846 -9.457 -13.557 1.00 94.19 202 SER A CA 1
ATOM 1490 C C . SER A 1 202 ? 26.219 -10.636 -14.462 1.00 94.19 202 SER A C 1
ATOM 1492 O O . SER A 1 202 ? 26.420 -11.748 -13.963 1.00 94.19 202 SER A O 1
ATOM 1494 N N . PRO A 1 203 ? 26.405 -10.411 -15.777 1.00 91.56 203 PRO A N 1
ATOM 1495 C CA . PRO A 1 203 ? 26.865 -11.469 -16.676 1.00 91.56 203 PRO A CA 1
ATOM 1496 C C . PRO A 1 203 ? 28.223 -12.064 -16.276 1.00 91.56 203 PRO A C 1
ATOM 1498 O O . PRO A 1 203 ? 28.495 -13.227 -16.554 1.00 91.56 203 PRO A O 1
ATOM 1501 N N . THR A 1 204 ? 29.068 -11.280 -15.599 1.00 93.62 204 THR A N 1
ATOM 1502 C CA . THR A 1 204 ? 30.380 -11.706 -15.086 1.00 93.62 204 THR A CA 1
ATOM 1503 C C . THR A 1 204 ? 30.330 -12.262 -13.661 1.00 93.62 204 THR A C 1
ATOM 1505 O O . THR A 1 204 ? 31.329 -12.796 -13.188 1.00 93.62 204 THR A O 1
ATOM 1508 N N . ASN A 1 205 ? 29.187 -12.153 -12.984 1.00 94.88 205 ASN A N 1
ATOM 1509 C CA . ASN A 1 205 ? 28.954 -12.633 -11.625 1.00 94.88 205 ASN A CA 1
ATOM 1510 C C . ASN A 1 205 ? 27.555 -13.280 -11.509 1.00 94.88 205 ASN A C 1
ATOM 1512 O O . ASN A 1 205 ? 26.691 -12.783 -10.773 1.00 94.88 205 ASN A O 1
ATOM 1516 N N . PRO A 1 206 ? 27.277 -14.340 -12.295 1.00 94.25 206 PRO A N 1
ATOM 1517 C CA . PRO A 1 206 ? 25.962 -14.961 -12.326 1.00 94.25 206 PRO A CA 1
ATOM 1518 C C . PRO A 1 206 ? 25.648 -15.653 -10.995 1.00 94.25 206 PRO A C 1
ATOM 1520 O O . PRO A 1 206 ? 26.500 -16.303 -10.395 1.00 94.25 206 PRO A O 1
ATOM 1523 N N . GLY A 1 207 ? 24.402 -15.538 -10.541 1.00 93.56 207 GLY A N 1
ATOM 1524 C CA . GLY A 1 207 ? 23.908 -16.169 -9.319 1.00 93.56 207 GLY A CA 1
ATOM 1525 C C . GLY A 1 207 ? 24.359 -15.488 -8.027 1.00 93.56 207 GLY A C 1
ATOM 1526 O O . GLY A 1 207 ? 24.113 -16.032 -6.954 1.00 93.56 207 GLY A O 1
ATOM 1527 N N . ALA A 1 208 ? 24.985 -14.309 -8.106 1.00 95.31 208 ALA A N 1
ATOM 1528 C CA . ALA A 1 208 ? 25.415 -13.520 -6.951 1.00 95.31 208 ALA A CA 1
ATOM 1529 C C . ALA A 1 208 ? 24.248 -12.825 -6.231 1.00 95.31 208 ALA A C 1
ATOM 1531 O O . ALA A 1 208 ? 24.213 -11.602 -6.078 1.00 95.31 208 ALA A O 1
ATOM 1532 N N . PHE A 1 209 ? 23.274 -13.629 -5.821 1.00 94.06 209 PHE A N 1
ATOM 1533 C CA . PHE A 1 209 ? 22.133 -13.217 -5.029 1.00 94.06 209 PHE A CA 1
ATOM 1534 C C . PHE A 1 209 ? 22.536 -13.001 -3.571 1.00 94.06 209 PHE A C 1
ATOM 1536 O O . PHE A 1 209 ? 23.285 -13.793 -2.999 1.00 94.06 209 PHE A O 1
ATOM 1543 N N . GLU A 1 210 ? 22.009 -11.950 -2.953 1.00 92.31 210 GLU A N 1
ATOM 1544 C CA . GLU A 1 210 ? 22.277 -11.634 -1.552 1.00 92.31 210 GLU A CA 1
ATOM 1545 C C . GLU A 1 210 ? 21.128 -12.083 -0.646 1.00 92.31 210 GLU A C 1
ATOM 1547 O O . GLU A 1 210 ? 20.110 -11.403 -0.504 1.00 92.31 210 GLU A O 1
ATOM 1552 N N . PHE A 1 211 ? 21.331 -13.237 -0.008 1.00 86.38 211 PHE A N 1
ATOM 1553 C CA . PHE A 1 211 ? 20.446 -13.813 1.003 1.00 86.38 211 PHE A CA 1
ATOM 1554 C C . PHE A 1 211 ? 21.247 -14.092 2.277 1.00 86.38 211 PHE A C 1
ATOM 1556 O O . PHE A 1 211 ? 21.725 -15.202 2.499 1.00 86.38 211 PHE A O 1
ATOM 1563 N N . VAL A 1 212 ? 21.466 -13.049 3.070 1.00 81.62 212 VAL A N 1
ATOM 1564 C CA . VAL A 1 212 ? 22.252 -13.107 4.311 1.00 81.62 212 VAL A CA 1
ATOM 1565 C C . VAL A 1 212 ? 21.377 -13.331 5.545 1.00 81.62 212 VAL A C 1
ATOM 1567 O O . VAL A 1 212 ? 21.859 -13.903 6.519 1.00 81.62 212 VAL A O 1
ATOM 1570 N N . GLY A 1 213 ? 20.088 -12.971 5.485 1.00 79.69 213 GLY A N 1
ATOM 1571 C CA . GLY A 1 213 ? 19.180 -13.087 6.623 1.00 79.69 213 GLY A CA 1
ATOM 1572 C C . GLY A 1 213 ? 17.745 -12.646 6.332 1.00 79.69 213 GLY A C 1
ATOM 1573 O O . GLY A 1 213 ? 17.263 -12.705 5.203 1.00 79.69 213 GLY A O 1
ATOM 1574 N N . ASN A 1 214 ? 17.039 -12.221 7.380 1.00 82.94 214 ASN A N 1
ATOM 1575 C CA . ASN A 1 214 ? 15.668 -11.718 7.300 1.00 82.94 214 ASN A CA 1
ATOM 1576 C C . ASN A 1 214 ? 15.669 -10.223 6.962 1.00 82.94 214 ASN A C 1
ATOM 1578 O O . ASN A 1 214 ? 16.226 -9.441 7.721 1.00 82.94 214 ASN A O 1
ATOM 1582 N N . PHE A 1 215 ? 14.984 -9.816 5.891 1.00 86.94 215 PHE A N 1
ATOM 1583 C CA . PHE A 1 215 ? 14.905 -8.410 5.477 1.00 86.94 215 PHE A CA 1
ATOM 1584 C C . PHE A 1 215 ? 14.452 -7.458 6.592 1.00 86.94 215 PHE A C 1
ATOM 1586 O O . PHE A 1 215 ? 14.972 -6.353 6.693 1.00 86.94 215 PHE A O 1
ATOM 1593 N N . TYR A 1 216 ? 13.521 -7.895 7.441 1.00 88.62 216 TYR A N 1
ATOM 1594 C CA . TYR A 1 216 ? 12.917 -7.060 8.476 1.00 88.62 216 TYR A CA 1
ATOM 1595 C C . TYR A 1 216 ? 13.818 -6.832 9.697 1.00 88.62 216 TYR A C 1
ATOM 1597 O O . TYR A 1 216 ? 13.630 -5.857 10.417 1.00 88.62 216 TYR A O 1
ATOM 1605 N N . THR A 1 217 ? 14.775 -7.726 9.966 1.00 85.00 217 THR A N 1
ATOM 1606 C CA . THR A 1 217 ? 15.603 -7.671 11.188 1.00 85.00 217 THR A CA 1
ATOM 1607 C C . THR A 1 217 ? 17.101 -7.633 10.914 1.00 85.00 217 THR A C 1
ATOM 1609 O O . THR A 1 217 ? 17.870 -7.247 11.789 1.00 85.00 217 THR A O 1
ATOM 1612 N N . ASP A 1 218 ? 17.536 -8.061 9.730 1.00 86.81 218 ASP A N 1
ATOM 1613 C CA . ASP A 1 218 ? 18.933 -8.058 9.315 1.00 86.81 218 ASP A CA 1
ATOM 1614 C C . ASP A 1 218 ? 19.212 -6.829 8.429 1.00 86.81 218 ASP A C 1
ATOM 1616 O O . ASP A 1 218 ? 18.735 -6.753 7.288 1.00 86.81 218 ASP A O 1
ATOM 1620 N N . PRO A 1 219 ? 20.010 -5.857 8.902 1.00 85.50 219 PRO A N 1
ATOM 1621 C CA . PRO A 1 219 ? 20.330 -4.671 8.118 1.00 85.50 219 PRO A CA 1
ATOM 1622 C C . PRO A 1 219 ? 21.114 -4.997 6.838 1.00 85.50 219 PRO A C 1
ATOM 1624 O O . PRO A 1 219 ? 21.023 -4.233 5.876 1.00 85.50 219 PRO A O 1
ATOM 1627 N N . ALA A 1 220 ? 21.829 -6.124 6.774 1.00 87.75 220 ALA A N 1
ATOM 1628 C CA . ALA A 1 220 ? 22.586 -6.533 5.597 1.00 87.75 220 ALA A CA 1
ATOM 1629 C C . ALA A 1 220 ? 21.720 -7.205 4.519 1.00 87.75 220 ALA A C 1
ATOM 1631 O O . ALA A 1 220 ? 22.143 -7.254 3.362 1.00 87.75 220 ALA A O 1
ATOM 1632 N N . GLN A 1 221 ? 20.519 -7.694 4.859 1.00 89.94 221 GLN A N 1
ATOM 1633 C CA . GLN A 1 221 ? 19.607 -8.294 3.888 1.00 89.94 221 GLN A CA 1
ATOM 1634 C C . GLN A 1 221 ? 18.946 -7.200 3.024 1.00 89.94 221 GLN A C 1
ATOM 1636 O O . GLN A 1 221 ? 18.251 -6.329 3.564 1.00 89.94 221 GLN A O 1
ATOM 1641 N N . PRO A 1 222 ? 19.126 -7.217 1.689 1.00 91.94 222 PRO A N 1
ATOM 1642 C CA . PRO A 1 222 ? 18.371 -6.362 0.776 1.00 91.94 222 PRO A CA 1
ATOM 1643 C C . PRO A 1 222 ? 16.947 -6.886 0.550 1.00 91.94 222 PRO A C 1
ATOM 1645 O O . PRO A 1 222 ? 16.623 -8.035 0.871 1.00 91.94 222 PRO A O 1
ATOM 1648 N N . ARG A 1 223 ? 16.101 -6.038 -0.042 1.00 91.62 223 ARG A N 1
ATOM 1649 C CA . ARG A 1 223 ? 14.698 -6.351 -0.332 1.00 91.62 223 ARG A CA 1
ATOM 1650 C C . ARG A 1 223 ? 14.586 -7.534 -1.292 1.00 91.62 223 ARG A C 1
ATOM 1652 O O . ARG A 1 223 ? 15.328 -7.644 -2.267 1.00 91.62 223 ARG A O 1
ATOM 1659 N N . VAL A 1 224 ? 13.589 -8.379 -1.069 1.00 90.31 224 VAL A N 1
ATOM 1660 C CA . VAL A 1 224 ? 13.065 -9.325 -2.054 1.00 90.31 224 VAL A CA 1
ATOM 1661 C C . VAL A 1 224 ? 11.700 -8.804 -2.519 1.00 90.31 224 VAL A C 1
ATOM 1663 O O . VAL A 1 224 ? 10.747 -8.809 -1.733 1.00 90.31 224 VAL A O 1
ATOM 1666 N N . PRO A 1 225 ? 11.578 -8.328 -3.773 1.00 89.44 225 PRO A N 1
ATOM 1667 C CA . PRO A 1 225 ? 10.320 -7.837 -4.329 1.00 89.44 225 PRO A CA 1
ATOM 1668 C C . PRO A 1 225 ? 9.194 -8.858 -4.147 1.00 89.44 225 PRO A C 1
ATOM 1670 O O . PRO A 1 225 ? 9.445 -10.056 -4.268 1.00 89.44 225 PRO A O 1
ATOM 1673 N N . TRP A 1 226 ? 7.967 -8.406 -3.869 1.00 84.50 226 TRP A N 1
ATOM 1674 C CA . TRP A 1 226 ? 6.783 -9.244 -3.598 1.00 84.50 226 TRP A CA 1
ATOM 1675 C C . TRP A 1 226 ? 6.808 -10.099 -2.327 1.00 84.50 226 TRP A C 1
ATOM 1677 O O . TRP A 1 226 ? 5.743 -10.499 -1.861 1.00 84.50 226 TRP A O 1
ATOM 1687 N N . ALA A 1 227 ? 7.980 -10.386 -1.762 1.00 83.12 227 ALA A N 1
ATOM 1688 C CA . ALA A 1 227 ? 8.105 -11.099 -0.493 1.00 83.12 227 ALA A CA 1
ATOM 1689 C C . ALA A 1 227 ? 8.234 -10.137 0.695 1.00 83.12 227 ALA A C 1
ATOM 1691 O O . ALA A 1 227 ? 7.798 -10.455 1.797 1.00 83.12 227 ALA A O 1
ATOM 1692 N N . ASN A 1 228 ? 8.829 -8.965 0.472 1.00 88.19 228 ASN A N 1
ATOM 1693 C CA . ASN A 1 228 ? 8.999 -7.934 1.484 1.00 88.19 228 ASN A CA 1
ATOM 1694 C C . ASN A 1 228 ? 8.101 -6.743 1.182 1.00 88.19 228 ASN A C 1
ATOM 1696 O O . ASN A 1 228 ? 8.495 -5.794 0.497 1.00 88.19 228 ASN A O 1
ATOM 1700 N N . GLU A 1 229 ? 6.884 -6.829 1.702 1.00 89.44 229 GLU A N 1
ATOM 1701 C CA . GLU A 1 229 ? 5.860 -5.807 1.553 1.00 89.44 229 GLU A CA 1
ATOM 1702 C C . GLU A 1 229 ? 5.610 -5.075 2.876 1.00 89.44 229 GLU A C 1
ATOM 1704 O O . GLU A 1 229 ? 5.895 -5.632 3.945 1.00 89.44 229 GLU A O 1
ATOM 1709 N N . PRO A 1 230 ? 5.106 -3.829 2.811 1.00 92.06 230 PRO A N 1
ATOM 1710 C CA . PRO A 1 230 ? 4.593 -3.115 3.970 1.00 92.06 230 PRO A CA 1
ATOM 1711 C C . PRO A 1 230 ? 3.441 -3.893 4.596 1.00 92.06 230 PRO A C 1
ATOM 1713 O O . PRO A 1 230 ? 2.682 -4.562 3.893 1.00 92.06 230 PRO A O 1
ATOM 1716 N N . THR A 1 231 ? 3.332 -3.798 5.914 1.00 93.06 231 THR A N 1
ATOM 1717 C CA . THR A 1 231 ? 2.348 -4.550 6.699 1.00 93.06 231 THR A CA 1
ATOM 1718 C C . THR A 1 231 ? 1.419 -3.580 7.422 1.00 93.06 231 THR A C 1
ATOM 1720 O O . THR A 1 231 ? 1.787 -2.422 7.636 1.00 93.06 231 THR A O 1
ATOM 1723 N N . CYS A 1 232 ? 0.233 -4.020 7.833 1.00 95.06 232 CYS A N 1
ATOM 1724 C CA . CYS A 1 232 ? -0.653 -3.277 8.726 1.00 95.06 232 CYS A CA 1
ATOM 1725 C C . CYS A 1 232 ? 0.119 -2.832 9.972 1.00 95.06 232 CYS A C 1
ATOM 1727 O O . CYS A 1 232 ? 0.091 -1.653 10.324 1.00 95.06 232 CYS A O 1
ATOM 1729 N N . GLY A 1 233 ? 0.904 -3.743 10.557 1.00 95.56 233 GLY A N 1
ATOM 1730 C CA . GLY A 1 233 ? 1.745 -3.460 11.721 1.00 95.56 233 GLY A CA 1
ATOM 1731 C C . GLY A 1 233 ? 2.808 -2.381 11.489 1.00 95.56 233 GLY A C 1
ATOM 1732 O O . GLY A 1 233 ? 3.270 -1.768 12.444 1.00 95.56 233 GLY A O 1
ATOM 1733 N N . SER A 1 234 ? 3.177 -2.091 10.241 1.00 96.56 234 SER A N 1
ATOM 1734 C CA . SER A 1 234 ? 4.178 -1.066 9.936 1.00 96.56 234 SER A CA 1
ATOM 1735 C C . SER A 1 234 ? 3.690 0.359 10.204 1.00 96.56 234 SER A C 1
ATOM 1737 O O . SER A 1 234 ? 4.516 1.236 10.438 1.00 96.56 234 SER A O 1
ATOM 1739 N N . CYS A 1 235 ? 2.371 0.584 10.207 1.00 97.44 235 CYS A N 1
ATOM 1740 C CA . CYS A 1 235 ? 1.768 1.876 10.558 1.00 97.44 235 CYS A CA 1
ATOM 1741 C C . CYS A 1 235 ? 0.806 1.795 11.750 1.00 97.44 235 CYS A C 1
ATOM 1743 O O . CYS A 1 235 ? 0.689 2.748 12.517 1.00 97.44 235 CYS A O 1
ATOM 1745 N N . HIS A 1 236 ? 0.131 0.659 11.925 1.00 96.88 236 HIS A N 1
ATOM 1746 C CA . HIS A 1 236 ? -0.707 0.346 13.079 1.00 96.88 236 HIS A CA 1
ATOM 1747 C C . HIS A 1 236 ? 0.132 -0.417 14.106 1.00 96.88 236 HIS A C 1
ATOM 1749 O O . HIS A 1 236 ? -0.051 -1.611 14.335 1.00 96.88 236 HIS A O 1
ATOM 1755 N N . THR A 1 237 ? 1.103 0.289 14.680 1.00 97.38 237 THR A N 1
ATOM 1756 C CA . THR A 1 237 ? 2.200 -0.278 15.480 1.00 97.38 237 THR A CA 1
ATOM 1757 C C . THR A 1 237 ? 1.799 -0.702 16.893 1.00 97.38 237 THR A C 1
ATOM 1759 O O . THR A 1 237 ? 2.657 -1.066 17.694 1.00 97.38 237 THR A O 1
ATOM 1762 N N . GLY A 1 238 ? 0.504 -0.662 17.193 1.00 96.44 238 GLY A N 1
ATOM 1763 C CA . GLY A 1 238 ? -0.058 -1.050 18.469 1.00 96.44 238 GLY A CA 1
ATOM 1764 C C . GLY A 1 238 ? -1.327 -0.275 18.783 1.00 96.44 238 GLY A C 1
ATOM 1765 O O . GLY A 1 238 ? -2.048 0.143 17.876 1.00 96.44 238 GLY A O 1
ATOM 1766 N N . ASP A 1 239 ? -1.611 -0.128 20.067 1.00 97.19 239 ASP A N 1
ATOM 1767 C CA . ASP A 1 239 ? -2.863 0.406 20.592 1.00 97.19 239 ASP A CA 1
ATOM 1768 C C . ASP A 1 239 ? -2.640 1.713 21.370 1.00 97.19 239 ASP A C 1
ATOM 1770 O O . ASP A 1 239 ? -1.563 2.305 21.307 1.00 97.19 239 ASP A O 1
ATOM 1774 N N . ALA A 1 240 ? -3.657 2.229 22.058 1.00 96.94 240 ALA A N 1
ATOM 1775 C CA . ALA A 1 240 ? -3.553 3.515 22.746 1.00 96.94 240 ALA A CA 1
ATOM 1776 C C . ALA A 1 240 ? -2.528 3.525 23.899 1.00 96.94 240 ALA A C 1
ATOM 1778 O O . ALA A 1 240 ? -2.119 4.599 24.338 1.00 96.94 240 ALA A O 1
ATOM 1779 N N . MET A 1 241 ? -2.117 2.353 24.391 1.00 96.06 241 MET A N 1
ATOM 1780 C CA . MET A 1 241 ? -1.199 2.214 25.524 1.00 96.06 241 MET A CA 1
ATOM 1781 C C . MET A 1 241 ? 0.243 1.951 25.095 1.00 96.06 241 MET A C 1
ATOM 1783 O O . MET A 1 241 ? 1.170 2.388 25.778 1.00 96.06 241 MET A O 1
ATOM 1787 N N . ASP A 1 242 ? 0.429 1.239 23.986 1.00 97.00 242 ASP A N 1
ATOM 1788 C CA . ASP A 1 242 ? 1.737 0.877 23.443 1.00 97.00 242 ASP A CA 1
ATOM 1789 C C . ASP A 1 242 ? 1.690 0.957 21.917 1.00 97.00 242 ASP A C 1
ATOM 1791 O O . ASP A 1 242 ? 1.123 0.076 21.267 1.00 97.00 242 ASP A O 1
ATOM 1795 N N . ASN A 1 243 ? 2.253 2.031 21.363 1.00 97.38 243 ASN A N 1
ATOM 1796 C CA . ASN A 1 243 ? 2.417 2.272 19.934 1.00 97.38 243 ASN A CA 1
ATOM 1797 C C . ASN A 1 243 ? 3.671 3.124 19.687 1.00 97.38 243 ASN A C 1
ATOM 1799 O O . ASN A 1 243 ? 4.252 3.696 20.608 1.00 97.38 243 ASN A O 1
ATOM 1803 N N . MET A 1 244 ? 4.074 3.226 18.423 1.00 97.81 244 MET A N 1
ATOM 1804 C CA . MET A 1 244 ? 5.319 3.894 18.036 1.00 97.81 244 MET A CA 1
ATOM 1805 C C . MET A 1 244 ? 5.122 5.362 17.617 1.00 97.81 244 MET A C 1
ATOM 1807 O O . MET A 1 244 ? 6.026 5.949 17.018 1.00 97.81 244 MET A O 1
ATOM 1811 N N . HIS A 1 245 ? 3.955 5.967 17.872 1.00 96.69 245 HIS A N 1
ATOM 1812 C CA . HIS A 1 245 ? 3.718 7.381 17.572 1.00 96.69 245 HIS A CA 1
ATOM 1813 C C . HIS A 1 245 ? 4.684 8.259 18.373 1.00 96.69 245 HIS A C 1
ATOM 1815 O O . HIS A 1 245 ? 4.800 8.150 19.592 1.00 96.69 245 HIS A O 1
ATOM 1821 N N . GLY A 1 246 ? 5.423 9.120 17.672 1.00 95.25 246 GLY A N 1
ATOM 1822 C CA . GLY A 1 246 ? 6.397 10.019 18.294 1.00 95.25 246 GLY A CA 1
ATOM 1823 C C . GLY A 1 246 ? 7.731 9.364 18.667 1.00 95.25 246 GLY A C 1
ATOM 1824 O O . GLY A 1 246 ? 8.607 10.047 19.202 1.00 95.25 246 GLY A O 1
ATOM 1825 N N . GLU A 1 247 ? 7.943 8.081 18.356 1.00 97.38 247 GLU A N 1
ATOM 1826 C CA . GLU A 1 247 ? 9.267 7.473 18.475 1.00 97.38 247 GLU A CA 1
ATOM 1827 C C . GLU A 1 247 ? 10.276 8.105 17.506 1.00 97.38 247 GLU A C 1
ATOM 1829 O O . GLU A 1 247 ? 9.925 8.615 16.436 1.00 97.38 247 GLU A O 1
ATOM 1834 N N . ALA A 1 248 ? 11.565 7.996 17.845 1.00 97.38 248 ALA A N 1
ATOM 1835 C CA . ALA A 1 248 ? 12.654 8.482 17.007 1.00 97.38 248 ALA A CA 1
ATOM 1836 C C . ALA A 1 248 ? 12.541 7.963 15.562 1.00 97.38 248 ALA A C 1
ATOM 1838 O O . ALA A 1 248 ? 12.358 6.768 15.320 1.00 97.38 248 ALA A O 1
ATOM 1839 N N . ASN A 1 249 ? 12.679 8.876 14.601 1.00 97.06 249 ASN A N 1
ATOM 1840 C CA . ASN A 1 249 ? 12.652 8.589 13.165 1.00 97.06 249 ASN A CA 1
ATOM 1841 C C . ASN A 1 249 ? 11.328 7.987 12.654 1.00 97.06 249 ASN A C 1
ATOM 1843 O O . ASN A 1 249 ? 11.288 7.445 11.553 1.00 97.06 249 ASN A O 1
ATOM 1847 N N . THR A 1 250 ? 10.234 8.081 13.415 1.00 97.62 250 THR A N 1
ATOM 1848 C CA . THR A 1 250 ? 8.882 7.784 12.916 1.00 97.62 250 THR A CA 1
ATOM 1849 C C . THR A 1 250 ? 8.184 9.059 12.451 1.00 97.62 250 THR A C 1
ATOM 1851 O O . THR A 1 250 ? 8.542 10.165 12.860 1.00 97.62 250 THR A O 1
ATOM 1854 N N . ILE A 1 251 ? 7.173 8.912 11.592 1.00 97.75 251 ILE A N 1
ATOM 1855 C CA . ILE A 1 251 ? 6.265 10.003 11.229 1.00 97.75 251 ILE A CA 1
ATOM 1856 C C . ILE A 1 251 ? 4.870 9.605 11.699 1.00 97.75 251 ILE A C 1
ATOM 1858 O O . ILE A 1 251 ? 4.246 8.742 11.089 1.00 97.75 251 ILE A O 1
ATOM 1862 N N . GLY A 1 252 ? 4.404 10.199 12.796 1.00 97.06 252 GLY A N 1
ATOM 1863 C CA . GLY A 1 252 ? 3.063 9.971 13.336 1.00 97.06 252 GLY A CA 1
ATOM 1864 C C . GLY A 1 252 ? 1.982 10.742 12.576 1.00 97.06 252 GLY A C 1
ATOM 1865 O O . GLY A 1 252 ? 2.256 11.791 11.990 1.00 97.06 252 GLY A O 1
ATOM 1866 N N . ASP A 1 253 ? 0.750 10.241 12.608 1.00 96.4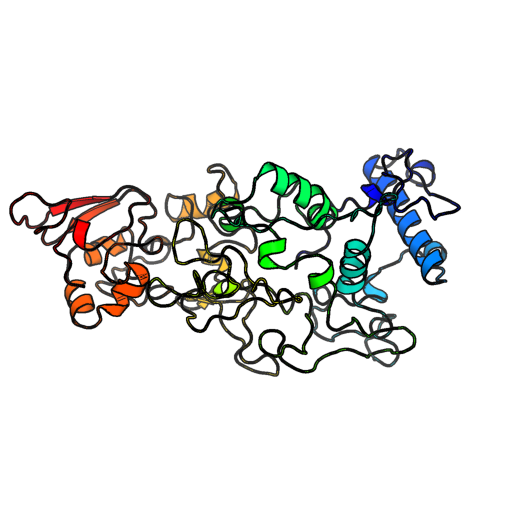4 253 ASP A N 1
ATOM 1867 C CA . ASP A 1 253 ? -0.426 10.996 12.176 1.00 96.44 253 ASP A CA 1
ATOM 1868 C C . ASP A 1 253 ? -0.573 12.268 13.035 1.00 96.44 253 ASP A C 1
ATOM 1870 O O . ASP A 1 253 ? -0.400 12.216 14.259 1.00 96.44 253 ASP A O 1
ATOM 1874 N N . PRO A 1 254 ? -0.853 13.432 12.424 1.00 94.88 254 PRO A N 1
ATOM 1875 C CA . PRO A 1 254 ? -0.870 14.699 13.146 1.00 94.88 254 PRO A CA 1
ATOM 1876 C C . PRO A 1 254 ? -2.091 14.888 14.059 1.00 94.88 254 PRO A C 1
ATOM 1878 O O . PRO A 1 254 ? -2.136 15.870 14.798 1.00 94.88 254 PRO A O 1
ATOM 1881 N N . GLN A 1 255 ? -3.094 14.008 13.995 1.00 92.12 255 GLN A N 1
ATOM 1882 C CA . GLN A 1 255 ? -4.374 14.175 14.684 1.00 92.12 255 GLN A CA 1
ATOM 1883 C C . GLN A 1 255 ? -4.671 13.067 15.692 1.00 92.12 255 GLN A C 1
ATOM 1885 O O . GLN A 1 255 ? -5.295 13.348 16.712 1.00 92.12 255 GLN A O 1
ATOM 1890 N N . ASP A 1 256 ? -4.297 11.818 15.409 1.00 92.00 256 ASP A N 1
ATOM 1891 C CA . ASP A 1 256 ? -4.798 10.686 16.194 1.00 92.00 256 ASP A CA 1
ATOM 1892 C C . ASP A 1 256 ? -3.923 10.228 17.365 1.00 92.00 256 ASP A C 1
ATOM 1894 O O . ASP A 1 256 ? -4.452 9.595 18.277 1.00 92.00 256 ASP A O 1
ATOM 1898 N N . GLY A 1 257 ? -2.626 10.552 17.359 1.00 93.38 257 GLY A N 1
ATOM 1899 C CA . GLY A 1 257 ? -1.696 10.180 18.431 1.00 93.38 257 GLY A CA 1
ATOM 1900 C C . GLY A 1 257 ? -1.357 8.685 18.532 1.00 93.38 257 GLY A C 1
ATOM 1901 O O . GLY A 1 257 ? -0.839 8.270 19.564 1.00 93.38 257 GLY A O 1
ATOM 1902 N N . ILE A 1 258 ? -1.666 7.870 17.515 1.00 96.44 258 ILE A N 1
ATOM 1903 C CA . ILE A 1 258 ? -1.495 6.404 17.533 1.00 96.44 258 ILE A CA 1
ATOM 1904 C C . ILE A 1 258 ? -0.846 5.880 16.245 1.00 96.44 258 ILE A C 1
ATOM 1906 O O . ILE A 1 258 ? 0.112 5.109 16.298 1.00 96.44 258 ILE A O 1
ATOM 1910 N N . ARG A 1 259 ? -1.375 6.235 15.069 1.00 97.06 259 ARG A N 1
ATOM 1911 C CA . ARG A 1 259 ? -0.941 5.633 13.796 1.00 97.06 259 ARG A CA 1
ATOM 1912 C C . ARG A 1 259 ? 0.269 6.361 13.229 1.00 97.06 259 ARG A C 1
ATOM 1914 O O . ARG A 1 259 ? 0.464 7.554 13.453 1.00 97.06 259 ARG A O 1
ATOM 1921 N N . LEU A 1 260 ? 1.066 5.645 12.441 1.00 98.12 260 LEU A N 1
ATOM 1922 C CA . LEU A 1 260 ? 2.117 6.248 11.624 1.00 98.12 260 LEU A CA 1
ATOM 1923 C C . LEU A 1 260 ? 1.604 6.575 10.220 1.00 98.12 260 LEU A C 1
ATOM 1925 O O . LEU A 1 260 ? 0.762 5.875 9.661 1.00 98.12 260 LEU A O 1
ATOM 1929 N N . MET A 1 261 ? 2.181 7.617 9.637 1.00 97.81 261 MET A N 1
ATOM 1930 C CA . MET A 1 261 ? 1.969 8.048 8.257 1.00 97.81 261 MET A CA 1
ATOM 1931 C C . MET A 1 261 ? 3.036 7.517 7.297 1.00 97.81 261 MET A C 1
ATOM 1933 O O . MET A 1 261 ? 2.948 7.762 6.099 1.00 97.81 261 MET A O 1
ATOM 1937 N N . GLN A 1 262 ? 4.036 6.799 7.814 1.00 97.75 262 GLN A N 1
ATOM 1938 C CA . GLN A 1 262 ? 5.102 6.165 7.045 1.00 97.75 262 GLN A CA 1
ATOM 1939 C C . GLN A 1 262 ? 5.413 4.788 7.636 1.00 97.75 262 GLN A C 1
ATOM 1941 O O . GLN A 1 262 ? 5.572 4.652 8.848 1.00 97.75 262 GLN A O 1
ATOM 1946 N N . ALA A 1 263 ? 5.517 3.775 6.775 1.00 97.69 263 ALA A N 1
ATOM 1947 C CA . ALA A 1 263 ? 5.669 2.373 7.165 1.00 97.69 263 ALA A CA 1
ATOM 1948 C C . ALA A 1 263 ? 7.101 1.996 7.577 1.00 97.69 263 ALA A C 1
ATOM 1950 O O . ALA A 1 263 ? 7.348 0.870 7.995 1.00 97.69 263 ALA A O 1
ATOM 1951 N N . TRP A 1 264 ? 8.060 2.899 7.417 1.00 97.38 264 TRP A N 1
ATOM 1952 C CA . TRP A 1 264 ? 9.486 2.682 7.647 1.00 97.38 264 TRP A CA 1
ATOM 1953 C C . TRP A 1 264 ? 10.088 3.910 8.341 1.00 97.38 264 TRP A C 1
ATOM 1955 O O . TRP A 1 264 ? 9.513 5.001 8.288 1.00 97.38 264 TRP A O 1
ATOM 1965 N N . ARG A 1 265 ? 11.228 3.753 9.024 1.00 97.00 265 ARG A N 1
ATOM 1966 C CA . ARG A 1 265 ? 11.861 4.858 9.768 1.00 97.00 265 ARG A CA 1
ATOM 1967 C C . ARG A 1 265 ? 12.638 5.793 8.843 1.00 97.00 265 ARG A C 1
ATOM 1969 O O . ARG A 1 265 ? 13.334 5.325 7.957 1.00 97.00 265 ARG A O 1
ATOM 1976 N N . THR A 1 266 ? 12.584 7.102 9.069 1.00 96.75 266 THR A N 1
ATOM 1977 C CA . THR A 1 266 ? 13.193 8.119 8.188 1.00 96.75 266 THR A CA 1
ATOM 1978 C C . THR A 1 266 ? 14.714 8.024 8.048 1.00 96.75 266 THR A C 1
ATOM 1980 O O . THR A 1 266 ? 15.266 8.561 7.090 1.00 96.75 266 THR A O 1
ATOM 1983 N N . ASP A 1 267 ? 15.397 7.351 8.973 1.00 95.94 267 ASP A N 1
ATOM 1984 C CA . ASP A 1 267 ? 16.835 7.082 8.931 1.00 95.94 267 ASP A CA 1
ATOM 1985 C C . ASP A 1 267 ? 17.194 5.745 8.265 1.00 95.94 267 ASP A C 1
ATOM 1987 O O . ASP A 1 267 ? 18.380 5.447 8.118 1.00 95.94 267 ASP A O 1
ATOM 1991 N N . ASP A 1 268 ? 16.207 4.947 7.843 1.00 95.19 268 ASP A N 1
ATOM 1992 C CA . ASP A 1 268 ? 16.448 3.700 7.125 1.00 95.19 268 ASP A CA 1
ATOM 1993 C C . ASP A 1 268 ? 16.571 3.943 5.611 1.00 95.19 268 ASP A C 1
ATOM 1995 O O . ASP A 1 268 ? 15.564 4.152 4.924 1.00 95.19 268 ASP A O 1
ATOM 1999 N N . PRO A 1 269 ? 17.782 3.833 5.036 1.00 92.25 269 PRO A N 1
ATOM 2000 C CA . PRO A 1 269 ? 17.982 4.050 3.612 1.00 92.25 269 PRO A CA 1
ATOM 2001 C C . PRO A 1 269 ? 17.304 2.992 2.730 1.00 92.25 269 PRO A C 1
ATOM 2003 O O . PRO A 1 269 ? 17.183 3.236 1.537 1.00 92.25 269 PRO A O 1
ATOM 2006 N N . LYS A 1 270 ? 16.858 1.842 3.258 1.00 92.38 270 LYS A N 1
ATOM 2007 C CA . LYS A 1 270 ? 16.216 0.763 2.476 1.00 92.38 270 LYS A CA 1
ATOM 2008 C C . LYS A 1 270 ? 14.685 0.842 2.441 1.00 92.38 270 LYS A C 1
ATOM 2010 O O . LYS A 1 270 ? 14.057 0.052 1.724 1.00 92.38 270 LYS A O 1
ATOM 2015 N N . ALA A 1 271 ? 14.087 1.727 3.244 1.00 95.06 271 ALA A N 1
ATOM 2016 C CA . ALA A 1 271 ? 12.652 1.728 3.525 1.00 95.06 271 ALA A CA 1
ATOM 2017 C C . ALA A 1 271 ? 12.133 0.346 3.980 1.00 95.06 271 ALA A C 1
ATOM 2019 O O . ALA A 1 271 ? 11.165 -0.197 3.433 1.00 95.06 271 ALA A O 1
ATOM 2020 N N . THR A 1 272 ? 12.816 -0.267 4.952 1.00 95.25 272 THR A N 1
ATOM 2021 C CA . THR A 1 272 ? 12.408 -1.545 5.549 1.00 95.25 272 THR A CA 1
ATOM 2022 C C . THR A 1 272 ? 11.138 -1.319 6.369 1.00 95.25 272 THR A C 1
ATOM 2024 O O . THR A 1 272 ? 11.151 -0.487 7.280 1.00 95.25 272 THR A O 1
ATOM 2027 N N . PRO A 1 273 ? 10.036 -2.040 6.091 1.00 95.31 273 PRO A N 1
ATOM 2028 C CA . PRO A 1 273 ? 8.818 -1.877 6.863 1.00 95.31 273 PRO A CA 1
ATOM 2029 C C . PRO A 1 273 ? 9.041 -2.201 8.340 1.00 95.31 273 PRO A C 1
ATOM 2031 O O . PRO A 1 273 ? 9.670 -3.206 8.681 1.00 95.31 273 PRO A O 1
ATOM 2034 N N . ILE A 1 274 ? 8.492 -1.359 9.208 1.00 95.88 274 ILE A N 1
ATOM 2035 C CA . ILE A 1 274 ? 8.494 -1.543 10.654 1.00 95.88 274 ILE A CA 1
ATOM 2036 C C . ILE A 1 274 ? 7.752 -2.840 10.986 1.00 95.88 274 ILE A C 1
ATOM 2038 O O . ILE A 1 274 ? 6.671 -3.109 10.456 1.00 95.88 274 ILE A O 1
ATOM 2042 N N . VAL A 1 275 ? 8.336 -3.632 11.886 1.00 94.00 275 VAL A N 1
ATOM 2043 C CA . VAL A 1 275 ? 7.686 -4.786 12.514 1.00 94.00 275 VAL A CA 1
ATOM 2044 C C . VAL A 1 275 ? 7.487 -4.449 13.991 1.00 94.00 275 VAL A C 1
ATOM 2046 O O . VAL A 1 275 ? 8.475 -4.419 14.729 1.00 94.00 275 VAL A O 1
ATOM 2049 N N . PRO A 1 276 ? 6.250 -4.167 14.432 1.00 94.50 276 PRO A N 1
ATOM 2050 C CA . PRO A 1 276 ? 6.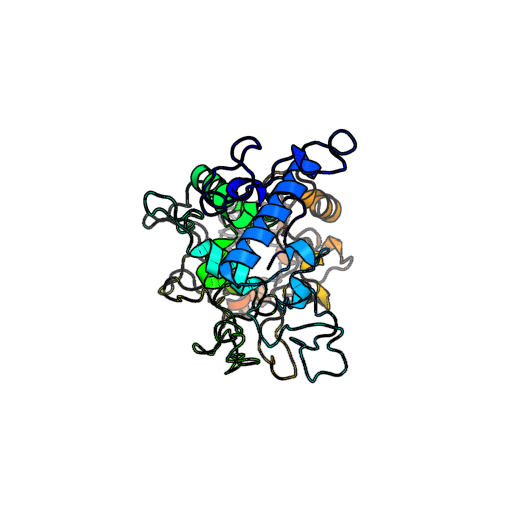002 -3.707 15.789 1.00 94.50 276 PRO A CA 1
ATOM 2051 C C . PRO A 1 276 ? 6.090 -4.856 16.798 1.00 94.50 276 PRO A C 1
ATOM 2053 O O . PRO A 1 276 ? 5.882 -6.034 16.474 1.00 94.50 276 PRO A O 1
ATOM 2056 N N . THR A 1 277 ? 6.377 -4.500 18.049 1.00 94.25 277 THR A N 1
ATOM 2057 C CA . THR A 1 277 ? 6.294 -5.406 19.202 1.00 94.25 277 THR A CA 1
ATOM 2058 C C . THR A 1 277 ? 4.845 -5.658 19.597 1.00 94.25 277 THR A C 1
ATOM 2060 O O . THR A 1 277 ? 4.465 -6.816 19.784 1.00 94.25 277 THR A O 1
ATOM 2063 N N . ASN A 1 278 ? 4.025 -4.603 19.658 1.00 95.81 278 ASN A N 1
ATOM 2064 C CA . ASN A 1 278 ? 2.584 -4.721 19.827 1.00 95.81 278 ASN A CA 1
ATOM 2065 C C . ASN A 1 278 ? 1.937 -5.100 18.487 1.00 95.81 278 ASN A C 1
ATOM 2067 O O . ASN A 1 278 ? 1.927 -4.336 17.525 1.00 95.81 278 ASN A O 1
ATOM 2071 N N . LYS A 1 279 ? 1.403 -6.322 18.421 1.00 93.94 279 LYS A N 1
ATOM 2072 C CA . LYS A 1 279 ? 0.871 -6.918 17.189 1.00 93.94 279 LYS A CA 1
ATOM 2073 C C . LYS A 1 279 ? -0.650 -6.882 17.088 1.00 93.94 279 LYS A C 1
ATOM 2075 O O . LYS A 1 279 ? -1.192 -7.565 16.226 1.00 93.94 279 LYS A O 1
ATOM 2080 N N . ARG A 1 280 ? -1.348 -6.098 17.923 1.00 94.69 280 ARG A N 1
ATOM 2081 C CA . ARG A 1 280 ? -2.826 -6.063 17.956 1.00 94.69 280 ARG A CA 1
ATOM 2082 C C . ARG A 1 280 ? -3.465 -5.893 16.571 1.00 94.69 280 ARG A C 1
ATOM 2084 O O . ARG A 1 280 ? -4.475 -6.533 16.282 1.00 94.69 280 ARG A O 1
ATOM 2091 N N . PHE A 1 281 ? -2.863 -5.061 15.723 1.00 95.12 281 PHE A N 1
ATOM 2092 C CA . PHE A 1 281 ? -3.334 -4.763 14.365 1.00 95.12 281 PHE A CA 1
ATOM 2093 C C . PHE A 1 281 ? -2.388 -5.271 13.268 1.00 95.12 281 PHE A C 1
ATOM 2095 O O . PHE A 1 281 ? -2.534 -4.894 12.108 1.00 95.12 281 PHE A O 1
ATOM 2102 N N . ALA A 1 282 ? -1.400 -6.090 13.630 1.00 95.06 282 ALA A N 1
ATOM 2103 C CA . ALA A 1 282 ? -0.454 -6.652 12.682 1.00 95.06 282 ALA A CA 1
ATOM 2104 C C . ALA A 1 282 ? -0.979 -7.967 12.099 1.00 95.06 282 ALA A C 1
ATOM 2106 O O . ALA A 1 282 ? -1.754 -8.693 12.719 1.00 95.06 282 ALA A O 1
ATOM 2107 N N . GLU A 1 283 ? -0.509 -8.284 10.903 1.00 93.88 283 GLU A N 1
ATOM 2108 C CA . GLU A 1 283 ? -0.750 -9.547 10.231 1.00 93.88 283 GLU A CA 1
ATOM 2109 C C . GLU A 1 283 ? -0.170 -10.739 10.997 1.00 93.88 283 GLU A C 1
ATOM 2111 O O . GLU A 1 283 ? 0.777 -10.628 11.787 1.00 93.88 283 GLU A O 1
ATOM 2116 N N . ASP A 1 284 ? -0.691 -11.920 10.660 1.00 92.12 284 ASP A N 1
ATOM 2117 C CA . ASP A 1 284 ? -0.081 -13.192 11.014 1.00 92.12 284 ASP A CA 1
ATOM 2118 C C . ASP A 1 284 ? 1.405 -13.239 10.626 1.00 92.12 284 ASP A C 1
ATOM 2120 O O . ASP A 1 284 ? 1.874 -12.592 9.686 1.00 92.12 284 ASP A O 1
ATOM 2124 N N . THR A 1 285 ? 2.157 -14.083 11.329 1.00 91.06 285 THR A N 1
ATOM 2125 C CA . THR A 1 285 ? 3.557 -14.362 10.994 1.00 91.06 285 THR A CA 1
ATOM 2126 C C . THR A 1 285 ? 3.723 -15.772 10.451 1.00 91.06 285 THR A C 1
ATOM 2128 O O . THR A 1 285 ? 3.045 -16.715 10.868 1.00 91.06 285 THR A O 1
ATOM 2131 N N . VAL A 1 286 ? 4.674 -15.934 9.533 1.00 87.69 286 VAL A N 1
ATOM 2132 C CA . VAL A 1 286 ? 5.023 -17.230 8.956 1.00 87.69 286 VAL A CA 1
ATOM 2133 C C . VAL A 1 286 ? 5.445 -18.186 10.076 1.00 87.69 286 VAL A C 1
ATOM 2135 O O . VAL A 1 286 ? 6.381 -17.917 10.830 1.00 87.69 286 VAL A O 1
ATOM 2138 N N . LYS A 1 287 ? 4.766 -19.333 10.182 1.00 89.06 287 LYS A N 1
ATOM 2139 C CA . LYS A 1 287 ? 4.950 -20.268 11.308 1.00 89.06 287 LYS A CA 1
ATOM 2140 C C . LYS A 1 287 ? 6.163 -21.194 11.153 1.00 89.06 287 LYS A C 1
ATOM 2142 O O . LYS A 1 287 ? 6.758 -21.590 12.155 1.00 89.06 287 LYS A O 1
ATOM 2147 N N . ASN A 1 288 ? 6.537 -21.536 9.917 1.00 84.81 288 ASN A N 1
ATOM 2148 C CA . ASN A 1 288 ? 7.513 -22.586 9.605 1.00 84.81 288 ASN A CA 1
ATOM 2149 C C . ASN A 1 288 ? 8.463 -22.187 8.463 1.00 84.81 288 ASN A C 1
ATOM 2151 O O . ASN A 1 288 ? 8.133 -21.342 7.637 1.00 84.81 288 ASN A O 1
ATOM 2155 N N . GLY A 1 289 ? 9.613 -22.862 8.378 1.00 80.31 289 GLY A N 1
ATOM 2156 C CA . GLY A 1 289 ? 10.589 -22.688 7.297 1.00 80.31 289 GLY A CA 1
ATOM 2157 C C . GLY A 1 289 ? 11.537 -21.492 7.479 1.00 80.31 289 GLY A C 1
ATOM 2158 O O . GLY A 1 289 ? 11.533 -20.858 8.535 1.00 80.31 289 GLY A O 1
ATOM 2159 N N . PRO A 1 290 ? 12.367 -21.180 6.466 1.00 72.94 290 PRO A N 1
ATOM 2160 C CA . PRO A 1 290 ? 13.389 -20.127 6.549 1.00 72.94 290 PRO A CA 1
ATOM 2161 C C . PRO A 1 290 ? 12.842 -18.714 6.792 1.00 72.94 290 PRO A C 1
ATOM 2163 O O . PRO A 1 290 ? 13.549 -17.875 7.334 1.00 72.94 290 PRO A O 1
ATOM 2166 N N . ALA A 1 291 ? 11.583 -18.458 6.427 1.00 76.81 291 ALA A N 1
ATOM 2167 C CA . ALA A 1 291 ? 10.906 -17.183 6.656 1.00 76.81 291 ALA A CA 1
ATOM 2168 C C . ALA A 1 291 ? 10.151 -17.127 7.999 1.00 76.81 291 ALA A C 1
ATOM 2170 O O . ALA A 1 291 ? 9.356 -16.215 8.208 1.00 76.81 291 ALA A O 1
ATOM 2171 N N . LYS A 1 292 ? 10.340 -18.105 8.901 1.00 84.88 292 LYS A N 1
ATOM 2172 C CA . LYS A 1 292 ? 9.634 -18.160 10.188 1.00 84.88 292 LYS A CA 1
ATOM 2173 C C . LYS A 1 292 ? 9.801 -16.853 10.971 1.00 84.88 292 LYS A C 1
ATOM 2175 O O . LYS A 1 292 ? 10.917 -16.399 11.199 1.00 84.88 292 LYS A O 1
ATOM 2180 N N . GLY A 1 293 ? 8.682 -16.310 11.440 1.00 84.19 293 GLY A N 1
ATOM 2181 C CA . GLY A 1 293 ? 8.620 -15.050 12.180 1.00 84.19 293 GLY A CA 1
ATOM 2182 C C . GLY A 1 293 ? 8.449 -13.811 11.300 1.00 84.19 293 GLY A C 1
ATOM 2183 O O . GLY A 1 293 ? 8.107 -12.757 11.834 1.00 84.19 293 GLY A O 1
ATOM 2184 N N . ASN A 1 294 ? 8.613 -13.924 9.977 1.00 86.19 294 ASN A N 1
ATOM 2185 C CA . ASN A 1 294 ? 8.323 -12.822 9.062 1.00 86.19 294 ASN A CA 1
ATOM 2186 C C . ASN A 1 294 ? 6.819 -12.528 9.049 1.00 86.19 294 ASN A C 1
ATOM 2188 O O . ASN A 1 294 ? 6.028 -13.476 9.120 1.00 86.19 294 ASN A O 1
ATOM 2192 N N . PRO A 1 295 ? 6.416 -11.257 8.897 1.00 90.50 295 PRO A N 1
ATOM 2193 C CA . PRO A 1 295 ? 5.040 -10.916 8.565 1.00 90.50 295 PRO A CA 1
ATOM 2194 C C . PRO A 1 295 ? 4.569 -11.652 7.303 1.00 90.50 295 PRO A C 1
ATOM 2196 O O . PRO A 1 295 ? 5.319 -11.790 6.331 1.00 90.50 295 PRO A O 1
ATOM 2199 N N . MET A 1 296 ? 3.335 -12.150 7.326 1.00 90.12 296 MET A N 1
ATOM 2200 C CA . MET A 1 296 ? 2.655 -12.680 6.147 1.00 90.12 296 MET A CA 1
ATOM 2201 C C . MET A 1 296 ? 2.096 -11.536 5.295 1.00 90.12 296 MET A C 1
ATOM 2203 O O . MET A 1 296 ? 1.834 -10.442 5.789 1.00 90.12 296 MET A O 1
ATOM 2207 N N . LEU A 1 297 ? 1.896 -11.790 3.998 1.00 89.19 297 LEU A N 1
ATOM 2208 C CA . LEU A 1 297 ? 1.231 -10.823 3.125 1.00 89.19 297 LEU A CA 1
ATOM 2209 C C . LEU A 1 297 ? -0.233 -10.674 3.547 1.00 89.19 297 LEU A C 1
ATOM 2211 O O . LEU A 1 297 ? -0.935 -11.678 3.625 1.00 89.19 297 LEU A O 1
ATOM 2215 N N . TYR A 1 298 ? -0.709 -9.437 3.680 1.00 92.50 298 TYR A N 1
ATOM 2216 C CA . TYR A 1 298 ? -2.095 -9.095 4.022 1.00 92.50 298 TYR A CA 1
ATOM 2217 C C . TYR A 1 298 ? -3.162 -9.970 3.331 1.00 92.50 298 TYR A C 1
ATOM 2219 O O . TYR A 1 298 ? -4.023 -10.539 3.994 1.00 92.50 298 TYR A O 1
ATOM 2227 N N . ARG A 1 299 ? -3.052 -10.177 2.011 1.00 88.50 299 ARG A N 1
ATOM 2228 C CA . ARG A 1 299 ? -4.000 -10.989 1.219 1.00 88.50 299 ARG A CA 1
ATOM 2229 C C . ARG A 1 299 ? -4.108 -12.470 1.624 1.00 88.50 299 ARG A C 1
ATOM 2231 O O . ARG A 1 299 ? -5.030 -13.151 1.194 1.00 88.50 299 ARG A O 1
ATOM 2238 N N . VAL A 1 300 ? -3.127 -13.007 2.354 1.00 89.38 300 VAL A N 1
ATOM 2239 C CA . VAL A 1 300 ? -3.142 -14.391 2.871 1.00 89.38 300 VAL A CA 1
ATOM 2240 C C . VAL A 1 300 ? -3.178 -14.445 4.398 1.00 89.38 300 VAL A C 1
ATOM 2242 O O . VAL A 1 300 ? -3.135 -15.539 4.959 1.00 89.38 300 VAL A O 1
ATOM 2245 N N . SER A 1 301 ? -3.229 -13.290 5.060 1.00 93.75 301 SER A N 1
ATOM 2246 C CA . SER A 1 301 ? -3.330 -13.190 6.510 1.00 93.75 301 SER A CA 1
ATOM 2247 C C . SER A 1 301 ? -4.774 -13.363 6.951 1.00 93.75 301 SER A C 1
ATOM 2249 O O . SER A 1 301 ? -5.720 -12.965 6.259 1.00 93.75 301 SER A O 1
ATOM 2251 N N . THR A 1 302 ? -4.935 -13.976 8.115 1.00 94.06 302 THR A N 1
ATOM 2252 C CA . THR A 1 302 ? -6.234 -14.266 8.710 1.00 94.06 302 THR A CA 1
ATOM 2253 C C . THR A 1 302 ? -6.338 -13.636 10.090 1.00 94.06 302 THR A C 1
ATOM 2255 O O . THR A 1 302 ? -5.342 -13.236 10.684 1.00 94.06 302 THR A O 1
ATOM 2258 N N . GLY A 1 303 ? -7.561 -13.509 10.592 1.00 88.44 303 GLY A N 1
ATOM 2259 C CA . GLY A 1 303 ? -7.831 -12.996 11.927 1.00 88.44 303 GLY A CA 1
ATOM 2260 C C . GLY A 1 303 ? -8.905 -13.818 12.623 1.00 88.44 303 GLY A C 1
ATOM 2261 O O . GLY A 1 303 ? -8.795 -15.039 12.729 1.00 88.44 303 GLY A O 1
ATOM 2262 N N . HIS A 1 304 ? -9.943 -13.125 13.088 1.00 91.44 304 HIS A N 1
ATOM 2263 C CA . HIS A 1 304 ? -11.087 -13.670 13.818 1.00 91.44 304 HIS A CA 1
ATOM 2264 C C . HIS A 1 304 ? -11.631 -14.960 13.173 1.00 91.44 304 HIS A C 1
ATOM 2266 O O . HIS A 1 304 ? -12.177 -14.928 12.071 1.00 91.44 304 HIS A O 1
ATOM 2272 N N . GLU A 1 305 ? -11.411 -16.099 13.844 1.00 90.88 305 GLU A N 1
ATOM 2273 C CA . GLU A 1 305 ? -11.819 -17.448 13.416 1.00 90.88 305 GLU A CA 1
ATOM 2274 C C . GLU A 1 305 ? -11.390 -17.843 11.985 1.00 90.88 305 GLU A C 1
ATOM 2276 O O . GLU A 1 305 ? -12.079 -18.578 11.277 1.00 90.88 305 GLU A O 1
ATOM 2281 N N . GLY A 1 306 ? -10.223 -17.365 11.539 1.00 91.94 306 GLY A N 1
ATOM 2282 C CA . GLY A 1 306 ? -9.660 -17.720 10.233 1.00 91.94 306 GLY A CA 1
ATOM 2283 C C . GLY A 1 306 ? -10.239 -16.936 9.052 1.00 91.94 306 GLY A C 1
ATOM 2284 O O . GLY A 1 306 ? -9.929 -17.251 7.902 1.00 91.94 306 GLY A O 1
ATOM 2285 N N . VAL A 1 307 ? -11.050 -15.903 9.304 1.00 93.81 307 VAL A N 1
ATOM 2286 C CA . VAL A 1 307 ? -11.500 -14.970 8.264 1.00 93.81 307 VAL A CA 1
ATOM 2287 C C . VAL A 1 307 ? -10.296 -14.197 7.725 1.00 93.81 307 VAL A C 1
ATOM 2289 O O . VAL A 1 307 ? -9.488 -13.674 8.494 1.00 93.81 307 VAL A O 1
ATOM 2292 N N . PHE A 1 308 ? -10.162 -14.123 6.398 1.00 95.44 308 PHE A N 1
ATOM 2293 C CA . PHE A 1 308 ? -9.124 -13.310 5.761 1.00 95.44 308 PHE A CA 1
ATOM 2294 C C . PHE A 1 308 ? -9.309 -11.835 6.105 1.00 95.44 308 PHE A C 1
ATOM 2296 O O . PHE A 1 308 ? -10.433 -11.335 6.073 1.00 95.44 308 PHE A O 1
ATOM 2303 N N . CYS A 1 309 ? -8.210 -11.115 6.341 1.00 95.12 309 CYS A N 1
ATOM 2304 C CA . CYS A 1 309 ? -8.264 -9.681 6.639 1.00 95.12 309 CYS A CA 1
ATOM 2305 C C . CYS A 1 309 ? -9.035 -8.897 5.557 1.00 95.12 309 CYS A C 1
ATOM 2307 O O . CYS A 1 309 ? -9.838 -8.021 5.879 1.00 95.12 309 CYS A O 1
ATOM 2309 N N . GLU A 1 310 ? -8.880 -9.288 4.284 1.00 94.31 310 GLU A N 1
ATOM 2310 C CA . GLU A 1 310 ? -9.598 -8.704 3.139 1.00 94.31 310 GLU A CA 1
ATOM 2311 C C . GLU A 1 310 ? -11.124 -8.833 3.227 1.00 94.31 310 GLU A C 1
ATOM 2313 O O . GLU A 1 310 ? -11.834 -8.007 2.655 1.00 94.31 310 GLU A O 1
ATOM 2318 N N . GLY A 1 311 ? -11.636 -9.823 3.963 1.00 93.44 311 GLY A N 1
ATOM 2319 C CA . GLY A 1 311 ? -13.069 -10.009 4.180 1.00 93.44 311 GLY A CA 1
ATOM 2320 C C . GLY A 1 311 ? -13.697 -8.914 5.043 1.00 93.44 311 GLY A C 1
ATOM 2321 O O . GLY A 1 311 ? -14.840 -8.537 4.798 1.00 93.44 311 GLY A O 1
ATOM 2322 N N . CYS A 1 312 ? -12.948 -8.368 6.009 1.00 94.50 312 CYS A N 1
ATOM 2323 C CA . CYS A 1 312 ? -13.430 -7.290 6.878 1.00 94.50 312 CYS A CA 1
ATOM 2324 C C . CYS A 1 312 ? -12.989 -5.908 6.385 1.00 94.50 312 CYS A C 1
ATOM 2326 O O . CYS A 1 312 ? -13.755 -4.949 6.446 1.00 94.50 312 CYS A O 1
ATOM 2328 N N . HIS A 1 313 ? -11.752 -5.789 5.908 1.00 95.81 313 HIS A N 1
ATOM 2329 C CA . HIS A 1 313 ? -11.126 -4.502 5.604 1.00 95.81 313 HIS A CA 1
ATOM 2330 C C . HIS A 1 313 ? -11.183 -4.122 4.117 1.00 95.81 313 HIS A C 1
ATOM 2332 O O . HIS A 1 313 ? -10.970 -2.957 3.796 1.00 95.81 313 HIS A O 1
ATOM 2338 N N . GLY A 1 314 ? -11.468 -5.056 3.204 1.00 93.62 314 GLY A N 1
ATOM 2339 C CA . GLY A 1 314 ? -11.396 -4.843 1.754 1.00 93.62 314 GLY A CA 1
ATOM 2340 C C . GLY A 1 314 ? -10.037 -5.217 1.151 1.00 93.62 314 GLY A C 1
ATOM 2341 O O . GLY A 1 314 ? -9.094 -5.585 1.848 1.00 93.62 314 GLY A O 1
ATOM 2342 N N . SER A 1 315 ? -9.916 -5.155 -0.175 1.00 91.75 315 SER A N 1
ATOM 2343 C CA . SER A 1 315 ? -8.709 -5.611 -0.882 1.00 91.75 315 SER A CA 1
ATOM 2344 C C . SER A 1 315 ? -7.492 -4.718 -0.632 1.00 91.75 315 SER A C 1
ATOM 2346 O O . SER A 1 315 ? -7.633 -3.513 -0.420 1.00 91.75 315 SER A O 1
ATOM 2348 N N . THR A 1 316 ? -6.291 -5.274 -0.801 1.00 90.94 316 THR A N 1
ATOM 2349 C CA . THR A 1 316 ? -5.030 -4.504 -0.823 1.00 90.94 316 THR A CA 1
ATOM 2350 C C . THR A 1 316 ? -5.144 -3.229 -1.691 1.00 90.94 316 THR A C 1
ATOM 2352 O O . THR A 1 316 ? -5.678 -3.278 -2.799 1.00 90.94 316 THR A O 1
ATOM 2355 N N . HIS A 1 317 ? -4.659 -2.082 -1.192 1.00 92.38 317 HIS A N 1
ATOM 2356 C CA . HIS A 1 317 ? -4.780 -0.722 -1.776 1.00 92.38 317 HIS A CA 1
ATOM 2357 C C . HIS A 1 317 ? -6.207 -0.133 -1.902 1.00 92.38 317 HIS A C 1
ATOM 2359 O O . HIS A 1 317 ? -6.362 1.062 -2.168 1.00 92.38 317 HIS A O 1
ATOM 2365 N N . GLY A 1 318 ? -7.245 -0.931 -1.646 1.00 92.44 318 GLY A N 1
ATOM 2366 C CA . GLY A 1 318 ? -8.658 -0.539 -1.625 1.00 92.44 318 GLY A CA 1
ATOM 2367 C C . GLY A 1 318 ? -9.330 -0.787 -0.272 1.00 92.44 318 GLY A C 1
ATOM 2368 O O . GLY A 1 318 ? -10.528 -1.047 -0.239 1.00 92.44 318 GLY A O 1
ATOM 2369 N N . ILE A 1 319 ? -8.562 -0.746 0.824 1.00 94.12 319 ILE A N 1
ATOM 2370 C CA . ILE A 1 319 ? -9.072 -0.937 2.189 1.00 94.12 319 ILE A CA 1
ATOM 2371 C C . ILE A 1 319 ? -10.112 0.140 2.517 1.00 94.12 319 ILE A C 1
ATOM 2373 O O . ILE A 1 319 ? -9.910 1.313 2.209 1.00 94.12 319 ILE A O 1
ATOM 2377 N N . TRP A 1 320 ? -11.223 -0.236 3.137 1.00 94.88 320 TRP A N 1
ATOM 2378 C CA . TRP A 1 320 ? -12.348 0.655 3.400 1.00 94.88 320 TRP A CA 1
ATOM 2379 C C . TRP A 1 320 ? -12.121 1.584 4.603 1.00 94.88 320 TRP A C 1
ATOM 2381 O O . TRP A 1 320 ? -11.430 1.217 5.553 1.00 94.88 320 TRP A O 1
ATOM 2391 N N . PRO A 1 321 ? -12.750 2.774 4.617 1.00 95.00 321 PRO A N 1
ATOM 2392 C CA . PRO A 1 321 ? -13.581 3.334 3.551 1.00 95.00 321 PRO A CA 1
ATOM 2393 C C . PRO A 1 321 ? -12.753 4.026 2.459 1.00 95.00 321 PRO A C 1
ATOM 2395 O O . PRO A 1 321 ? -11.673 4.552 2.712 1.00 95.00 321 PRO A O 1
ATOM 2398 N N . ASN A 1 322 ? -13.314 4.107 1.255 1.00 94.50 322 ASN A N 1
ATOM 2399 C CA . ASN A 1 322 ? -12.894 5.109 0.279 1.00 94.50 322 ASN A CA 1
ATOM 2400 C C . ASN A 1 322 ? -13.517 6.464 0.670 1.00 94.50 322 ASN A C 1
ATOM 2402 O O . ASN A 1 322 ? -14.710 6.532 0.981 1.00 94.50 322 ASN A O 1
ATOM 2406 N N . GLY A 1 323 ? -12.726 7.539 0.663 1.00 91.81 323 GLY A N 1
ATOM 2407 C CA . GLY A 1 323 ? -13.161 8.884 1.046 1.00 91.81 323 GLY A CA 1
ATOM 2408 C C . GLY A 1 323 ? -14.251 9.480 0.156 1.00 91.81 323 GLY A C 1
ATOM 2409 O O . GLY A 1 323 ? -15.003 10.341 0.610 1.00 91.81 323 GLY A O 1
ATOM 2410 N N . ASN A 1 324 ? -14.392 9.006 -1.086 1.00 92.19 324 ASN A N 1
ATOM 2411 C CA . ASN A 1 324 ? -15.555 9.317 -1.904 1.00 92.19 324 ASN A CA 1
ATOM 2412 C C . ASN A 1 324 ? -16.742 8.437 -1.461 1.00 92.19 324 ASN A C 1
ATOM 2414 O O . ASN A 1 324 ? -16.730 7.228 -1.710 1.00 92.19 324 ASN A O 1
ATOM 2418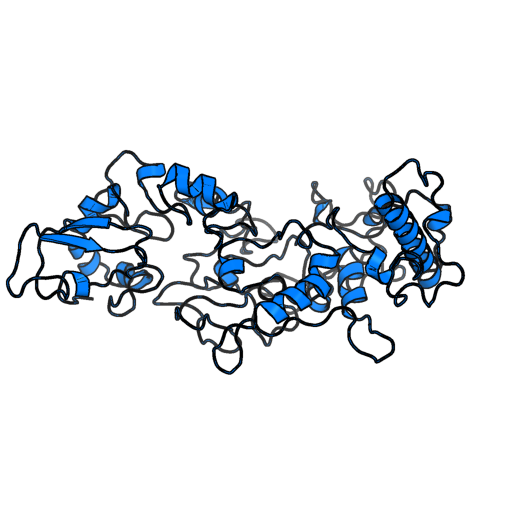 N N . PRO A 1 325 ? -17.810 9.011 -0.874 1.00 91.75 325 PRO A N 1
ATOM 2419 C CA . PRO A 1 325 ? -18.942 8.235 -0.365 1.00 91.75 325 PRO A CA 1
ATOM 2420 C C . PRO A 1 325 ? -19.666 7.432 -1.456 1.00 91.75 325 PRO A C 1
ATOM 2422 O O . PRO A 1 325 ? -20.262 6.404 -1.153 1.00 91.75 325 PRO A O 1
ATOM 2425 N N . ASN A 1 326 ? -19.570 7.860 -2.718 1.00 92.62 326 ASN A N 1
ATOM 2426 C CA . ASN A 1 326 ? -20.203 7.206 -3.864 1.00 92.62 326 ASN A CA 1
ATOM 2427 C C . ASN A 1 326 ? -19.275 6.206 -4.579 1.00 92.62 326 ASN A C 1
ATOM 2429 O O . ASN A 1 326 ? -19.626 5.711 -5.649 1.00 92.62 326 ASN A O 1
ATOM 2433 N N . ALA A 1 327 ? -18.075 5.944 -4.052 1.00 92.31 327 ALA A N 1
ATOM 2434 C CA . ALA A 1 327 ? -17.148 5.000 -4.662 1.00 92.31 327 ALA A CA 1
ATOM 2435 C C . ALA A 1 327 ? -17.682 3.564 -4.605 1.00 92.31 327 ALA A C 1
ATOM 2437 O O . ALA A 1 327 ? -18.223 3.126 -3.587 1.00 92.31 327 ALA A O 1
ATOM 2438 N N . ASN A 1 328 ? -17.430 2.803 -5.673 1.00 92.31 328 ASN A N 1
ATOM 2439 C CA . ASN A 1 328 ? -17.792 1.387 -5.745 1.00 92.31 328 ASN A CA 1
ATOM 2440 C C . ASN A 1 328 ? -17.157 0.563 -4.615 1.00 92.31 328 ASN A C 1
ATOM 2442 O O . ASN A 1 328 ? -17.772 -0.398 -4.162 1.00 92.31 328 ASN A O 1
ATOM 2446 N N . ASP A 1 329 ? -15.974 0.957 -4.123 1.00 92.62 329 ASP A N 1
ATOM 2447 C CA . ASP A 1 329 ? -15.324 0.282 -2.995 1.00 92.62 329 ASP A CA 1
ATOM 2448 C C . ASP A 1 329 ? -16.222 0.282 -1.743 1.00 92.62 329 ASP A C 1
ATOM 2450 O O . ASP A 1 329 ? -16.251 -0.701 -1.016 1.00 92.62 329 ASP A O 1
ATOM 2454 N N . ASN A 1 330 ? -17.035 1.320 -1.521 1.00 94.75 330 ASN A N 1
ATOM 2455 C CA . ASN A 1 330 ? -17.898 1.408 -0.340 1.00 94.75 330 ASN A CA 1
ATOM 2456 C C . ASN A 1 330 ? -19.196 0.587 -0.456 1.00 94.75 330 ASN A C 1
ATOM 2458 O O . ASN A 1 330 ? -19.918 0.460 0.533 1.00 94.75 330 ASN A O 1
ATOM 2462 N N . VAL A 1 331 ? -19.541 0.051 -1.634 1.00 95.50 331 VAL A N 1
ATOM 2463 C CA . VAL A 1 331 ? -20.836 -0.622 -1.865 1.00 95.50 331 VAL A CA 1
ATOM 2464 C C . VAL A 1 331 ? -20.999 -1.846 -0.968 1.00 95.50 331 VAL A C 1
ATOM 2466 O O . VAL A 1 331 ? -22.049 -1.995 -0.347 1.00 95.50 331 VAL A O 1
ATOM 2469 N N . ALA A 1 332 ? -19.967 -2.686 -0.864 1.00 94.69 332 ALA A N 1
ATOM 2470 C CA . ALA A 1 332 ? -20.024 -3.902 -0.056 1.00 94.69 332 ALA A CA 1
ATOM 2471 C C . ALA A 1 332 ? -20.248 -3.583 1.431 1.00 94.69 332 ALA A C 1
ATOM 2473 O O . ALA A 1 332 ? -21.189 -4.096 2.030 1.00 94.69 332 ALA A O 1
ATOM 2474 N N . ALA A 1 333 ? -19.452 -2.671 2.001 1.00 95.50 333 ALA A N 1
ATOM 2475 C CA . ALA A 1 333 ? -19.613 -2.236 3.387 1.00 95.50 333 ALA A CA 1
ATOM 2476 C C . ALA A 1 333 ? -21.012 -1.652 3.648 1.00 95.50 333 ALA A C 1
ATOM 2478 O O . ALA A 1 333 ? -21.704 -2.084 4.566 1.00 95.50 333 ALA A O 1
ATOM 2479 N N . ASN A 1 334 ? -21.489 -0.746 2.789 1.00 95.81 334 ASN A N 1
ATOM 2480 C CA . ASN A 1 334 ? -22.826 -0.167 2.943 1.00 95.81 334 ASN A CA 1
ATOM 2481 C C . ASN A 1 334 ? -23.942 -1.222 2.902 1.00 95.81 334 ASN A C 1
ATOM 2483 O O . ASN A 1 334 ? -24.901 -1.116 3.658 1.00 95.81 334 ASN A O 1
ATOM 2487 N N . GLN A 1 335 ? -23.838 -2.228 2.031 1.00 96.25 335 GLN A N 1
ATOM 2488 C CA . GLN A 1 335 ? -24.840 -3.294 1.936 1.00 96.25 335 GLN A CA 1
ATOM 2489 C C . GLN A 1 335 ? -24.841 -4.218 3.155 1.00 96.25 335 GLN A C 1
ATOM 2491 O O . GLN A 1 335 ? -25.904 -4.698 3.536 1.00 96.25 335 GLN A O 1
ATOM 2496 N N . LEU A 1 336 ? -23.669 -4.478 3.737 1.00 95.69 336 LEU A N 1
ATOM 2497 C CA . LEU A 1 336 ? -23.519 -5.413 4.849 1.00 95.69 336 LEU A CA 1
ATOM 2498 C C . LEU A 1 336 ? -23.896 -4.787 6.192 1.00 95.69 336 LEU A C 1
ATOM 2500 O O . LEU A 1 336 ? -24.671 -5.381 6.928 1.00 95.69 336 LEU A O 1
ATOM 2504 N N . GLN A 1 337 ? -23.381 -3.592 6.494 1.00 95.38 337 GLN A N 1
ATOM 2505 C CA . GLN A 1 337 ? -23.515 -2.969 7.820 1.00 95.38 337 GLN A CA 1
ATOM 2506 C C . GLN A 1 337 ? -24.252 -1.619 7.814 1.00 95.38 337 GLN A C 1
ATOM 2508 O O . GLN A 1 337 ? -24.358 -0.947 8.837 1.00 95.38 337 GLN A O 1
ATOM 2513 N N . GLY A 1 338 ? -24.748 -1.174 6.654 1.00 94.50 338 GLY A N 1
ATOM 2514 C CA . GLY A 1 338 ? -25.490 0.086 6.523 1.00 94.50 338 GLY A CA 1
ATOM 2515 C C . GLY A 1 338 ? -24.622 1.350 6.472 1.00 94.50 338 GLY A C 1
ATOM 2516 O O . GLY A 1 338 ? -25.161 2.448 6.343 1.00 94.50 338 GLY A O 1
ATOM 2517 N N . HIS A 1 339 ? -23.293 1.226 6.542 1.00 94.81 339 HIS A N 1
ATOM 2518 C CA . HIS A 1 339 ? -22.361 2.346 6.404 1.00 94.81 339 HIS A CA 1
ATOM 2519 C C . HIS A 1 339 ? -21.026 1.933 5.768 1.00 94.81 339 HIS A C 1
ATOM 2521 O O . HIS A 1 339 ? -20.594 0.781 5.831 1.00 94.81 339 HIS A O 1
ATOM 2527 N N . ALA A 1 340 ? -20.329 2.908 5.179 1.00 95.19 340 ALA A N 1
ATOM 2528 C CA . ALA A 1 340 ? -18.970 2.724 4.683 1.00 95.19 340 ALA A CA 1
ATOM 2529 C C . ALA A 1 340 ? -17.972 2.534 5.839 1.00 95.19 340 ALA A C 1
ATOM 2531 O O . ALA A 1 340 ? -18.119 3.148 6.902 1.00 95.19 340 ALA A O 1
ATOM 2532 N N . GLY A 1 341 ? -16.937 1.730 5.598 1.00 94.62 341 GLY A N 1
ATOM 2533 C CA . GLY A 1 341 ? -15.866 1.432 6.548 1.00 94.62 341 GLY A CA 1
ATOM 2534 C C . GLY A 1 341 ? -15.499 -0.047 6.541 1.00 94.62 341 GLY A C 1
ATOM 2535 O O . GLY A 1 341 ? -16.150 -0.843 5.868 1.00 94.62 341 GLY A O 1
ATOM 2536 N N . THR A 1 342 ? -14.464 -0.406 7.297 1.00 94.94 342 THR A N 1
ATOM 2537 C CA . THR A 1 342 ? -14.208 -1.798 7.692 1.00 94.94 342 THR A CA 1
ATOM 2538 C C . THR A 1 342 ? -15.475 -2.405 8.296 1.00 94.94 342 THR A C 1
ATOM 2540 O O . THR A 1 342 ? -16.205 -1.703 8.997 1.00 94.94 342 THR A O 1
ATOM 2543 N N . ILE A 1 343 ? -15.738 -3.686 8.038 1.00 95.75 343 ILE A N 1
ATOM 2544 C CA . ILE A 1 343 ? -16.822 -4.422 8.695 1.00 95.75 343 ILE A CA 1
ATOM 2545 C C . ILE A 1 343 ? -16.513 -4.518 10.187 1.00 95.75 343 ILE A C 1
ATOM 2547 O O . ILE A 1 343 ? -15.589 -5.225 10.588 1.00 95.75 343 ILE A O 1
ATOM 2551 N N . SER A 1 344 ? -17.273 -3.776 10.988 1.00 94.19 344 SER A N 1
ATOM 2552 C CA . SER A 1 344 ? -17.152 -3.743 12.448 1.00 94.19 344 SER A CA 1
ATOM 2553 C C . SER A 1 344 ? -18.435 -4.170 13.150 1.00 94.19 344 SER A C 1
ATOM 2555 O O . SER A 1 344 ? -18.379 -4.586 14.300 1.00 94.19 344 SER A O 1
ATOM 2557 N N . GLU A 1 345 ? -19.582 -4.091 12.478 1.00 93.62 345 GLU A N 1
ATOM 2558 C CA . GLU A 1 345 ? -20.873 -4.477 13.047 1.00 93.62 345 GLU A CA 1
ATOM 2559 C C . GLU A 1 345 ? -20.973 -6.007 13.164 1.00 93.62 345 GLU A C 1
ATOM 2561 O O . GLU A 1 345 ? -20.940 -6.738 12.171 1.00 93.62 345 GLU A O 1
ATOM 2566 N N . CYS A 1 346 ? -21.031 -6.518 14.398 1.00 92.81 346 CYS A N 1
ATOM 2567 C CA . CYS A 1 346 ? -20.926 -7.957 14.657 1.00 92.81 346 CYS A CA 1
ATOM 2568 C C . CYS A 1 346 ? -22.137 -8.749 14.130 1.00 92.81 346 CYS A C 1
ATOM 2570 O O . CYS A 1 346 ? -22.015 -9.935 13.816 1.00 92.81 346 CYS A O 1
ATOM 2572 N N . ASP A 1 347 ? -23.296 -8.102 14.003 1.00 92.56 347 ASP A N 1
ATOM 2573 C CA . ASP A 1 347 ? -24.540 -8.674 13.475 1.00 92.56 347 ASP A CA 1
ATOM 2574 C C . ASP A 1 347 ? -24.498 -8.964 11.967 1.00 92.56 347 ASP A C 1
ATOM 2576 O O . ASP A 1 347 ? -25.329 -9.723 11.467 1.00 92.56 347 ASP A O 1
ATOM 2580 N N . VAL A 1 348 ? -23.490 -8.455 11.248 1.00 94.00 348 VAL A N 1
ATOM 2581 C CA . VAL A 1 348 ? -23.237 -8.822 9.843 1.00 94.00 348 VAL A CA 1
ATOM 2582 C C . VAL A 1 348 ? -23.015 -10.329 9.695 1.00 94.00 348 VAL A C 1
ATOM 2584 O O . VAL A 1 348 ? -23.446 -10.932 8.710 1.00 94.00 348 VAL A O 1
ATOM 2587 N N . CYS A 1 349 ? -22.350 -10.945 10.676 1.00 92.88 349 CYS A N 1
ATOM 2588 C CA . CYS A 1 349 ? -21.980 -12.362 10.647 1.00 92.88 349 CYS A CA 1
ATOM 2589 C C . CYS A 1 349 ? -22.634 -13.180 11.765 1.00 92.88 349 CYS A C 1
ATOM 2591 O O . CYS A 1 349 ? -22.831 -14.389 11.610 1.00 92.88 349 CYS A O 1
ATOM 2593 N N . HIS A 1 350 ? -22.951 -12.559 12.900 1.00 93.88 350 HIS A N 1
ATOM 2594 C CA . HIS A 1 350 ? -23.429 -13.259 14.083 1.00 93.88 350 HIS A CA 1
ATOM 2595 C C . HIS A 1 350 ? -24.904 -12.980 14.348 1.00 93.88 350 HIS A C 1
ATOM 2597 O O . HIS A 1 350 ? -25.377 -11.857 14.285 1.00 93.88 350 HIS A O 1
ATOM 2603 N N . THR A 1 351 ? -25.642 -14.026 14.709 1.00 89.56 351 THR A N 1
ATOM 2604 C CA . THR A 1 351 ? -27.068 -13.917 15.061 1.00 89.56 351 THR A CA 1
ATOM 2605 C C . THR A 1 351 ? -27.326 -14.141 16.548 1.00 89.56 351 THR A C 1
ATOM 2607 O O . THR A 1 351 ? -28.478 -14.194 16.972 1.00 89.56 351 THR A O 1
ATOM 2610 N N . LYS A 1 352 ? -26.273 -14.397 17.331 1.00 87.38 352 LYS A N 1
ATOM 2611 C CA . LYS A 1 352 ? -26.355 -14.684 18.763 1.00 87.38 352 LYS A CA 1
ATOM 2612 C C . LYS A 1 352 ? -25.723 -13.543 19.540 1.00 87.38 352 LYS A C 1
ATOM 2614 O O . LYS A 1 352 ? -24.677 -13.042 19.148 1.00 87.38 352 LYS A O 1
ATOM 2619 N N . ASP A 1 353 ? -26.357 -13.209 20.653 1.00 85.00 353 ASP A N 1
ATOM 2620 C CA . ASP A 1 353 ? -25.777 -12.360 21.683 1.00 85.00 353 ASP A CA 1
ATOM 2621 C C . ASP A 1 353 ? -24.617 -13.097 22.374 1.00 85.00 353 ASP A C 1
ATOM 2623 O O . ASP A 1 353 ? -24.755 -14.264 22.760 1.00 85.00 353 ASP A O 1
ATOM 2627 N N . PHE A 1 354 ? -23.483 -12.410 22.506 1.00 85.06 354 PHE A N 1
ATOM 2628 C CA . PHE A 1 354 ? -22.274 -12.909 23.161 1.00 85.06 354 PHE A CA 1
ATOM 2629 C C . PHE A 1 354 ? -22.157 -12.461 24.622 1.00 85.06 354 PHE A C 1
ATOM 2631 O O . PHE A 1 354 ? -21.338 -13.009 25.356 1.00 85.06 354 PHE A O 1
ATOM 2638 N N . GLY A 1 355 ? -22.984 -11.508 25.063 1.00 89.19 355 GLY A N 1
ATOM 2639 C CA . GLY A 1 355 ? -22.827 -10.856 26.356 1.00 89.19 355 GLY A CA 1
ATOM 2640 C C . GLY A 1 355 ? -21.514 -10.085 26.465 1.00 89.19 355 GLY A C 1
ATOM 2641 O O . GLY A 1 355 ? -21.004 -9.549 25.480 1.00 89.19 355 GLY A O 1
ATOM 2642 N N . ASN A 1 356 ? -20.972 -10.048 27.680 1.00 92.00 356 ASN A N 1
ATOM 2643 C CA . ASN A 1 356 ? -19.779 -9.276 27.999 1.00 92.00 356 ASN A CA 1
ATOM 2644 C C . ASN A 1 356 ? -18.535 -10.111 27.723 1.00 92.00 356 ASN A C 1
ATOM 2646 O O . ASN A 1 356 ? -18.194 -11.026 28.469 1.00 92.00 356 ASN A O 1
ATOM 2650 N N . THR A 1 357 ? -17.894 -9.824 26.595 1.00 92.88 357 THR A N 1
ATOM 2651 C CA . THR A 1 357 ? -16.694 -10.516 26.126 1.00 92.88 357 THR A CA 1
ATOM 2652 C C . THR A 1 357 ? -15.796 -9.553 25.361 1.00 92.88 357 THR A C 1
ATOM 2654 O O . THR A 1 357 ? -16.271 -8.548 24.838 1.00 92.88 357 THR A O 1
ATOM 2657 N N . LEU A 1 358 ? -14.512 -9.895 25.268 1.00 94.25 358 LEU A N 1
ATOM 2658 C CA . LEU A 1 358 ? -13.494 -9.211 24.464 1.00 94.25 358 LEU A CA 1
ATOM 2659 C C . LEU A 1 358 ? -12.889 -10.136 23.391 1.00 94.25 358 LEU A C 1
ATOM 2661 O O . LEU A 1 358 ? -11.813 -9.870 22.863 1.00 94.25 358 LEU A O 1
ATOM 2665 N N . GLU A 1 359 ? -13.553 -11.253 23.079 1.00 92.06 359 GLU A N 1
ATOM 2666 C CA . GLU A 1 359 ? -13.080 -12.265 22.116 1.00 92.06 359 GLU A CA 1
ATOM 2667 C C . GLU A 1 359 ? -13.303 -11.871 20.638 1.00 92.06 359 GLU A C 1
ATOM 2669 O O . GLU A 1 359 ? -13.128 -12.681 19.724 1.00 92.06 359 GLU A O 1
ATOM 2674 N N . GLY A 1 360 ? -13.687 -10.619 20.375 1.00 93.19 360 GLY A N 1
ATOM 2675 C CA . GLY A 1 360 ? -13.802 -10.079 19.027 1.00 93.19 360 GLY A CA 1
ATOM 2676 C C . GLY A 1 360 ? -12.445 -9.845 18.346 1.00 93.19 360 GLY A C 1
ATOM 2677 O O . GLY A 1 360 ? -11.376 -9.970 18.958 1.00 93.19 360 GLY A O 1
ATOM 2678 N N . PRO A 1 361 ? -12.456 -9.482 17.050 1.00 94.00 361 PRO A N 1
ATOM 2679 C CA . PRO A 1 361 ? -11.239 -9.111 16.332 1.00 94.00 361 PRO A CA 1
ATOM 2680 C C . PRO A 1 361 ? -10.479 -8.016 17.090 1.00 94.00 361 PRO A C 1
ATOM 2682 O O . PRO A 1 361 ? -11.084 -7.106 17.642 1.00 94.00 361 PRO A O 1
ATOM 2685 N N . HIS A 1 362 ? -9.148 -8.106 17.132 1.00 94.62 362 HIS A N 1
ATOM 2686 C CA . HIS A 1 362 ? -8.278 -7.130 17.810 1.00 94.62 362 HIS A CA 1
ATOM 2687 C C . HIS A 1 362 ? -8.542 -6.945 19.319 1.00 94.62 362 HIS A C 1
ATOM 2689 O O . HIS A 1 362 ? -8.062 -5.974 19.906 1.00 94.62 362 HIS A O 1
ATOM 2695 N N . GLY A 1 363 ? -9.258 -7.878 19.959 1.00 93.50 363 GLY A N 1
ATOM 2696 C CA . GLY A 1 363 ? -9.664 -7.776 21.363 1.00 93.50 363 GLY A CA 1
ATOM 2697 C C . GLY A 1 363 ? -10.874 -6.866 21.583 1.00 93.50 363 GLY A C 1
ATOM 2698 O O . GLY A 1 363 ? -11.018 -6.297 22.661 1.00 93.50 363 GLY A O 1
ATOM 2699 N N . MET A 1 364 ? -11.690 -6.661 20.547 1.00 94.50 364 MET A N 1
ATOM 2700 C CA . MET A 1 364 ? -12.896 -5.843 20.628 1.00 94.50 364 MET A CA 1
ATOM 2701 C C . MET A 1 364 ? -14.020 -6.567 21.372 1.00 94.50 364 MET A C 1
ATOM 2703 O O . MET A 1 364 ? -14.214 -7.776 21.222 1.00 94.50 364 MET A O 1
ATOM 2707 N N . HIS A 1 365 ? -14.806 -5.794 22.116 1.00 94.94 365 HIS A N 1
ATOM 2708 C CA . HIS A 1 365 ? -16.126 -6.218 22.566 1.00 94.94 365 HIS A CA 1
ATOM 2709 C C . HIS A 1 365 ? -17.149 -6.156 21.420 1.00 94.94 365 HIS A C 1
ATOM 2711 O O . HIS A 1 365 ? -16.900 -5.486 20.410 1.00 94.94 365 HIS A O 1
ATOM 2717 N N . PRO A 1 366 ? -18.316 -6.817 21.553 1.00 93.56 366 PRO A N 1
ATOM 2718 C CA . PRO A 1 366 ? -19.410 -6.649 20.607 1.00 93.56 366 PRO A CA 1
ATOM 2719 C C . PRO A 1 366 ? -19.792 -5.173 20.451 1.00 93.56 366 PRO A C 1
ATOM 2721 O O . PRO A 1 366 ? -19.920 -4.437 21.432 1.00 93.56 366 PRO A O 1
ATOM 2724 N N . VAL A 1 367 ? -19.988 -4.744 19.207 1.00 91.62 367 VAL A N 1
ATOM 2725 C CA . VAL A 1 367 ? -20.477 -3.405 18.852 1.00 91.62 367 VAL A CA 1
ATOM 2726 C C . VAL A 1 367 ? -21.745 -3.524 18.007 1.00 91.62 367 VAL A C 1
ATOM 2728 O O . VAL A 1 367 ? -22.136 -4.622 17.599 1.00 91.62 367 VAL A O 1
ATOM 2731 N N . GLY A 1 368 ? -22.409 -2.396 17.762 1.00 87.25 368 GLY A N 1
ATOM 2732 C CA . GLY A 1 368 ? -23.647 -2.385 16.989 1.00 87.25 368 GLY A CA 1
ATOM 2733 C C . GLY A 1 368 ? -24.845 -2.907 17.759 1.00 87.25 368 GLY A C 1
ATOM 2734 O O . GLY A 1 368 ? -24.921 -2.771 18.979 1.00 87.25 368 GLY A O 1
ATOM 2735 N N . GLU A 1 369 ? -25.767 -3.547 17.043 1.00 86.44 369 GLU A N 1
ATOM 2736 C CA . GLU A 1 369 ? -26.965 -4.162 17.629 1.00 86.44 369 GLU A CA 1
ATOM 2737 C C . GLU A 1 369 ? -26.620 -5.284 18.624 1.00 86.44 369 GLU A C 1
ATOM 2739 O O . GLU A 1 369 ? -27.305 -5.460 19.629 1.00 86.44 369 GLU A O 1
ATOM 2744 N N . LEU A 1 370 ? -25.517 -6.013 18.409 1.00 89.25 370 LEU A N 1
ATOM 2745 C CA . LEU A 1 370 ? -25.038 -7.015 19.374 1.00 89.25 370 LEU A CA 1
ATOM 2746 C C . LEU A 1 370 ? -24.261 -6.404 20.547 1.00 89.25 370 LEU A C 1
ATOM 2748 O O . LEU A 1 370 ? -24.042 -7.083 21.545 1.00 89.25 370 LEU A O 1
ATOM 2752 N N . GLY A 1 371 ? -23.864 -5.134 20.452 1.00 88.88 371 GLY A N 1
ATOM 2753 C CA . GLY A 1 371 ? -23.210 -4.395 21.532 1.00 88.88 371 GLY A CA 1
ATOM 2754 C C . GLY A 1 371 ? -24.177 -3.803 22.557 1.00 88.88 371 GLY A C 1
ATOM 2755 O O . GLY A 1 371 ? -23.730 -3.295 23.579 1.00 88.88 371 GLY A O 1
ATOM 2756 N N . LEU A 1 372 ? -25.494 -3.869 22.321 1.00 87.44 372 LEU A N 1
ATOM 2757 C CA . LEU A 1 372 ? -26.493 -3.263 23.209 1.00 87.44 372 LEU A CA 1
ATOM 2758 C C . LEU A 1 372 ? -26.401 -3.795 24.638 1.00 87.44 372 LEU A C 1
ATOM 2760 O O . LEU A 1 372 ? -26.434 -3.014 25.577 1.00 87.44 372 LEU A O 1
ATOM 2764 N N . LYS A 1 373 ? -26.233 -5.110 24.799 1.00 87.62 373 LYS A N 1
ATOM 2765 C CA . LYS A 1 373 ? -26.092 -5.723 26.121 1.00 87.62 373 LYS A CA 1
ATOM 2766 C C . LYS A 1 373 ? -24.775 -5.365 26.796 1.00 87.62 373 LYS A C 1
ATOM 2768 O O . LYS A 1 373 ? -24.761 -5.186 28.001 1.00 87.62 373 LYS A O 1
ATOM 2773 N N . PHE A 1 374 ? -23.705 -5.231 26.012 1.00 91.56 374 PHE A N 1
ATOM 2774 C CA . PHE A 1 374 ? -22.428 -4.755 26.530 1.00 91.56 374 PHE A CA 1
ATOM 2775 C C . PHE A 1 374 ? -22.576 -3.343 27.102 1.00 91.56 374 PHE A C 1
ATOM 2777 O O . PHE A 1 374 ? -22.096 -3.066 28.191 1.00 91.56 374 PHE A O 1
ATOM 2784 N N . ALA A 1 375 ? -23.296 -2.459 26.406 1.00 89.19 375 ALA A N 1
ATOM 2785 C CA . ALA A 1 375 ? -23.575 -1.110 26.891 1.00 89.19 375 ALA A CA 1
ATOM 2786 C C . ALA A 1 375 ? -24.565 -1.064 28.074 1.00 89.19 375 ALA A C 1
ATOM 2788 O O . ALA A 1 375 ? -24.501 -0.134 28.872 1.00 89.19 375 ALA A O 1
ATOM 2789 N N . ASP A 1 376 ? -25.457 -2.049 28.192 1.00 88.25 376 ASP A N 1
ATOM 2790 C CA . ASP A 1 376 ? -26.471 -2.155 29.253 1.00 88.25 376 ASP A CA 1
ATOM 2791 C C . ASP A 1 376 ? -25.920 -2.693 30.588 1.00 88.25 376 ASP A C 1
ATOM 2793 O O . ASP A 1 376 ? -26.704 -2.924 31.493 1.00 88.25 376 ASP A O 1
ATOM 2797 N N . GLY A 1 377 ? -24.604 -2.901 30.729 1.00 85.88 377 GLY A N 1
ATOM 2798 C CA . GLY A 1 377 ? -23.958 -3.267 32.001 1.00 85.88 377 GLY A CA 1
ATOM 2799 C C . GLY A 1 377 ? -23.196 -4.598 31.980 1.00 85.88 377 GLY A C 1
ATOM 2800 O O . GLY A 1 377 ? -23.117 -5.295 30.964 1.00 85.88 377 GLY A O 1
ATOM 2801 N N . GLY A 1 378 ? -22.579 -4.944 33.109 1.00 87.12 378 GLY A N 1
ATOM 2802 C CA . GLY A 1 378 ? -21.643 -6.054 33.312 1.00 87.12 378 GLY A CA 1
ATOM 2803 C C . GLY A 1 378 ? -20.289 -5.916 32.595 1.00 87.12 378 GLY A C 1
ATOM 2804 O O . GLY A 1 378 ? -19.514 -6.874 32.590 1.00 87.12 378 GLY A O 1
ATOM 2805 N N . HIS A 1 379 ? -20.012 -4.797 31.915 1.00 91.69 379 HIS A N 1
ATOM 2806 C CA . HIS A 1 379 ? -18.677 -4.513 31.368 1.00 91.69 379 HIS A CA 1
ATOM 2807 C C . HIS A 1 379 ? -17.773 -3.844 32.411 1.00 91.69 379 HIS A C 1
ATOM 2809 O O . HIS A 1 379 ? -16.552 -3.871 32.264 1.00 91.69 379 HIS A O 1
ATOM 2815 N N . GLU A 1 380 ? -18.365 -3.291 33.469 1.00 90.44 380 GLU A N 1
ATOM 2816 C CA . GLU A 1 380 ? -17.697 -2.836 34.682 1.00 90.44 380 GLU A CA 1
ATOM 2817 C C . GLU A 1 380 ? -16.927 -3.976 35.347 1.00 90.44 380 GLU A C 1
ATOM 2819 O O . GLU A 1 380 ? -15.752 -3.790 35.630 1.00 90.44 380 GLU A O 1
ATOM 2824 N N . ASP A 1 381 ? -17.494 -5.186 35.438 1.00 92.12 381 ASP A N 1
ATOM 2825 C CA . ASP A 1 381 ? -16.785 -6.365 35.962 1.00 92.12 381 ASP A CA 1
ATOM 2826 C C . ASP A 1 381 ? -15.478 -6.622 35.183 1.00 92.12 381 ASP A C 1
ATOM 2828 O O . ASP A 1 381 ? -14.424 -6.902 35.754 1.00 92.12 381 ASP A O 1
ATOM 2832 N N . ILE A 1 382 ? -15.521 -6.475 33.850 1.00 93.25 382 ILE A N 1
ATOM 2833 C CA . ILE A 1 382 ? -14.337 -6.620 32.990 1.00 93.25 382 ILE A CA 1
ATOM 2834 C C . ILE A 1 382 ? -13.338 -5.487 33.254 1.00 93.25 382 ILE A C 1
ATOM 2836 O O . ILE A 1 382 ? -12.129 -5.728 33.262 1.00 93.25 382 ILE A O 1
ATOM 2840 N N . ALA A 1 383 ? -13.825 -4.260 33.438 1.00 91.81 383 ALA A N 1
ATOM 2841 C CA . ALA A 1 383 ? -12.990 -3.095 33.702 1.00 91.81 383 ALA A CA 1
ATOM 2842 C C . ALA A 1 383 ? -12.333 -3.148 35.093 1.00 91.81 383 ALA A C 1
ATOM 2844 O O . ALA A 1 383 ? -11.170 -2.769 35.214 1.00 91.81 383 ALA A O 1
ATOM 2845 N N . GLU A 1 384 ? -13.027 -3.654 36.114 1.00 92.38 384 GLU A N 1
ATOM 2846 C CA . GLU A 1 384 ? -12.501 -3.865 37.466 1.00 92.38 384 GLU A CA 1
ATOM 2847 C C . GLU A 1 384 ? -11.419 -4.956 37.482 1.00 92.38 384 GLU A C 1
ATOM 2849 O O . GLU A 1 384 ? -10.357 -4.777 38.087 1.00 92.38 384 GLU A O 1
ATOM 2854 N N . ASP A 1 385 ? -11.655 -6.063 36.771 1.00 94.38 385 ASP A N 1
ATOM 2855 C CA . ASP A 1 385 ? -10.716 -7.184 36.692 1.00 94.38 385 ASP A CA 1
ATOM 2856 C C . ASP A 1 385 ? -9.498 -6.876 35.802 1.00 94.38 385 ASP A C 1
ATOM 2858 O O . ASP A 1 385 ? -8.369 -7.282 36.104 1.00 94.38 385 ASP A O 1
ATOM 2862 N N . ASN A 1 386 ? -9.710 -6.192 34.673 1.00 94.12 386 ASN A N 1
ATOM 2863 C CA . ASN A 1 386 ? -8.681 -5.908 33.675 1.00 94.12 386 ASN A CA 1
ATOM 2864 C C . ASN A 1 386 ? -8.891 -4.545 32.981 1.00 94.12 386 ASN A C 1
ATOM 2866 O O . ASN A 1 386 ? -9.243 -4.489 31.794 1.00 94.12 386 ASN A O 1
ATOM 2870 N N . PRO A 1 387 ? -8.580 -3.431 33.665 1.00 93.81 387 PRO A N 1
ATOM 2871 C CA . PRO A 1 387 ? -8.787 -2.088 33.119 1.00 93.81 387 PRO A CA 1
ATOM 2872 C C . PRO A 1 387 ? -7.938 -1.820 31.869 1.00 93.81 387 PRO A C 1
ATOM 2874 O O . PRO A 1 387 ? -8.337 -1.059 30.985 1.00 93.81 387 PRO A O 1
ATOM 2877 N N . ASP A 1 388 ? -6.776 -2.472 31.745 1.00 95.38 388 ASP A N 1
ATOM 2878 C CA . ASP A 1 388 ? -5.881 -2.304 30.595 1.00 95.38 388 ASP A CA 1
ATOM 2879 C C . ASP A 1 388 ? -6.501 -2.805 29.282 1.00 95.38 388 ASP A C 1
ATOM 2881 O O . ASP A 1 388 ? -6.155 -2.301 28.210 1.00 95.38 388 ASP A O 1
ATOM 2885 N N . ALA A 1 389 ? -7.459 -3.736 29.340 1.00 94.56 389 ALA A N 1
ATOM 2886 C CA . ALA A 1 389 ? -8.187 -4.170 28.154 1.00 94.56 389 ALA A CA 1
ATOM 2887 C C . ALA A 1 389 ? -9.038 -3.042 27.549 1.00 94.56 389 ALA A C 1
ATOM 2889 O O . ALA A 1 389 ? -9.067 -2.877 26.327 1.00 94.56 389 ALA A O 1
ATOM 2890 N N . CYS A 1 390 ? -9.656 -2.221 28.400 1.00 95.19 390 CYS A N 1
ATOM 2891 C CA . CYS A 1 390 ? -10.393 -1.031 27.989 1.00 95.19 390 CYS A CA 1
ATOM 2892 C C . CYS A 1 390 ? -9.426 0.071 27.548 1.00 95.19 390 CYS A C 1
ATOM 2894 O O . CYS A 1 390 ? -9.585 0.635 26.461 1.00 95.19 390 CYS A O 1
ATOM 2896 N N . ARG A 1 391 ? -8.375 0.334 28.342 1.00 96.19 391 ARG A N 1
ATOM 2897 C CA . ARG A 1 391 ? -7.393 1.393 28.054 1.00 96.19 391 ARG A CA 1
ATOM 2898 C C . ARG A 1 391 ? -6.704 1.218 26.702 1.00 96.19 391 ARG A C 1
ATOM 2900 O O . ARG A 1 391 ? -6.410 2.211 26.041 1.00 96.19 391 ARG A O 1
ATOM 2907 N N . ALA A 1 392 ? -6.513 -0.023 26.248 1.00 96.81 392 ALA A N 1
ATOM 2908 C CA . ALA A 1 392 ? -5.946 -0.322 24.934 1.00 96.81 392 ALA A CA 1
ATOM 2909 C C . ALA A 1 392 ? -6.682 0.386 23.779 1.00 96.81 392 ALA A C 1
ATOM 2911 O O . ALA A 1 392 ? -6.041 0.839 22.835 1.00 96.81 392 ALA A O 1
ATOM 2912 N N . CYS A 1 393 ? -8.009 0.524 23.840 1.00 96.88 393 CYS A N 1
ATOM 2913 C CA . CYS A 1 393 ? -8.786 1.181 22.778 1.00 96.88 393 CYS A CA 1
ATOM 2914 C C . CYS A 1 393 ? -9.388 2.520 23.219 1.00 96.88 393 CYS A C 1
ATOM 2916 O O . CYS A 1 393 ? -9.512 3.442 22.413 1.00 96.88 393 CYS A O 1
ATOM 2918 N N . HIS A 1 394 ? -9.738 2.652 24.495 1.00 96.25 394 HIS A N 1
ATOM 2919 C CA . HIS A 1 394 ? -10.406 3.827 25.051 1.00 96.25 394 HIS A CA 1
ATOM 2920 C C . HIS A 1 394 ? -9.438 4.832 25.685 1.00 96.25 394 HIS A C 1
ATOM 2922 O O . HIS A 1 394 ? -9.889 5.840 26.214 1.00 96.25 394 HIS A O 1
ATOM 2928 N N . GLY A 1 395 ? -8.126 4.617 25.587 1.00 95.38 395 GLY A N 1
ATOM 2929 C CA . GLY A 1 395 ? -7.123 5.573 26.050 1.00 95.38 395 GLY A CA 1
ATOM 2930 C C . GLY A 1 395 ? -6.669 5.305 27.476 1.00 95.38 395 GLY A C 1
ATOM 2931 O O . GLY A 1 395 ? -7.306 4.574 28.236 1.00 95.38 395 GLY A O 1
ATOM 2932 N N . ARG A 1 396 ? -5.531 5.892 27.848 1.00 92.88 396 ARG A N 1
ATOM 2933 C CA . ARG A 1 396 ? -4.814 5.536 29.083 1.00 92.88 396 ARG A CA 1
ATOM 2934 C C . ARG A 1 396 ? -5.607 5.818 30.348 1.00 92.88 396 ARG A C 1
ATOM 2936 O O . ARG A 1 396 ? -5.417 5.134 31.347 1.00 92.88 396 ARG A O 1
ATOM 2943 N N . ASN A 1 397 ? -6.481 6.808 30.276 1.00 91.81 397 ASN A N 1
ATOM 2944 C CA . ASN A 1 397 ? -7.389 7.209 31.331 1.00 91.81 397 ASN A CA 1
ATOM 2945 C C . ASN A 1 397 ? -8.837 7.125 30.823 1.00 91.81 397 ASN A C 1
ATOM 2947 O O . ASN A 1 397 ? -9.659 7.925 31.242 1.00 91.81 397 ASN A O 1
ATOM 2951 N N . GLY A 1 398 ? -9.166 6.251 29.866 1.00 92.88 398 GLY A N 1
ATOM 2952 C CA . GLY A 1 398 ? -10.546 6.115 29.387 1.00 92.88 398 GLY A CA 1
ATOM 2953 C C . GLY A 1 398 ? -11.116 7.340 28.665 1.00 92.88 398 GLY A C 1
ATOM 2954 O O . GLY A 1 398 ? -12.335 7.472 28.558 1.00 92.88 398 GLY A O 1
ATOM 2955 N N . GLU A 1 399 ? -10.267 8.255 28.191 1.00 93.31 399 GLU A N 1
ATOM 2956 C CA . GLU A 1 399 ? -10.651 9.512 27.537 1.00 93.31 399 GLU A CA 1
ATOM 2957 C C . GLU A 1 399 ? -11.281 9.352 26.141 1.00 93.31 399 GLU A C 1
ATOM 2959 O O . GLU A 1 399 ? -11.773 10.325 25.569 1.00 93.31 399 GLU A O 1
ATOM 2964 N N . GLY A 1 400 ? -11.301 8.131 25.612 1.00 95.31 400 GLY A N 1
ATOM 2965 C CA . GLY A 1 400 ? -11.651 7.812 24.236 1.00 95.31 400 GLY A CA 1
ATOM 2966 C C . GLY A 1 400 ? -10.486 8.060 23.278 1.00 95.31 400 GLY A C 1
ATOM 2967 O O . GLY A 1 400 ? -9.670 8.958 23.470 1.00 95.31 400 GLY A O 1
ATOM 2968 N N . THR A 1 401 ? -10.398 7.251 22.222 1.00 96.81 401 THR A N 1
ATOM 2969 C CA . THR A 1 401 ? -9.410 7.460 21.153 1.00 96.81 401 THR A CA 1
ATOM 2970 C C . THR A 1 401 ? -10.033 7.242 19.783 1.00 96.81 401 THR A C 1
ATOM 2972 O O . THR A 1 401 ? -11.214 6.914 19.642 1.00 96.81 401 THR A O 1
ATOM 2975 N N . VAL A 1 402 ? -9.230 7.371 18.725 1.00 95.12 402 VAL A N 1
ATOM 2976 C CA . VAL A 1 402 ? -9.673 7.000 17.378 1.00 95.12 402 VAL A CA 1
ATOM 2977 C C . VAL A 1 402 ? -10.053 5.522 17.235 1.00 95.12 402 VAL A C 1
ATOM 2979 O O . VAL A 1 402 ? -10.785 5.204 16.300 1.00 95.12 402 VAL A O 1
ATOM 2982 N N . LEU A 1 403 ? -9.598 4.650 18.142 1.00 96.31 403 LEU A N 1
ATOM 2983 C CA . LEU A 1 403 ? -9.934 3.223 18.168 1.00 96.31 403 LEU A CA 1
ATOM 2984 C C . LEU A 1 403 ? -11.318 2.953 18.778 1.00 96.31 403 LEU A C 1
ATOM 2986 O O . LEU A 1 403 ? -11.929 1.946 18.442 1.00 96.31 403 LEU A O 1
ATOM 2990 N N . SER A 1 404 ? -11.840 3.854 19.618 1.00 96.00 404 SER A N 1
ATOM 2991 C CA . SER A 1 404 ? -13.159 3.725 20.257 1.00 96.00 404 SER A CA 1
ATOM 2992 C C . SER A 1 404 ? -14.259 4.529 19.552 1.00 96.00 404 SER A C 1
ATOM 2994 O O . SER A 1 404 ? -15.279 4.875 20.151 1.00 96.00 404 SER A O 1
ATOM 2996 N N . LYS A 1 405 ? -14.059 4.881 18.275 1.00 94.94 405 LYS A N 1
ATOM 2997 C CA . LYS A 1 405 ? -15.025 5.674 17.504 1.00 94.94 405 LYS A CA 1
ATOM 2998 C C . LYS A 1 405 ? -16.255 4.865 17.116 1.00 94.94 405 LYS A C 1
ATOM 3000 O O . LYS A 1 405 ? -16.139 3.794 16.527 1.00 94.94 405 LYS A O 1
ATOM 3005 N N . VAL A 1 406 ? -17.436 5.447 17.313 1.00 93.62 406 VAL A N 1
ATOM 3006 C CA . VAL A 1 406 ? -18.687 4.872 16.803 1.00 93.62 406 VAL A CA 1
ATOM 3007 C C . VAL A 1 406 ? -18.744 5.009 15.274 1.00 93.62 406 VAL A C 1
ATOM 3009 O O . VAL A 1 406 ? -18.563 6.102 14.732 1.00 93.62 406 VAL A O 1
ATOM 3012 N N . ALA A 1 407 ? -18.993 3.911 14.556 1.00 93.25 407 ALA A N 1
ATOM 3013 C CA . ALA A 1 407 ? -18.933 3.875 13.089 1.00 93.25 407 ALA A CA 1
ATOM 3014 C C . ALA A 1 407 ? -20.187 4.440 12.381 1.00 93.25 407 ALA A C 1
ATOM 3016 O O . ALA A 1 407 ? -20.108 4.895 11.232 1.00 93.25 407 ALA A O 1
ATOM 3017 N N . ALA A 1 408 ? -21.317 4.481 13.087 1.00 93.44 408 ALA A N 1
ATOM 3018 C CA . ALA A 1 408 ? -22.600 5.027 12.648 1.00 93.44 408 ALA A CA 1
ATOM 3019 C C . ALA A 1 408 ? -23.314 5.729 13.815 1.00 93.44 408 ALA A C 1
ATOM 3021 O O . ALA A 1 408 ? -22.876 5.628 14.956 1.00 93.44 408 ALA A O 1
ATOM 3022 N N . ASP A 1 409 ? -24.407 6.440 13.545 1.00 93.44 409 ASP A N 1
ATOM 3023 C CA . ASP A 1 409 ? -25.248 6.966 14.623 1.00 93.44 409 ASP A CA 1
ATOM 3024 C C . ASP A 1 409 ? -25.866 5.798 15.401 1.00 93.44 409 ASP A C 1
ATOM 3026 O O . ASP A 1 409 ? -26.400 4.855 14.809 1.00 93.44 409 ASP A O 1
ATOM 3030 N N . ARG A 1 410 ? -25.789 5.847 16.732 1.00 89.69 410 ARG A N 1
ATOM 3031 C CA . ARG A 1 410 ? -26.268 4.775 17.610 1.00 89.69 410 ARG A CA 1
ATOM 3032 C C . ARG A 1 410 ? -27.069 5.336 18.768 1.00 89.69 410 ARG A C 1
ATOM 3034 O O . ARG A 1 410 ? -26.717 6.364 19.341 1.00 89.69 410 ARG A O 1
ATOM 3041 N N . SER A 1 411 ? -28.113 4.610 19.150 1.00 90.00 411 SER A N 1
ATOM 3042 C CA . SER A 1 411 ? -28.825 4.832 20.403 1.00 90.00 411 SER A CA 1
ATOM 3043 C C . SER A 1 411 ? -28.962 3.517 21.146 1.00 90.00 411 SER A C 1
ATOM 3045 O O . SER A 1 411 ? -29.375 2.524 20.555 1.00 90.00 411 SER A O 1
ATOM 3047 N N . PHE A 1 412 ? -28.691 3.537 22.440 1.00 88.69 412 PHE A N 1
ATOM 3048 C CA . PHE A 1 412 ? -28.810 2.372 23.307 1.00 88.69 412 PHE A CA 1
ATOM 3049 C C . PHE A 1 412 ? -29.233 2.804 24.707 1.00 88.69 412 PHE A C 1
ATOM 3051 O O . PHE A 1 412 ? -29.199 3.992 25.040 1.00 88.69 412 PHE A O 1
ATOM 3058 N N . THR A 1 413 ? -29.706 1.842 25.486 1.00 89.81 413 THR A N 1
ATOM 3059 C CA . THR A 1 413 ? -30.014 2.037 26.899 1.00 89.81 413 THR A CA 1
ATOM 3060 C C . THR A 1 413 ? -28.833 1.526 27.710 1.00 89.81 413 THR A C 1
ATOM 3062 O O . THR A 1 413 ? -28.285 0.483 27.370 1.00 89.81 413 THR A O 1
ATOM 3065 N N . ILE A 1 414 ? -28.430 2.301 28.711 1.00 90.56 414 ILE A N 1
ATOM 3066 C CA . ILE A 1 414 ? -27.435 1.915 29.712 1.00 90.56 414 ILE A CA 1
ATOM 3067 C C . ILE A 1 414 ? -28.147 1.680 31.048 1.00 90.56 414 ILE A C 1
ATOM 3069 O O . ILE A 1 414 ? -29.143 2.364 31.332 1.00 90.56 414 ILE A O 1
ATOM 3073 N N . GLU A 1 415 ? -27.648 0.744 31.860 1.00 88.12 415 GLU A N 1
ATOM 3074 C CA . GLU A 1 415 ? -28.258 0.382 33.149 1.00 88.12 415 GLU A CA 1
ATOM 3075 C C . GLU A 1 415 ? -28.412 1.598 34.061 1.00 88.12 415 GLU A C 1
ATOM 3077 O O . GLU A 1 415 ? -29.473 1.815 34.656 1.00 88.12 415 GLU A O 1
ATOM 3082 N N . GLU A 1 416 ? -27.379 2.432 34.106 1.00 88.75 416 GLU A N 1
ATOM 3083 C CA . GLU A 1 416 ? -27.281 3.595 34.973 1.00 88.75 416 GLU A CA 1
ATOM 3084 C C . GLU A 1 416 ? -26.553 4.725 34.243 1.00 88.75 416 GLU A C 1
ATOM 3086 O O . GLU A 1 416 ? -25.744 4.473 33.366 1.00 88.75 416 GLU A O 1
ATOM 3091 N N . CYS A 1 417 ? -26.859 5.981 34.548 1.00 88.69 417 CYS A N 1
ATOM 3092 C CA . CYS A 1 417 ? -26.083 7.139 34.109 1.00 88.69 417 CYS A CA 1
ATOM 3093 C C . CYS A 1 417 ? -25.832 7.991 35.343 1.00 88.69 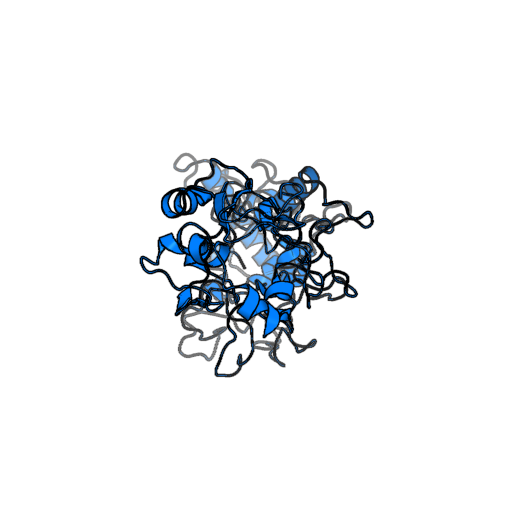417 CYS A C 1
ATOM 3095 O O . CYS A 1 417 ? -26.783 8.534 35.916 1.00 88.69 417 CYS A O 1
ATOM 3097 N N . GLU A 1 418 ? -24.573 8.114 35.747 1.00 88.62 418 GLU A N 1
ATOM 3098 C CA . GLU A 1 418 ? -24.190 8.859 36.943 1.00 88.62 418 GLU A CA 1
ATOM 3099 C C . GLU A 1 418 ? -22.903 9.643 36.679 1.00 88.62 418 GLU A C 1
ATOM 3101 O O . GLU A 1 418 ? -21.901 9.076 36.267 1.00 88.62 418 GLU A O 1
ATOM 3106 N N . LYS A 1 419 ? -22.905 10.966 36.899 1.00 86.31 419 LYS A N 1
ATOM 3107 C CA . LYS A 1 419 ? -21.727 11.857 36.752 1.00 86.31 419 LYS A CA 1
ATOM 3108 C C . LYS A 1 419 ? -21.047 11.876 35.367 1.00 86.31 419 LYS A C 1
ATOM 3110 O O . LYS A 1 419 ? -20.047 12.576 35.197 1.00 86.31 419 LYS A O 1
ATOM 3115 N N . GLY A 1 420 ? -21.591 11.184 34.369 1.00 88.56 420 GLY A N 1
ATOM 3116 C CA . GLY A 1 420 ? -21.189 11.312 32.973 1.00 88.56 420 GLY A CA 1
ATOM 3117 C C . GLY A 1 420 ? -21.623 12.649 32.366 1.00 88.56 420 GLY A C 1
ATOM 3118 O O . GLY A 1 420 ? -22.602 13.269 32.774 1.00 88.56 420 GLY A O 1
ATOM 3119 N N . SER A 1 421 ? -20.909 13.093 31.339 1.00 90.50 421 SER A N 1
ATOM 3120 C CA . SER A 1 421 ? -21.180 14.342 30.613 1.00 90.50 421 SER A CA 1
ATOM 3121 C C . SER A 1 421 ? -22.494 14.338 29.823 1.00 90.50 421 SER A C 1
ATOM 3123 O O . SER A 1 421 ? -23.016 15.410 29.514 1.00 90.50 421 SER A O 1
ATOM 3125 N N . LEU A 1 422 ? -23.037 13.158 29.506 1.00 90.81 422 LEU A N 1
ATOM 3126 C CA . LEU A 1 422 ? -24.359 12.995 28.895 1.00 90.81 422 LEU A CA 1
ATOM 3127 C C . LEU A 1 422 ? -25.466 12.773 29.934 1.00 90.81 422 LEU A C 1
ATOM 3129 O O . LEU A 1 422 ? -26.643 12.758 29.562 1.00 90.81 422 LEU A O 1
ATOM 3133 N N . CYS A 1 423 ? -25.111 12.601 31.209 1.00 87.12 423 CYS A N 1
ATOM 3134 C CA . CYS A 1 423 ? -26.078 12.326 32.257 1.00 87.12 423 CYS A CA 1
ATOM 3135 C C . CYS A 1 423 ? -26.799 13.593 32.724 1.00 87.12 423 CYS A C 1
ATOM 3137 O O . CYS A 1 423 ? -26.235 14.692 32.725 1.00 87.12 423 CYS A O 1
ATOM 3139 N N . PRO A 1 424 ? -28.049 13.452 33.185 1.00 82.06 424 PRO A N 1
ATOM 3140 C CA . PRO A 1 424 ? -28.686 14.453 34.030 1.00 82.06 424 PRO A CA 1
ATOM 3141 C C . PRO A 1 424 ? -27.919 14.626 35.355 1.00 82.06 424 PRO A C 1
ATOM 3143 O O . PRO A 1 424 ? -27.093 13.799 35.721 1.00 82.06 424 PRO A O 1
ATOM 3146 N N . ASN A 1 425 ? -28.216 15.692 36.106 1.00 73.25 425 ASN A N 1
ATOM 3147 C CA . ASN A 1 425 ? -27.539 15.975 37.384 1.00 73.25 425 ASN A CA 1
ATOM 3148 C C . ASN A 1 425 ? -27.776 14.917 38.484 1.00 73.25 425 ASN A C 1
ATOM 3150 O O . ASN A 1 425 ? -27.028 14.905 39.457 1.00 73.25 425 ASN A O 1
ATOM 3154 N N . ASP A 1 426 ? -28.806 14.081 38.347 1.00 78.19 426 ASP A N 1
ATOM 3155 C CA . ASP A 1 426 ? -29.140 12.997 39.275 1.00 78.19 426 ASP A CA 1
ATOM 3156 C C . ASP A 1 426 ? -28.905 11.639 38.593 1.00 78.19 426 ASP A C 1
ATOM 3158 O O . ASP A 1 426 ? -29.009 11.544 37.368 1.00 78.19 426 ASP A O 1
ATOM 3162 N N . GLU A 1 427 ? -28.636 10.595 39.383 1.00 85.88 427 GLU A N 1
ATOM 3163 C CA . GLU A 1 427 ? -28.544 9.202 38.918 1.00 85.88 427 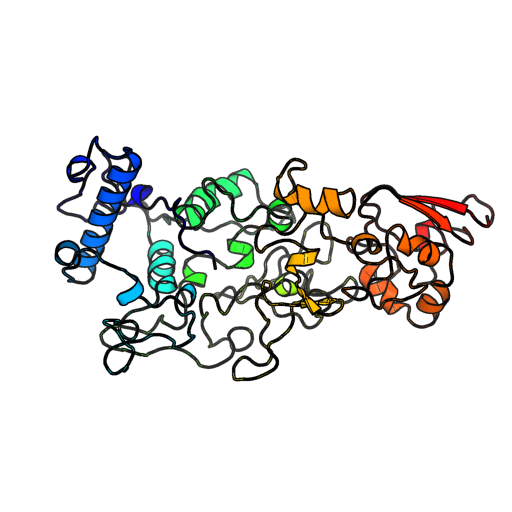GLU A CA 1
ATOM 3164 C C . GLU A 1 427 ? -29.830 8.799 38.177 1.00 85.88 427 GLU A C 1
ATOM 3166 O O . GLU A 1 427 ? -30.941 8.909 38.712 1.00 85.88 427 GLU A O 1
ATOM 3171 N N . VAL A 1 428 ? -29.693 8.325 36.934 1.00 89.56 428 VAL A N 1
ATOM 3172 C CA . VAL A 1 428 ? -30.828 7.845 36.136 1.00 89.56 428 VAL A CA 1
ATOM 3173 C C . VAL A 1 428 ? -30.594 6.423 35.663 1.00 89.56 428 VAL A C 1
ATOM 3175 O O . VAL A 1 428 ? -29.706 6.160 34.860 1.00 89.56 428 VAL A O 1
ATOM 3178 N N . LYS A 1 429 ? -31.474 5.519 36.097 1.00 90.44 429 LYS A N 1
ATOM 3179 C CA . LYS A 1 429 ? -31.499 4.128 35.633 1.00 90.44 429 LYS A CA 1
ATOM 3180 C C . LYS A 1 429 ? -32.161 3.999 34.267 1.00 90.44 429 LYS A C 1
ATOM 3182 O O . LYS A 1 429 ? -33.122 4.716 33.981 1.00 90.44 429 LYS A O 1
ATOM 3187 N N . ASN A 1 430 ? -31.728 3.021 33.474 1.00 90.06 430 ASN A N 1
ATOM 3188 C CA . ASN A 1 430 ? -32.229 2.745 32.124 1.00 90.06 430 ASN A CA 1
ATOM 3189 C C . ASN A 1 430 ? -32.181 3.994 31.222 1.00 90.06 430 ASN A C 1
ATOM 3191 O O . ASN A 1 430 ? -33.149 4.323 30.522 1.00 90.06 430 ASN A O 1
ATOM 3195 N N . PHE A 1 431 ? -31.073 4.732 31.274 1.00 91.62 431 PHE A N 1
ATOM 3196 C CA . PHE A 1 431 ? -30.918 5.980 30.537 1.00 91.62 431 PHE A CA 1
ATOM 3197 C C . PHE A 1 431 ? -30.658 5.710 29.052 1.00 91.62 431 PHE A C 1
ATOM 3199 O O . PHE A 1 431 ? -29.871 4.840 28.690 1.00 91.62 431 PHE A O 1
ATOM 3206 N N . ARG A 1 432 ? -31.314 6.464 28.163 1.00 91.81 432 ARG A N 1
ATOM 3207 C CA . ARG A 1 432 ? -31.112 6.330 26.715 1.00 91.81 432 ARG A CA 1
ATOM 3208 C C . ARG A 1 432 ? -30.013 7.278 26.248 1.00 91.81 432 ARG A C 1
ATOM 3210 O O . ARG A 1 432 ? -30.224 8.487 26.192 1.00 91.81 432 ARG A O 1
ATOM 3217 N N . VAL A 1 433 ? -28.895 6.717 25.808 1.00 91.25 433 VAL A N 1
ATOM 3218 C CA . VAL A 1 433 ? -27.779 7.450 25.205 1.00 91.25 433 VAL A CA 1
ATOM 3219 C C . VAL A 1 433 ? -27.943 7.479 23.689 1.00 91.25 433 VAL A C 1
ATOM 3221 O O . VAL A 1 433 ? -28.461 6.543 23.082 1.00 91.25 433 VAL A O 1
ATOM 3224 N N . THR A 1 434 ? -27.532 8.578 23.057 1.00 92.06 434 THR A N 1
ATOM 3225 C CA . THR A 1 434 ? -27.396 8.664 21.598 1.00 92.06 434 THR A CA 1
ATOM 3226 C C . THR A 1 434 ? -26.032 9.234 21.254 1.00 92.06 434 THR A C 1
ATOM 3228 O O . THR A 1 434 ? -25.706 10.346 21.661 1.00 92.06 434 THR A O 1
ATOM 3231 N N . LEU A 1 435 ? -25.248 8.469 20.501 1.00 93.88 435 LEU A N 1
ATOM 3232 C CA . LEU A 1 435 ? -23.923 8.844 20.035 1.00 93.88 435 LEU A CA 1
ATOM 3233 C C . LEU A 1 435 ? -23.963 9.028 18.522 1.00 93.88 435 LEU A C 1
ATOM 3235 O O . LEU A 1 435 ? -24.441 8.161 17.791 1.00 93.88 435 LEU A O 1
ATOM 3239 N N . ALA A 1 436 ? -23.458 10.166 18.057 1.00 95.69 436 ALA A N 1
ATOM 3240 C CA . ALA A 1 436 ? -23.286 10.411 16.635 1.00 95.69 436 ALA A CA 1
ATOM 3241 C C . ALA A 1 436 ? -22.091 9.616 16.088 1.00 95.69 436 ALA A C 1
ATOM 3243 O O . ALA A 1 436 ? -21.128 9.321 16.805 1.00 95.69 436 ALA A O 1
ATOM 3244 N N . LYS A 1 437 ? -22.120 9.325 14.788 1.00 94.56 437 LYS A N 1
ATOM 3245 C CA . LYS A 1 437 ? -20.978 8.770 14.065 1.00 94.56 437 LYS A CA 1
ATOM 3246 C C . LYS A 1 437 ? -19.712 9.591 14.329 1.00 94.56 437 LYS A C 1
ATOM 3248 O O . LYS A 1 437 ? -19.696 10.812 14.183 1.00 94.56 437 LYS A O 1
ATOM 3253 N N . GLY A 1 438 ? -18.619 8.897 14.629 1.00 94.06 438 GLY A N 1
ATOM 3254 C CA . GLY A 1 438 ? -17.301 9.480 14.863 1.00 94.06 438 GLY A CA 1
ATOM 3255 C C . GLY A 1 438 ? -17.053 9.938 16.299 1.00 94.06 438 GLY A C 1
ATOM 3256 O O . GLY A 1 438 ? -15.909 10.285 16.604 1.00 94.06 438 GLY A O 1
ATOM 3257 N N . THR A 1 439 ? -18.060 9.903 17.180 1.00 96.06 439 THR A N 1
ATOM 3258 C CA . THR A 1 439 ? -17.857 10.112 18.618 1.00 96.06 439 THR A CA 1
ATOM 3259 C C . THR A 1 439 ? -16.880 9.067 19.148 1.00 96.06 439 THR A C 1
ATOM 3261 O O . THR A 1 439 ? -17.086 7.873 18.946 1.00 96.06 439 THR A O 1
ATOM 3264 N N . GLN A 1 440 ? -15.811 9.517 19.805 1.00 96.00 440 GLN A N 1
ATOM 3265 C CA . GLN A 1 440 ? -14.891 8.645 20.535 1.00 96.00 440 GLN A CA 1
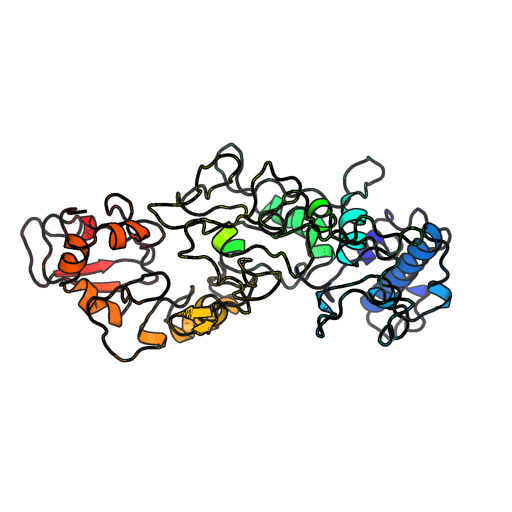ATOM 3266 C C . GLN A 1 440 ? -15.546 8.295 21.866 1.00 96.00 440 GLN A C 1
ATOM 3268 O O . GLN A 1 440 ? -15.891 9.196 22.629 1.00 96.00 440 GLN A O 1
ATOM 3273 N N . VAL A 1 441 ? -15.771 7.009 22.119 1.00 94.81 441 VAL A N 1
ATOM 3274 C CA . VAL A 1 441 ? -16.414 6.568 23.358 1.00 94.81 441 VAL A CA 1
ATOM 3275 C C . VAL A 1 441 ? -15.402 6.660 24.497 1.00 94.81 441 VAL A C 1
ATOM 3277 O O . VAL A 1 441 ? -14.373 5.978 24.455 1.00 94.81 441 VAL A O 1
ATOM 3280 N N . SER A 1 442 ? -15.706 7.497 25.490 1.00 94.19 442 SER A N 1
ATOM 3281 C CA . SER A 1 442 ? -14.972 7.654 26.750 1.00 94.19 442 SER A CA 1
ATOM 3282 C C . SER A 1 442 ? -15.843 7.217 27.930 1.00 94.19 442 SER A C 1
ATOM 3284 O O . SER A 1 442 ? -17.073 7.266 27.837 1.00 94.19 442 SER A O 1
ATOM 3286 N N . CYS A 1 443 ? -15.227 6.853 29.057 1.00 91.12 443 CYS A N 1
ATOM 3287 C CA . CYS A 1 443 ? -15.957 6.505 30.288 1.00 91.12 443 CYS A CA 1
ATOM 3288 C C . CYS A 1 443 ? -16.857 7.669 30.731 1.00 91.12 443 CYS A C 1
ATOM 3290 O O . CYS A 1 443 ? -18.039 7.507 31.035 1.00 91.12 443 CYS A O 1
ATOM 3292 N N . THR A 1 444 ? -16.301 8.881 30.630 1.00 91.81 444 THR A N 1
ATOM 3293 C CA . THR A 1 444 ? -16.917 10.151 31.031 1.00 91.81 444 THR A CA 1
ATOM 3294 C C . THR A 1 444 ? -18.126 10.572 30.202 1.00 91.81 444 THR A C 1
ATOM 3296 O O . THR A 1 444 ? -18.731 11.603 30.501 1.00 91.81 444 THR A O 1
ATOM 3299 N N . LEU A 1 445 ? -18.505 9.838 29.153 1.00 92.62 445 LEU A N 1
ATOM 3300 C CA . LEU A 1 445 ? -19.778 10.080 28.475 1.00 92.62 445 LEU A CA 1
ATOM 3301 C C . LEU A 1 445 ? -20.958 9.690 29.368 1.00 92.62 445 LEU A C 1
ATOM 3303 O O . LEU A 1 445 ? -21.914 10.456 29.465 1.00 92.62 445 LEU A O 1
ATOM 3307 N N . CYS A 1 446 ? -20.863 8.550 30.047 1.00 90.31 446 CYS A N 1
ATOM 3308 C CA . CYS A 1 446 ? -21.985 7.927 30.750 1.00 90.31 446 CYS A CA 1
ATOM 3309 C C . CYS A 1 446 ? -21.765 7.816 32.261 1.00 90.31 446 CYS A C 1
ATOM 3311 O O . CYS A 1 446 ? -22.733 7.837 33.013 1.00 90.31 446 CYS A O 1
ATOM 3313 N N . HIS A 1 447 ? -20.512 7.736 32.706 1.00 89.00 447 HIS A N 1
ATOM 3314 C CA . HIS A 1 447 ? -20.182 7.500 34.109 1.00 89.00 447 HIS A CA 1
ATOM 3315 C C . HIS A 1 447 ? -19.037 8.393 34.578 1.00 89.00 447 HIS A C 1
ATOM 3317 O O . HIS A 1 447 ? -18.391 9.067 33.768 1.00 89.00 447 HIS A O 1
ATOM 3323 N N . GLU A 1 448 ? -18.758 8.409 35.882 1.00 86.00 448 GLU A N 1
ATOM 3324 C CA . GLU A 1 448 ? -17.453 8.887 36.325 1.00 86.00 448 GLU A CA 1
ATOM 3325 C C . GLU A 1 448 ? -16.338 7.989 35.777 1.00 86.00 448 GLU A C 1
ATOM 3327 O O . GLU A 1 448 ? -16.547 6.841 35.392 1.00 86.00 448 GLU A O 1
ATOM 3332 N N . ASN A 1 449 ? -15.144 8.555 35.635 1.00 82.69 449 ASN A N 1
ATOM 3333 C CA . ASN A 1 449 ? -14.030 7.797 35.101 1.00 82.69 449 ASN A CA 1
ATOM 3334 C C . ASN A 1 449 ? -13.404 6.943 36.201 1.00 82.69 449 ASN A C 1
ATOM 3336 O O . ASN A 1 449 ? -12.737 7.484 37.083 1.00 82.69 449 ASN A O 1
ATOM 3340 N N . GLU A 1 450 ? -13.612 5.636 36.115 1.00 75.62 450 GLU A N 1
ATOM 3341 C CA . GLU A 1 450 ? -13.109 4.656 37.083 1.00 75.62 450 GLU A CA 1
ATOM 3342 C C . GLU A 1 450 ? -11.853 3.913 36.590 1.00 75.62 450 GLU A C 1
ATOM 3344 O O . GLU A 1 450 ? -11.322 3.059 37.300 1.00 75.62 450 GLU A O 1
ATOM 3349 N N . LEU A 1 451 ? -11.354 4.261 35.391 1.00 79.19 451 LEU A N 1
ATOM 3350 C CA . LEU A 1 451 ? -10.140 3.691 34.794 1.00 79.19 451 LEU A CA 1
ATOM 3351 C C . LEU A 1 451 ? -8.840 4.323 35.283 1.00 79.19 451 LEU A C 1
ATOM 3353 O O . LEU A 1 451 ? -8.770 5.533 35.590 1.00 79.19 451 LEU A O 1
#

Radius of gyration: 26.49 Å; chains: 1; bounding box: 63×50×79 Å

Foldseek 3Di:
DFAFDPLAQLLCQQADVVLNHPPQLQVPPPDQFHLVPDPCVVVDPSVVSSVVSSVLSVVRSVCVVPVDDVNVVPPDDVCLEAPDVVPPPVPPGQADPPDPPSVSRHHQAAYHPLQVPLQVLQCDAGPVRHRQQDADDDQADPVLHGDDPVSVVVNCVSHPVNTGPPPPRNLQQAPLVVLSADPCLWQNGSNLSNFAQCPVHHNVRGNNGDDPAALQPDLSHHDDPPFQGQWQCLFQQFFQVDACQPPAQFAHNSPFSGTTSHQAGNPRPNSRGHDHPHCLRTFDADCDDRRGRPGDDQQCTAWQVRHRNCVFQNDVSHGWDRPPQPDPSQPVVCVQPVGIHGRQAPVSPDPDQPAAAQSDRSSHDHDDPSCQNVQQDPVVVVCVVCVVSQCRQCNPQQVFGQSQFDQAKDKHWYQWADQAPCDDPDIDGRDIDIDHGGDGGGCNNGYPRPD

pLDDT: mean 92.13, std 4.99, range [49.94, 98.12]

Secondary structure (DSSP, 8-state):
-PPPPTT--THHHHS-GGGT--STTGGG-SS---GGG-TTTTTS-HHHHHHHHHHHHHHHHHHHHHT---GGG-S--GGGTS--GGG-TT---S--TT-TT-TT--TTTS--HHHHHHHHHTT-B-TTS-BSSPPPPPSB-TTS-BPPHHHHHHHHHHTGGGTSTTTTT-S--SHHHHTT--HHHHH--HHHHH-BTTTT-BTTBTT-----S-TTT-TTPPB-TTTS---GGGT----SSS--TT-TT--B-TTTSS-BS-SS-TT-TT-PPP--S--TTPPPB--SSTTTTSBPPGGG-B-GGG-BHHHHH-STT-PSPPSSTT-TTHHHHHHHHSSSSS---GGGT--S---S---SGGGPPP-GGGGHHHHTSSSHHHHHH-HHHHHHHH-TTS---GGGB-SS-EEEEEEEE-S-TTS-SS-EEEEEEEE-TTPBP-GGGTS----

Sequence (451 aa):
MAPISGEANCGFCHNATVDGGNGEATKNLTNVATILDDPKLDSVPLEVSKEYAADINLVRLHDQKHGTNLEASTPVVCQQCHYSPALDLAQLGPLGAGDDLANGRFQKSVKSMSNVMHSHHGAETDANGNKLFPDMPPPVTVAGILRDPGVTRDVLEATCYQCHPGRRTDCLRGAMATGGMVCQDCHGDMQQVGDDFTRKVSPTNPGAFEFVGNFYTDPAQPRVPWANEPTCGSCHTGDAMDNMHGEANTIGDPQDGIRLMQAWRTDDPKATPIVPTNKRFAEDTVKNGPAKGNPMLYRVSTGHEGVFCEGCHGSTHGIWPNGNPNANDNVAANQLQGHAGTISECDVCHTKDFGNTLEGPHGMHPVGELGLKFADGGHEDIAEDNPDACRACHGRNGEGTVLSKVAADRSFTIEECEKGSLCPNDEVKNFRVTLAKGTQVSCTLCHENEL